Protein AF-0000000067928331 (afdb_homodimer)

pLDDT: mean 90.75, std 9.75, range [36.57, 98.84]

InterPro domains:
  IPR000847 LysR, HTH, N-terminal domain [PF00126] (3-62)
  IPR000847 LysR, HTH, N-terminal domain [PR00039] (18-29)
  IPR000847 LysR, HTH, N-terminal domain [PR00039] (29-39)
  IPR000847 LysR, HTH, N-terminal domain [PR00039] (39-50)
  IPR000847 LysR, HTH, N-terminal domain [PS50931] (1-58)
  IPR005119 LysR, substrate-binding [PF03466] (89-284)
  IPR036388 Winged helix-like DNA-binding domain superfamily [G3DSA:1.10.10.10] (1-87)
  IPR036390 Winged helix DNA-binding domain superfamily [SSF46785] (1-105)

Organism: Mesorhizobium plurifarium (NCBI:txid69974)

Radius of gyration: 26.46 Å; Cα contacts (8 Å, |Δi|>4): 1190; chains: 2; bounding box: 64×75×68 Å

Structure (mmCIF, N/CA/C/O backbone):
data_AF-0000000067928331-model_v1
#
loop_
_entity.id
_entity.type
_entity.pdbx_description
1 polymer 'LysR substrate-binding protein'
#
loop_
_atom_site.group_PDB
_atom_site.id
_atom_site.type_symbol
_atom_site.label_atom_id
_atom_site.label_alt_id
_atom_site.label_comp_id
_atom_site.label_asym_id
_atom_site.label_entity_id
_atom_site.label_seq_id
_atom_site.pdbx_PDB_ins_code
_atom_site.Cartn_x
_atom_site.Cartn_y
_atom_site.Cartn_z
_atom_site.occupancy
_atom_site.B_iso_or_equiv
_atom_site.auth_seq_id
_atom_site.auth_comp_id
_atom_site.auth_asym_id
_atom_site.auth_atom_id
_atom_site.pdbx_PDB_model_num
ATOM 1 N N . MET A 1 1 ? 5.214 -42.379 10.453 1 78.17 1 MET A N 1
ATOM 2 C CA . MET A 1 1 ? 5.092 -40.954 10.159 1 78.17 1 MET A CA 1
ATOM 3 C C . MET A 1 1 ? 3.816 -40.668 9.374 1 78.17 1 MET A C 1
ATOM 5 O O . MET A 1 1 ? 3.461 -41.418 8.463 1 78.17 1 MET A O 1
ATOM 9 N N . GLU A 1 2 ? 3.053 -39.757 9.83 1 84.52 2 GLU A N 1
ATOM 10 C CA . GLU A 1 2 ? 1.772 -39.393 9.23 1 84.52 2 GLU A CA 1
ATOM 11 C C . GLU A 1 2 ? 1.792 -37.955 8.718 1 84.52 2 GLU A C 1
ATOM 13 O O . GLU A 1 2 ? 2.608 -37.144 9.161 1 84.52 2 GLU A O 1
ATOM 18 N N . LEU A 1 3 ? 0.832 -37.749 7.815 1 84.23 3 LEU A N 1
ATOM 19 C CA . LEU A 1 3 ? 0.755 -36.418 7.221 1 84.23 3 LEU A CA 1
ATOM 20 C C . LEU A 1 3 ? 0.515 -35.358 8.29 1 84.23 3 LEU A C 1
ATOM 22 O O . LEU A 1 3 ? 1.026 -34.241 8.188 1 84.23 3 LEU A O 1
ATOM 26 N N . SER A 1 4 ? -0.189 -35.737 9.312 1 85.26 4 SER A N 1
ATOM 27 C CA . SER A 1 4 ? -0.49 -34.809 10.398 1 85.26 4 SER A CA 1
ATOM 28 C C . SER A 1 4 ? 0.776 -34.398 11.141 1 85.26 4 SER A C 1
ATOM 30 O O . SER A 1 4 ? 0.892 -33.26 11.599 1 85.26 4 SER A O 1
ATOM 32 N N . GLN A 1 5 ? 1.67 -35.289 11.234 1 86.92 5 GLN A N 1
ATOM 33 C CA . GLN A 1 5 ? 2.937 -34.991 11.893 1 86.92 5 GLN A CA 1
ATOM 34 C C . GLN A 1 5 ? 3.767 -34.009 11.071 1 86.92 5 GLN A C 1
ATOM 36 O O . GLN A 1 5 ? 4.43 -33.131 11.627 1 86.92 5 GLN A O 1
ATOM 41 N N . LEU A 1 6 ? 3.664 -34.234 9.783 1 86.21 6 LEU A N 1
ATOM 42 C CA . LEU A 1 6 ? 4.382 -33.332 8.889 1 86.21 6 LEU A CA 1
ATOM 43 C C . LEU A 1 6 ? 3.799 -31.925 8.953 1 86.21 6 LEU A C 1
ATOM 45 O O . LEU A 1 6 ? 4.541 -30.94 8.972 1 86.21 6 LEU A O 1
ATOM 49 N N . ARG A 1 7 ? 2.545 -31.881 9.088 1 87.64 7 ARG A N 1
ATOM 50 C CA . ARG A 1 7 ? 1.879 -30.591 9.233 1 87.64 7 ARG A CA 1
ATOM 51 C C . ARG A 1 7 ? 2.263 -29.921 10.548 1 87.64 7 ARG A C 1
ATOM 53 O O . ARG A 1 7 ? 2.505 -28.713 10.587 1 87.64 7 ARG A O 1
ATOM 60 N N . THR A 1 8 ? 2.283 -30.721 11.535 1 88.41 8 THR A N 1
ATOM 61 C CA . THR A 1 8 ? 2.685 -30.227 12.847 1 88.41 8 THR A CA 1
ATOM 62 C C . THR A 1 8 ? 4.095 -29.646 12.798 1 88.41 8 THR A C 1
ATOM 64 O O . THR A 1 8 ? 4.343 -28.559 13.323 1 88.41 8 THR A O 1
ATOM 67 N N . LEU A 1 9 ? 4.983 -30.339 12.175 1 89.71 9 LEU A N 1
ATOM 68 C CA . LEU A 1 9 ? 6.362 -29.889 12.017 1 89.71 9 LEU A CA 1
ATOM 69 C C . LEU A 1 9 ? 6.415 -28.526 11.336 1 89.71 9 LEU A C 1
ATOM 71 O O . LEU A 1 9 ? 7.111 -27.621 11.802 1 89.71 9 LEU A O 1
ATOM 75 N N . ILE A 1 10 ? 5.676 -28.388 10.321 1 87.39 10 ILE A N 1
ATOM 76 C CA . ILE A 1 10 ? 5.676 -27.169 9.519 1 87.39 10 ILE A CA 1
ATOM 77 C C . ILE A 1 10 ? 5.169 -25.999 10.359 1 87.39 10 ILE A C 1
ATOM 79 O O . ILE A 1 10 ? 5.783 -24.93 10.379 1 87.39 10 ILE A O 1
ATOM 83 N N . HIS A 1 11 ? 4.15 -26.126 11.171 1 86.99 11 HIS A N 1
ATOM 84 C CA . HIS A 1 11 ? 3.553 -25.054 11.961 1 86.99 11 HIS A CA 1
ATOM 85 C C . HIS A 1 11 ? 4.457 -24.658 13.124 1 86.99 11 HIS A C 1
ATOM 87 O O . HIS A 1 11 ? 4.591 -23.473 13.435 1 86.99 11 HIS A O 1
ATOM 93 N N . VAL A 1 12 ? 5.067 -25.64 13.719 1 89.06 12 VAL A N 1
ATOM 94 C CA . VAL A 1 12 ? 5.969 -25.345 14.827 1 89.06 12 VAL A CA 1
ATOM 95 C C . VAL A 1 12 ? 7.204 -24.613 14.308 1 89.06 12 VAL A C 1
ATOM 97 O O . VAL A 1 12 ? 7.694 -23.679 14.947 1 89.06 12 VAL A O 1
ATOM 100 N N . ALA A 1 13 ? 7.686 -25.061 13.196 1 87.47 13 ALA A N 1
ATOM 101 C CA . ALA A 1 13 ? 8.855 -24.425 12.592 1 87.47 13 ALA A CA 1
ATOM 102 C C . ALA A 1 13 ? 8.573 -22.963 12.259 1 87.47 13 ALA A C 1
ATOM 104 O O . ALA A 1 13 ? 9.436 -22.101 12.441 1 87.47 13 ALA A O 1
ATOM 105 N N . GLU A 1 14 ? 7.457 -22.754 11.838 1 82.71 14 GLU A N 1
ATOM 106 C CA . GLU A 1 14 ? 7.063 -21.415 11.412 1 82.71 14 GLU A CA 1
ATOM 107 C C . GLU A 1 14 ? 6.832 -20.5 12.612 1 82.71 14 GLU A C 1
ATOM 109 O O . GLU A 1 14 ? 7.296 -19.358 12.627 1 82.71 14 GLU A O 1
ATOM 114 N N . LEU A 1 15 ? 6.108 -20.971 13.616 1 83.57 15 LEU A N 1
ATOM 115 C CA . LEU A 1 15 ? 5.609 -20.125 14.695 1 83.57 15 LEU A CA 1
ATOM 116 C C . LEU A 1 15 ? 6.589 -20.097 15.863 1 83.57 15 LEU A C 1
ATOM 118 O O . LEU A 1 15 ? 6.491 -19.237 16.741 1 83.57 15 LEU A O 1
ATOM 122 N N . GLY A 1 16 ? 7.458 -21.022 15.8 1 87.17 16 GLY A N 1
ATOM 123 C CA . GLY A 1 16 ? 8.482 -21.097 16.83 1 87.17 16 GLY A CA 1
ATOM 124 C C . GLY A 1 16 ? 7.925 -21.425 18.202 1 87.17 16 GLY A C 1
ATOM 125 O O . GLY A 1 16 ? 8.535 -21.094 19.221 1 87.17 16 GLY A O 1
ATOM 126 N N . SER A 1 17 ? 6.718 -21.938 18.185 1 90.54 17 SER A N 1
ATOM 127 C CA . SER A 1 17 ? 6.038 -22.198 19.45 1 90.54 17 SER A CA 1
ATOM 128 C C . SER A 1 17 ? 5.054 -23.356 19.32 1 90.54 17 SER A C 1
ATOM 130 O O . SER A 1 17 ? 4.279 -23.415 18.363 1 90.54 17 SER A O 1
ATOM 132 N N . LEU A 1 18 ? 5.131 -24.244 20.371 1 90.46 18 LEU A N 1
ATOM 133 C CA . LEU A 1 18 ? 4.199 -25.366 20.401 1 90.46 18 LEU A CA 1
ATOM 134 C C . LEU A 1 18 ? 2.779 -24.886 20.681 1 90.46 18 LEU A C 1
ATOM 136 O O . LEU A 1 18 ? 1.826 -25.354 20.054 1 90.46 18 LEU A O 1
ATOM 140 N N . SER A 1 19 ? 2.711 -23.882 21.523 1 90.48 19 SER A N 1
ATOM 141 C CA . SER A 1 19 ? 1.388 -23.387 21.891 1 90.48 19 SER A CA 1
ATOM 142 C C . SER A 1 19 ? 0.738 -22.634 20.736 1 90.48 19 SER A C 1
ATOM 144 O O . SER A 1 19 ? -0.445 -22.827 20.449 1 90.48 19 SER A O 1
ATOM 146 N N . LYS A 1 20 ? 1.542 -21.874 20.062 1 88.82 20 LYS A N 1
ATOM 147 C CA . LYS A 1 20 ? 1.006 -21.132 18.925 1 88.82 20 LYS A CA 1
ATOM 148 C C . LYS A 1 20 ? 0.6 -22.074 17.795 1 88.82 20 LYS A C 1
ATOM 150 O O . LYS A 1 20 ? -0.433 -21.873 17.153 1 88.82 20 LYS A O 1
ATOM 155 N N . ALA A 1 21 ? 1.409 -23.049 17.614 1 88.55 21 ALA A N 1
ATOM 156 C CA . ALA A 1 21 ? 1.101 -24.036 16.582 1 88.55 21 ALA A CA 1
ATOM 157 C C . ALA A 1 21 ? -0.161 -24.819 16.932 1 88.55 21 ALA A C 1
ATOM 159 O O . ALA A 1 21 ? -0.982 -25.109 16.058 1 88.55 21 ALA A O 1
ATOM 160 N N . ALA A 1 22 ? -0.348 -25.148 18.172 1 90.91 22 ALA A N 1
ATOM 161 C CA . ALA A 1 22 ? -1.533 -25.871 18.626 1 90.91 22 ALA A CA 1
ATOM 162 C C . ALA A 1 22 ? -2.797 -25.048 18.4 1 90.91 22 ALA A C 1
ATOM 164 O O . ALA A 1 22 ? -3.808 -25.569 17.924 1 90.91 22 ALA A O 1
ATOM 165 N N . ASP A 1 23 ? -2.677 -23.809 18.665 1 86.89 23 ASP A N 1
ATOM 166 C CA . ASP A 1 23 ? -3.795 -22.895 18.447 1 86.89 23 ASP A CA 1
ATOM 167 C C . ASP A 1 23 ? -4.178 -22.839 16.97 1 86.89 23 ASP A C 1
ATOM 169 O O . ASP A 1 23 ? -5.359 -22.923 16.626 1 86.89 23 ASP A O 1
ATOM 173 N N . ARG A 1 24 ? -3.202 -22.844 16.231 1 81.14 24 ARG A N 1
ATOM 174 C CA . ARG A 1 24 ? -3.416 -22.746 14.79 1 81.14 24 ARG A CA 1
ATOM 175 C C . ARG A 1 24 ? -4.062 -24.015 14.245 1 81.14 24 ARG A C 1
ATOM 177 O O . ARG A 1 24 ? -4.91 -23.952 13.352 1 81.14 24 ARG A O 1
ATOM 184 N N . LEU A 1 25 ? -3.649 -25.108 14.764 1 82.95 25 LEU A N 1
ATOM 185 C CA . LEU A 1 25 ? -4.123 -26.403 14.287 1 82.95 25 LEU A CA 1
ATOM 186 C C . LEU A 1 25 ? -5.376 -26.835 15.042 1 82.95 25 LEU A C 1
ATOM 188 O O . LEU A 1 25 ? -5.932 -27.901 14.771 1 82.95 25 LEU A O 1
ATOM 192 N N . HIS A 1 26 ? -5.75 -26.02 15.972 1 83.33 26 HIS A N 1
ATOM 193 C CA . HIS A 1 26 ? -6.936 -26.287 16.778 1 83.33 26 HIS A CA 1
ATOM 194 C C . HIS A 1 26 ? -6.825 -27.629 17.495 1 83.33 26 HIS A C 1
ATOM 196 O O . HIS A 1 26 ? -7.749 -28.443 17.444 1 83.33 26 HIS A O 1
ATOM 202 N N . ILE A 1 27 ? -5.719 -27.825 18.081 1 86.24 27 ILE A N 1
ATOM 203 C CA . ILE A 1 27 ? -5.503 -29.005 18.91 1 86.24 27 ILE A CA 1
ATOM 204 C C . ILE A 1 27 ? -4.856 -28.597 20.232 1 86.24 27 ILE A C 1
ATOM 206 O O . ILE A 1 27 ? -4.355 -27.478 20.365 1 86.24 27 ILE A O 1
ATOM 210 N N . ALA A 1 28 ? -4.994 -29.426 21.179 1 90.49 28 ALA A N 1
ATOM 211 C CA . ALA A 1 28 ? -4.388 -29.152 22.479 1 90.49 28 ALA A CA 1
ATOM 212 C C . ALA A 1 28 ? -2.866 -29.224 22.401 1 90.49 28 ALA A C 1
ATOM 214 O O . ALA A 1 28 ? -2.314 -30.086 21.712 1 90.49 28 ALA A O 1
ATOM 215 N N . GLN A 1 29 ? -2.272 -28.32 23.107 1 91.19 29 GLN A N 1
ATOM 216 C CA . GLN A 1 29 ? -0.819 -28.198 23.071 1 91.19 29 GLN A CA 1
ATOM 217 C C . GLN A 1 29 ? -0.146 -29.503 23.486 1 91.19 29 GLN A C 1
ATOM 219 O O . GLN A 1 29 ? 0.82 -29.937 22.856 1 91.19 29 GLN A O 1
ATOM 224 N N . PRO A 1 30 ? -0.626 -30.281 24.506 1 92.07 30 PRO A N 1
ATOM 225 C CA . PRO A 1 30 ? 0.034 -31.541 24.855 1 92.07 30 PRO A CA 1
ATOM 226 C C . PRO A 1 30 ? -0.015 -32.565 23.723 1 92.07 30 PRO A C 1
ATOM 228 O O . PRO A 1 30 ? 0.939 -33.324 23.531 1 92.07 30 PRO A O 1
ATOM 231 N N . ALA A 1 31 ? -1.099 -32.565 23.003 1 90.76 31 ALA A N 1
ATOM 232 C CA . ALA A 1 31 ? -1.236 -33.476 21.87 1 90.76 31 ALA A CA 1
ATOM 233 C C . ALA A 1 31 ? -0.222 -33.149 20.777 1 90.76 31 ALA A C 1
ATOM 235 O O . ALA A 1 31 ? 0.402 -34.049 20.21 1 90.76 31 ALA A O 1
ATOM 236 N N . LEU A 1 32 ? -0.098 -31.85 20.525 1 93.07 32 LEU A N 1
ATOM 237 C CA . LEU A 1 32 ? 0.863 -31.425 19.513 1 93.07 32 LEU A CA 1
ATOM 238 C C . LEU A 1 32 ? 2.289 -31.742 19.951 1 93.07 32 LEU A C 1
ATOM 240 O O . LEU A 1 32 ? 3.11 -32.176 19.14 1 93.07 32 LEU A O 1
ATOM 244 N N . SER A 1 33 ? 2.566 -31.512 21.241 1 92.75 33 SER A N 1
ATOM 245 C CA . SER A 1 33 ? 3.88 -31.824 21.794 1 92.75 33 SER A CA 1
ATOM 246 C C . SER A 1 33 ? 4.198 -33.31 21.658 1 92.75 33 SER A C 1
ATOM 248 O O . SER A 1 33 ? 5.322 -33.679 21.31 1 92.75 33 SER A O 1
ATOM 250 N N . ARG A 1 34 ? 3.231 -34.085 21.883 1 91.67 34 ARG A N 1
ATOM 251 C CA . ARG A 1 34 ? 3.395 -35.529 21.748 1 91.67 34 ARG A CA 1
ATOM 252 C C . ARG A 1 34 ? 3.692 -35.913 20.302 1 91.67 34 ARG A C 1
ATOM 254 O O . ARG A 1 34 ? 4.519 -36.79 20.044 1 91.67 34 ARG A O 1
ATOM 261 N N . GLN A 1 35 ? 3.004 -35.326 19.403 1 91.18 35 GLN A N 1
ATOM 262 C CA . GLN A 1 35 ? 3.225 -35.599 17.987 1 91.18 35 GLN A CA 1
ATOM 263 C C . GLN A 1 35 ? 4.667 -35.302 17.588 1 91.18 35 GLN A C 1
ATOM 265 O O . GLN A 1 35 ? 5.289 -36.082 16.863 1 91.18 35 GLN A O 1
ATOM 270 N N . VAL A 1 36 ? 5.154 -34.194 18.083 1 93 36 VAL A N 1
ATOM 271 C CA . VAL A 1 36 ? 6.525 -33.8 17.774 1 93 36 VAL A CA 1
ATOM 272 C C . VAL A 1 36 ? 7.501 -34.807 18.377 1 93 36 VAL A C 1
ATOM 274 O O . VAL A 1 36 ? 8.454 -35.229 17.717 1 93 36 VAL A O 1
ATOM 277 N N . ARG A 1 37 ? 7.239 -35.159 19.612 1 91.85 37 ARG A N 1
ATOM 278 C CA . ARG A 1 37 ? 8.096 -36.122 20.296 1 91.85 37 ARG A CA 1
ATOM 279 C C . ARG A 1 37 ? 8.095 -37.465 19.574 1 91.85 37 ARG A C 1
ATOM 281 O O . ARG A 1 37 ? 9.144 -38.094 19.42 1 91.85 37 ARG A O 1
ATOM 288 N N . MET A 1 38 ? 6.93 -37.87 19.177 1 90.99 38 MET A N 1
ATOM 289 C CA . MET A 1 38 ? 6.806 -39.143 18.473 1 90.99 38 MET A CA 1
ATOM 290 C C . MET A 1 38 ? 7.585 -39.118 17.162 1 90.99 38 MET A C 1
ATOM 292 O O . MET A 1 38 ? 8.243 -40.098 16.808 1 90.99 38 MET A O 1
ATOM 296 N N . LEU A 1 39 ? 7.463 -38.024 16.463 1 92.16 39 LEU A N 1
ATOM 297 C CA . LEU A 1 39 ? 8.197 -37.875 15.211 1 92.16 39 LEU A CA 1
ATOM 298 C C . LEU A 1 39 ? 9.702 -37.877 15.46 1 92.16 39 LEU A C 1
ATOM 300 O O . LEU A 1 39 ? 10.458 -38.504 14.715 1 92.16 39 LEU A O 1
ATOM 304 N N . GLU A 1 40 ? 10.142 -37.208 16.488 1 94.06 40 GLU A N 1
ATOM 305 C CA . GLU A 1 40 ? 11.557 -37.173 16.845 1 94.06 40 GLU A CA 1
ATOM 306 C C . GLU A 1 40 ? 12.057 -38.556 17.252 1 94.06 40 GLU A C 1
ATOM 308 O O . GLU A 1 40 ? 13.166 -38.952 16.888 1 94.06 40 GLU A O 1
ATOM 313 N N . GLU A 1 41 ? 11.233 -39.233 18.016 1 92.43 41 GLU A N 1
ATOM 314 C CA . GLU A 1 41 ? 11.58 -40.59 18.427 1 92.43 41 GLU A CA 1
ATOM 315 C C . GLU A 1 41 ? 11.732 -41.511 17.22 1 92.43 41 GLU A C 1
ATOM 317 O O . GLU A 1 41 ? 12.662 -42.318 17.161 1 92.43 41 GLU A O 1
ATOM 322 N N . GLU A 1 42 ? 10.852 -41.368 16.329 1 91.58 42 GLU A N 1
ATOM 323 C CA . GLU A 1 42 ? 10.899 -42.181 15.117 1 91.58 42 GLU A CA 1
ATOM 324 C C . GLU A 1 42 ? 12.15 -41.879 14.298 1 91.58 42 GLU A C 1
ATOM 326 O O . GLU A 1 42 ? 12.758 -42.786 13.726 1 91.58 42 GLU A O 1
ATOM 331 N N . LEU A 1 43 ? 12.518 -40.62 14.233 1 92.07 43 LEU A N 1
ATOM 332 C CA . LEU A 1 43 ? 13.636 -40.184 13.404 1 92.07 43 LEU A CA 1
ATOM 333 C C . LEU A 1 43 ? 14.96 -40.361 14.14 1 92.07 43 LEU A C 1
ATOM 335 O O . LEU A 1 43 ? 16.024 -40.376 13.517 1 92.07 43 LEU A O 1
ATOM 339 N N . GLY A 1 44 ? 14.903 -40.407 15.453 1 93.27 44 GLY A N 1
ATOM 340 C CA . GLY A 1 44 ? 16.081 -40.677 16.261 1 93.27 44 GLY A CA 1
ATOM 341 C C . GLY A 1 44 ? 16.881 -39.429 16.585 1 93.27 44 GLY A C 1
ATOM 342 O O . GLY A 1 44 ? 18.03 -39.519 17.022 1 93.27 44 GLY A O 1
ATOM 343 N N . PHE A 1 45 ? 16.333 -38.318 16.21 1 93.35 45 PHE A N 1
ATOM 344 C CA . PHE A 1 45 ? 16.984 -37.056 16.54 1 93.35 45 PHE A CA 1
ATOM 345 C C . PHE A 1 45 ? 15.952 -35.966 16.803 1 93.35 45 PHE A C 1
ATOM 347 O O . PHE A 1 45 ? 14.786 -36.104 16.426 1 93.35 45 PHE A O 1
ATOM 354 N N . ALA A 1 46 ? 16.416 -34.972 17.49 1 93.95 46 ALA A N 1
ATOM 355 C CA . A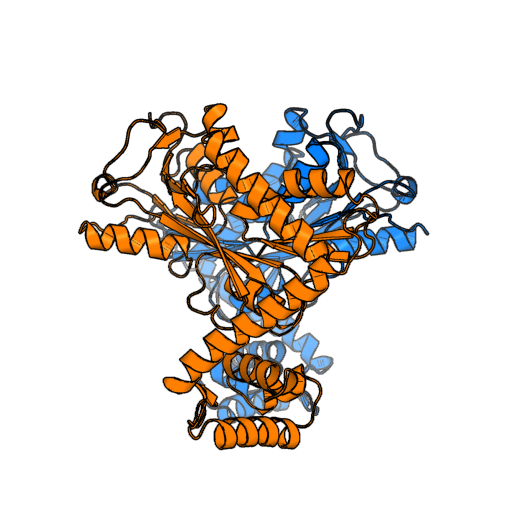LA A 1 46 ? 15.546 -33.842 17.81 1 93.95 46 ALA A CA 1
ATOM 356 C C . ALA A 1 46 ? 15.332 -32.952 16.589 1 93.95 46 ALA A C 1
ATOM 358 O O . ALA A 1 46 ? 16.284 -32.621 15.879 1 93.95 46 ALA A O 1
ATOM 359 N N . LEU A 1 47 ? 14.085 -32.645 16.375 1 94.36 47 LEU A N 1
ATOM 360 C CA . LEU A 1 47 ? 13.742 -31.745 15.28 1 94.36 47 LEU A CA 1
ATOM 361 C C . LEU A 1 47 ? 13.874 -30.288 15.711 1 94.36 47 LEU A C 1
ATOM 363 O O . LEU A 1 47 ? 14.192 -29.421 14.894 1 94.36 47 LEU A O 1
ATOM 367 N N . PHE A 1 48 ? 13.605 -30.075 17.035 1 94.78 48 PHE A N 1
ATOM 368 C CA . PHE A 1 48 ? 13.6 -28.714 17.558 1 94.78 48 PHE A CA 1
ATOM 369 C C . PHE A 1 48 ? 14.518 -28.596 18.769 1 94.78 48 PHE A C 1
ATOM 371 O O . PHE A 1 48 ? 14.659 -29.547 19.542 1 94.78 48 PHE A O 1
ATOM 378 N N . LEU A 1 49 ? 15.135 -27.425 18.853 1 92.25 49 LEU A N 1
ATOM 379 C CA . LEU A 1 49 ? 15.857 -27.004 20.048 1 92.25 49 LEU A CA 1
ATOM 380 C C . LEU A 1 49 ? 15.045 -25.988 20.845 1 92.25 49 LEU A C 1
ATOM 382 O O . LEU A 1 49 ? 14.419 -25.097 20.267 1 92.25 49 LEU A O 1
ATOM 386 N N . ARG A 1 50 ? 14.938 -26.332 22.151 1 83.95 50 ARG A N 1
ATOM 387 C CA . ARG A 1 50 ? 14.183 -25.435 23.021 1 83.95 50 ARG A CA 1
ATOM 388 C C . ARG A 1 50 ? 15.095 -24.387 23.65 1 83.95 50 ARG A C 1
ATOM 390 O O . ARG A 1 50 ? 16.193 -24.707 24.111 1 83.95 50 ARG A O 1
ATOM 397 N N . HIS A 1 51 ? 14.815 -23.09 23.378 1 77.81 51 HIS A N 1
ATOM 398 C CA . HIS A 1 51 ? 15.538 -22.01 24.041 1 77.81 51 HIS A CA 1
ATOM 399 C C . HIS A 1 51 ? 14.577 -20.971 24.609 1 77.81 51 HIS A C 1
ATOM 401 O O . HIS A 1 51 ? 13.358 -21.113 24.486 1 77.81 51 HIS A O 1
ATOM 407 N N . GLY A 1 52 ? 15.031 -20.044 25.511 1 69.4 52 GLY A N 1
ATOM 408 C CA . GLY A 1 52 ? 14.256 -18.983 26.135 1 69.4 52 GLY A CA 1
ATOM 409 C C . GLY A 1 52 ? 13.347 -18.257 25.161 1 69.4 52 GLY A C 1
ATOM 410 O O . GLY A 1 52 ? 12.308 -17.722 25.554 1 69.4 52 GLY A O 1
ATOM 411 N N . ARG A 1 53 ? 13.623 -18.391 23.913 1 67.18 53 ARG A N 1
ATOM 412 C CA . ARG A 1 53 ? 12.9 -17.607 22.917 1 67.18 53 ARG A CA 1
ATOM 413 C C . ARG A 1 53 ? 11.852 -18.457 22.206 1 67.18 53 ARG A C 1
ATOM 415 O O . ARG A 1 53 ? 11.136 -17.965 21.331 1 67.18 53 ARG A O 1
ATOM 422 N N . GLY A 1 54 ? 11.909 -19.809 22.59 1 84.3 54 GLY A N 1
ATOM 423 C CA . GLY A 1 54 ? 10.924 -20.671 21.957 1 84.3 54 GLY A CA 1
ATOM 424 C C . GLY A 1 54 ? 11.536 -21.897 21.305 1 84.3 54 GLY A C 1
ATOM 425 O O . GLY A 1 54 ? 12.489 -22.476 21.83 1 84.3 54 GLY A O 1
ATOM 426 N N . MET A 1 55 ? 10.867 -22.486 20.225 1 88.78 55 MET A N 1
ATOM 427 C CA . MET A 1 55 ? 11.262 -23.679 19.482 1 88.78 55 MET A CA 1
ATOM 428 C C . MET A 1 55 ? 11.988 -23.303 18.194 1 88.78 55 MET A C 1
ATOM 430 O O . MET A 1 55 ? 11.447 -22.574 17.362 1 88.78 55 MET A O 1
ATOM 434 N N . VAL A 1 56 ? 13.262 -23.73 18.066 1 91.16 56 VAL A N 1
ATOM 435 C CA . VAL A 1 56 ? 14.009 -23.515 16.832 1 91.16 56 VAL A CA 1
ATOM 436 C C . VAL A 1 56 ? 14.396 -24.859 16.22 1 91.16 56 VAL A C 1
ATOM 438 O O . VAL A 1 56 ? 14.76 -25.793 16.938 1 91.16 56 VAL A O 1
ATOM 441 N N . LEU A 1 57 ? 14.375 -24.886 14.89 1 90.74 57 LEU A N 1
ATOM 442 C CA . LEU A 1 57 ? 14.719 -26.123 14.198 1 90.74 57 LEU A CA 1
ATOM 443 C C . LEU A 1 57 ? 16.18 -26.49 14.434 1 90.74 57 LEU A C 1
ATOM 445 O O . LEU A 1 57 ? 17.054 -25.621 14.415 1 90.74 57 LEU A O 1
ATOM 449 N N . SER A 1 58 ? 16.434 -27.741 14.714 1 91.92 58 SER A N 1
ATOM 450 C CA . SER A 1 58 ? 17.793 -28.265 14.617 1 91.92 58 SER A CA 1
ATOM 451 C C . SER A 1 58 ? 18.258 -28.332 13.166 1 91.92 58 SER A C 1
ATOM 453 O O . SER A 1 58 ? 17.467 -28.12 12.245 1 91.92 58 SER A O 1
ATOM 455 N N . GLU A 1 59 ? 19.539 -28.576 12.97 1 90.56 59 GLU A N 1
ATOM 456 C CA . GLU A 1 59 ? 20.054 -28.733 11.614 1 90.56 59 GLU A CA 1
ATOM 457 C C . GLU A 1 59 ? 19.36 -29.882 10.889 1 90.56 59 GLU A C 1
ATOM 459 O O . GLU A 1 59 ? 18.991 -29.753 9.72 1 90.56 59 GLU A O 1
ATOM 464 N N . GLN A 1 60 ? 19.185 -30.908 11.598 1 91.65 60 GLN A N 1
ATOM 465 C CA . GLN A 1 60 ? 18.467 -32.044 11.03 1 91.65 60 GLN A CA 1
ATOM 466 C C . GLN A 1 60 ? 16.99 -31.718 10.832 1 91.65 60 GLN A C 1
ATOM 468 O O . GLN A 1 60 ? 16.371 -32.177 9.869 1 91.65 60 GLN A O 1
ATOM 473 N N . GLY A 1 61 ? 16.515 -30.945 11.72 1 92.3 61 GLY A N 1
ATOM 474 C CA . GLY A 1 61 ? 15.134 -30.507 11.593 1 92.3 61 GLY A CA 1
ATOM 475 C C . GLY A 1 61 ? 14.874 -29.711 10.328 1 92.3 61 GLY A C 1
ATOM 476 O O . GLY A 1 61 ? 13.827 -29.864 9.695 1 92.3 61 GLY A O 1
ATOM 477 N N . LYS A 1 62 ? 15.824 -28.953 9.922 1 90.33 62 LYS A N 1
ATOM 478 C CA . LYS A 1 62 ? 15.721 -28.17 8.694 1 90.33 62 LYS A CA 1
ATOM 479 C C . LYS A 1 62 ? 15.604 -29.077 7.472 1 90.33 62 LYS A C 1
ATOM 481 O O . LYS A 1 62 ? 14.812 -28.808 6.567 1 90.33 62 LYS A O 1
ATOM 486 N N . GLU A 1 63 ? 16.341 -30.111 7.49 1 89.15 63 GLU A N 1
ATOM 487 C CA . GLU A 1 63 ? 16.311 -31.068 6.388 1 89.15 63 GLU A CA 1
ATOM 488 C C . GLU A 1 63 ? 14.971 -31.795 6.326 1 89.15 63 GLU A C 1
ATOM 490 O O . GLU A 1 63 ? 14.404 -31.972 5.246 1 89.15 63 GLU A O 1
ATOM 495 N N . VAL A 1 64 ? 14.538 -32.154 7.475 1 90.29 64 VAL A N 1
ATOM 496 C CA . VAL A 1 64 ? 13.27 -32.875 7.53 1 90.29 64 VAL A CA 1
ATOM 497 C C . VAL A 1 64 ? 12.134 -31.957 7.085 1 90.29 64 VAL A C 1
ATOM 499 O O . VAL A 1 64 ? 11.218 -32.388 6.38 1 90.29 64 VAL A O 1
ATOM 502 N N . LEU A 1 65 ? 12.244 -30.721 7.514 1 90.03 65 LEU A N 1
ATOM 503 C CA . LEU A 1 65 ? 11.231 -29.755 7.106 1 90.03 65 LEU A CA 1
ATOM 504 C C . LEU A 1 65 ? 11.177 -29.633 5.587 1 90.03 65 LEU A C 1
ATOM 506 O O . LEU A 1 65 ? 10.093 -29.621 4.998 1 90.03 65 LEU A O 1
ATOM 510 N N . ALA A 1 66 ? 12.286 -29.611 4.956 1 85.54 66 ALA A N 1
ATOM 511 C CA . ALA A 1 66 ? 12.35 -29.513 3.5 1 85.54 66 ALA A CA 1
ATOM 512 C C . ALA A 1 66 ? 11.666 -30.706 2.84 1 85.54 66 ALA A C 1
ATOM 514 O O . ALA A 1 66 ? 10.924 -30.544 1.868 1 85.54 66 ALA A O 1
ATOM 515 N N . HIS A 1 67 ? 11.912 -31.822 3.4 1 86.69 67 HIS A N 1
ATOM 516 C CA . HIS A 1 67 ? 11.289 -33.034 2.879 1 86.69 67 HIS A CA 1
ATOM 517 C C . HIS A 1 67 ? 9.786 -33.033 3.135 1 86.69 67 HIS A C 1
ATOM 519 O O . HIS A 1 67 ? 9.005 -33.444 2.273 1 86.69 67 HIS A O 1
ATOM 525 N N . ALA A 1 68 ? 9.43 -32.632 4.298 1 87.27 68 ALA A N 1
ATOM 526 C CA . ALA A 1 68 ? 8.011 -32.592 4.642 1 87.27 68 ALA A CA 1
ATOM 527 C C . ALA A 1 68 ? 7.234 -31.717 3.662 1 87.27 68 ALA A C 1
ATOM 529 O O . ALA A 1 68 ? 6.165 -32.106 3.186 1 87.27 68 ALA A O 1
ATOM 530 N N . VAL A 1 69 ? 7.81 -30.651 3.367 1 85.22 69 VAL A N 1
ATOM 531 C CA . VAL A 1 69 ? 7.184 -29.721 2.433 1 85.22 69 VAL A CA 1
ATOM 532 C C . VAL A 1 69 ? 7.041 -30.382 1.063 1 85.22 69 VAL A C 1
ATOM 534 O O . VAL A 1 69 ? 5.987 -30.29 0.43 1 85.22 69 VAL A O 1
ATOM 537 N N . ARG A 1 70 ? 8.027 -31.075 0.632 1 82.14 70 ARG A N 1
ATOM 538 C CA . ARG A 1 70 ? 7.99 -31.749 -0.661 1 82.14 70 ARG A CA 1
ATOM 539 C C . ARG A 1 70 ? 6.938 -32.852 -0.674 1 82.14 70 ARG A C 1
ATOM 541 O O . ARG A 1 70 ? 6.231 -33.031 -1.668 1 82.14 70 ARG A O 1
ATOM 548 N N . VAL A 1 71 ? 6.897 -33.518 0.332 1 82.7 71 VAL A N 1
ATOM 549 C CA . VAL A 1 71 ? 5.937 -34.612 0.437 1 82.7 71 VAL A CA 1
ATOM 550 C C . VAL A 1 71 ? 4.516 -34.064 0.327 1 82.7 71 VAL A C 1
ATOM 552 O O . VAL A 1 71 ? 3.699 -34.588 -0.435 1 82.7 71 VAL A O 1
ATOM 555 N N . LEU A 1 72 ? 4.262 -33.103 1.054 1 82.69 72 LEU A N 1
ATOM 556 C CA . LEU A 1 72 ? 2.915 -32.545 1.018 1 82.69 72 LEU A CA 1
ATOM 557 C C . LEU A 1 72 ? 2.602 -31.969 -0.359 1 82.69 72 LEU A C 1
ATOM 559 O O . LEU A 1 72 ? 1.463 -32.049 -0.825 1 82.69 72 LEU A O 1
ATOM 563 N N . ALA A 1 73 ? 3.59 -31.444 -0.993 1 79.66 73 ALA A N 1
ATOM 564 C CA . ALA A 1 73 ? 3.419 -30.962 -2.361 1 79.66 73 ALA A CA 1
ATOM 565 C C . ALA A 1 73 ? 3.044 -32.104 -3.302 1 79.66 73 ALA A C 1
ATOM 567 O O . ALA A 1 73 ? 2.18 -31.946 -4.167 1 79.66 73 ALA A O 1
ATOM 568 N N . GLU A 1 74 ? 3.702 -33.176 -3.105 1 78.88 74 GLU A N 1
ATOM 569 C CA . GLU A 1 74 ? 3.422 -34.343 -3.937 1 78.88 74 GLU A CA 1
ATOM 570 C C . GLU A 1 74 ? 2.015 -34.876 -3.686 1 78.88 74 GLU A C 1
ATOM 572 O O . GLU A 1 74 ? 1.339 -35.321 -4.615 1 78.88 74 GLU A O 1
ATOM 577 N N . ILE A 1 75 ? 1.632 -34.832 -2.553 1 76.17 75 ILE A N 1
ATOM 578 C CA . ILE A 1 75 ? 0.276 -35.252 -2.215 1 76.17 75 ILE A CA 1
ATOM 579 C C . ILE A 1 75 ? -0.734 -34.362 -2.935 1 76.17 75 ILE A C 1
ATOM 581 O O . ILE A 1 75 ? -1.731 -34.852 -3.471 1 76.17 75 ILE A O 1
ATOM 585 N N . ASP A 1 76 ? -0.448 -33.184 -2.939 1 73.98 76 ASP A N 1
ATOM 586 C CA . ASP A 1 76 ? -1.308 -32.241 -3.647 1 73.98 76 ASP A CA 1
ATOM 587 C C . ASP A 1 76 ? -1.37 -32.567 -5.138 1 73.98 76 ASP A C 1
ATOM 589 O O . ASP A 1 76 ? -2.436 -32.488 -5.752 1 73.98 76 ASP A O 1
ATOM 593 N N . GLU A 1 77 ? -0.247 -32.908 -5.658 1 71.66 77 GLU A N 1
ATOM 594 C CA . GLU A 1 77 ? -0.194 -33.249 -7.076 1 71.66 77 GLU A CA 1
ATOM 595 C C . GLU A 1 77 ? -1.013 -34.502 -7.374 1 71.66 77 GLU A C 1
ATOM 597 O O . GLU A 1 77 ? -1.675 -34.585 -8.411 1 71.66 77 GLU A O 1
ATOM 602 N N . ILE A 1 78 ? -0.952 -35.385 -6.54 1 70.67 78 ILE A N 1
ATOM 603 C CA . ILE A 1 78 ? -1.742 -36.603 -6.681 1 70.67 78 ILE A CA 1
ATOM 604 C C . ILE A 1 78 ? -3.228 -36.254 -6.705 1 70.67 78 ILE A C 1
ATOM 606 O O . ILE A 1 78 ? -3.975 -36.75 -7.552 1 70.67 78 ILE A O 1
ATOM 610 N N . ARG A 1 79 ? -3.601 -35.425 -5.855 1 68.83 79 ARG A N 1
ATOM 611 C CA . ARG A 1 79 ? -4.996 -35.001 -5.781 1 68.83 79 ARG A CA 1
ATOM 612 C C . ARG A 1 79 ? -5.412 -34.262 -7.048 1 68.83 79 ARG A C 1
ATOM 614 O O . ARG A 1 79 ? -6.535 -34.428 -7.529 1 68.83 79 ARG A O 1
ATOM 621 N N . ALA A 1 80 ? -4.512 -33.527 -7.569 1 65.94 80 ALA A N 1
ATOM 622 C CA . ALA A 1 80 ? -4.777 -32.744 -8.773 1 65.94 80 ALA A CA 1
ATOM 623 C C . ALA A 1 80 ? -4.973 -33.652 -9.984 1 65.94 80 ALA A C 1
ATOM 625 O O . ALA A 1 80 ? -5.721 -33.315 -10.905 1 65.94 80 ALA A O 1
ATOM 626 N N . THR A 1 81 ? -4.273 -34.703 -10.042 1 63.15 81 THR A N 1
ATOM 627 C CA . THR A 1 81 ? -4.395 -35.641 -11.153 1 63.15 81 THR A CA 1
ATOM 628 C C . THR A 1 81 ? -5.756 -36.331 -11.132 1 63.15 81 THR A C 1
ATOM 630 O O . THR A 1 81 ? -6.234 -36.803 -12.165 1 63.15 81 THR A O 1
ATOM 633 N N . ALA A 1 82 ? -6.332 -36.46 -10.022 1 61.46 82 ALA A N 1
ATOM 634 C CA . ALA A 1 82 ? -7.593 -37.183 -9.878 1 61.46 82 ALA A CA 1
ATOM 635 C C . ALA A 1 82 ? -8.782 -36.28 -10.192 1 61.46 82 ALA A C 1
ATOM 637 O O . ALA A 1 82 ? -9.909 -36.758 -10.344 1 61.46 82 ALA A O 1
ATOM 638 N N . THR A 1 83 ? -8.64 -35.027 -10.254 1 59.25 83 THR A N 1
ATOM 639 C CA . THR A 1 83 ? -9.782 -34.126 -10.377 1 59.25 83 THR A CA 1
ATOM 640 C C . THR A 1 83 ? -10.045 -33.784 -11.841 1 59.25 83 THR A C 1
ATOM 642 O O . THR A 1 83 ? -9.118 -33.456 -12.584 1 59.25 83 THR A O 1
ATOM 645 N N . PRO A 1 84 ? -11.166 -34.108 -12.371 1 57.38 84 PRO A N 1
ATOM 646 C CA . PRO A 1 84 ? -11.496 -33.75 -13.752 1 57.38 84 PRO A CA 1
ATOM 647 C C . PRO A 1 84 ? -11.243 -32.275 -14.056 1 57.38 84 PRO A C 1
ATOM 649 O O . PRO A 1 84 ? -11.601 -31.406 -13.256 1 57.38 84 PRO A O 1
ATOM 652 N N . ALA A 1 85 ? -10.21 -31.918 -14.865 1 56.67 85 ALA A N 1
ATOM 653 C CA . ALA A 1 85 ? -9.589 -30.641 -15.207 1 56.67 85 ALA A CA 1
ATOM 654 C C . ALA A 1 85 ? -10.633 -29.63 -15.671 1 56.67 85 ALA A C 1
ATOM 656 O O . ALA A 1 85 ? -10.503 -28.431 -15.412 1 56.67 85 ALA A O 1
ATOM 657 N N . ASP A 1 86 ? -11.726 -30.032 -16.397 1 62.22 86 ASP A N 1
ATOM 658 C CA . ASP A 1 86 ? -12.311 -29.073 -17.329 1 62.22 86 ASP A CA 1
ATOM 659 C C . ASP A 1 86 ? -13.539 -28.397 -16.724 1 62.22 86 ASP A C 1
ATOM 661 O O . ASP A 1 86 ? -14.142 -27.521 -17.347 1 62.22 86 ASP A O 1
ATOM 665 N N . ALA A 1 87 ? -13.984 -28.781 -15.553 1 71.01 87 ALA A N 1
ATOM 666 C CA . ALA A 1 87 ? -15.239 -28.132 -15.181 1 71.01 87 ALA A CA 1
ATOM 667 C C . ALA A 1 87 ? -14.984 -26.77 -14.542 1 71.01 87 ALA A C 1
ATOM 669 O O . ALA A 1 87 ? -14.019 -26.599 -13.793 1 71.01 87 ALA A O 1
ATOM 670 N N . PRO A 1 88 ? -15.854 -25.839 -14.968 1 76.93 88 PRO A N 1
ATOM 671 C CA . PRO A 1 88 ? -15.731 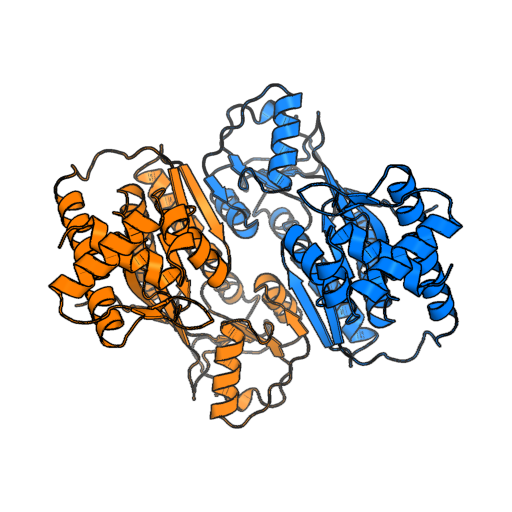-24.52 -14.343 1 76.93 88 PRO A CA 1
ATOM 672 C C . PRO A 1 88 ? -15.76 -24.585 -12.817 1 76.93 88 PRO A C 1
ATOM 674 O O . PRO A 1 88 ? -16.555 -25.332 -12.243 1 76.93 88 PRO A O 1
ATOM 677 N N . LEU A 1 89 ? -14.832 -23.903 -12.313 1 84.77 89 LEU A N 1
ATOM 678 C CA . LEU A 1 89 ? -14.695 -23.886 -10.86 1 84.77 89 LEU A CA 1
ATOM 679 C C . LEU A 1 89 ? -15.491 -22.736 -10.253 1 84.77 89 LEU A C 1
ATOM 681 O O . LEU A 1 89 ? -15.694 -21.706 -10.9 1 84.77 89 LEU A O 1
ATOM 685 N N . THR A 1 90 ? -16.031 -23.026 -9.153 1 84.02 90 THR A N 1
ATOM 686 C CA . THR A 1 90 ? -16.721 -22.006 -8.37 1 84.02 90 THR A CA 1
ATOM 687 C C . THR A 1 90 ? -16.035 -21.803 -7.022 1 84.02 90 THR A C 1
ATOM 689 O O . THR A 1 90 ? -15.151 -22.576 -6.647 1 84.02 90 THR A O 1
ATOM 692 N N . GLY A 1 91 ? -16.356 -20.673 -6.389 1 90.51 91 GLY A N 1
ATOM 693 C CA . GLY A 1 91 ? -15.777 -20.386 -5.086 1 90.51 91 GLY A CA 1
ATOM 694 C C . GLY A 1 91 ? -14.95 -19.114 -5.068 1 90.51 91 GLY A C 1
ATOM 695 O O . GLY A 1 91 ? -15.047 -18.291 -5.981 1 90.51 91 GLY A O 1
ATOM 696 N N . GLU A 1 92 ? -14.202 -19.024 -3.939 1 93.41 92 GLU A N 1
ATOM 697 C CA . GLU A 1 92 ? -13.402 -17.819 -3.739 1 93.41 92 GLU A CA 1
ATOM 698 C C . GLU A 1 92 ? -11.913 -18.151 -3.671 1 93.41 92 GLU A C 1
ATOM 700 O O . GLU A 1 92 ? -11.528 -19.193 -3.137 1 93.41 92 GLU A O 1
ATOM 705 N N . ILE A 1 93 ? -11.151 -17.332 -4.291 1 95.61 93 ILE A N 1
ATOM 706 C CA . ILE A 1 93 ? -9.702 -17.474 -4.214 1 95.61 93 ILE A CA 1
ATOM 707 C C . ILE A 1 93 ? -9.072 -16.138 -3.826 1 95.61 93 ILE A C 1
ATOM 709 O O . ILE A 1 93 ? -9.452 -15.09 -4.352 1 95.61 93 ILE A O 1
ATOM 713 N N . ALA A 1 94 ? -8.175 -16.173 -2.874 1 97.1 94 ALA A N 1
ATOM 714 C CA . ALA A 1 94 ? -7.427 -15 -2.427 1 97.1 94 ALA A CA 1
ATOM 715 C C . ALA A 1 94 ? -5.969 -15.077 -2.871 1 97.1 94 ALA A C 1
ATOM 717 O O . ALA A 1 94 ? -5.263 -16.033 -2.54 1 97.1 94 ALA A O 1
ATOM 718 N N . ILE A 1 95 ? -5.536 -14.08 -3.615 1 97.77 95 ILE A N 1
ATOM 719 C CA . ILE A 1 95 ? -4.19 -14.06 -4.179 1 97.77 95 ILE A CA 1
ATOM 720 C C . ILE A 1 95 ? -3.417 -12.865 -3.628 1 97.77 95 ILE A C 1
ATOM 722 O O . ILE A 1 95 ? -3.865 -11.721 -3.741 1 97.77 95 ILE A O 1
ATOM 726 N N . GLY A 1 96 ? -2.245 -13.164 -3.021 1 97.15 96 GLY A N 1
ATOM 727 C CA . GLY A 1 96 ? -1.385 -12.129 -2.47 1 97.15 96 GLY A CA 1
ATOM 728 C C . GLY A 1 96 ? -0.268 -11.717 -3.41 1 97.15 96 GLY A C 1
ATOM 729 O O . GLY A 1 96 ? 0.463 -12.567 -3.923 1 97.15 96 GLY A O 1
ATOM 730 N N . LEU A 1 97 ? -0.134 -10.399 -3.589 1 97.12 97 LEU A N 1
ATOM 731 C CA . LEU A 1 97 ? 0.861 -9.854 -4.506 1 97.12 97 LEU A CA 1
ATOM 732 C C . LEU A 1 97 ? 1.549 -8.636 -3.9 1 97.12 97 LEU A C 1
ATOM 734 O O . LEU A 1 97 ? 0.897 -7.794 -3.279 1 97.12 97 LEU A O 1
ATOM 738 N N . PRO A 1 98 ? 2.891 -8.546 -4.066 1 95.1 98 PRO A N 1
ATOM 739 C CA . PRO A 1 98 ? 3.474 -7.23 -3.793 1 95.1 98 PRO A CA 1
ATOM 740 C C . PRO A 1 98 ? 2.921 -6.139 -4.706 1 95.1 98 PRO A C 1
ATOM 742 O O . PRO A 1 98 ? 2.415 -6.434 -5.792 1 95.1 98 PRO A O 1
ATOM 745 N N . PRO A 1 99 ? 3.091 -4.883 -4.359 1 93.51 99 PRO A N 1
ATOM 746 C CA . PRO A 1 99 ? 2.425 -3.8 -5.087 1 93.51 99 PRO A CA 1
ATOM 747 C C . PRO A 1 99 ? 2.827 -3.744 -6.559 1 93.51 99 PRO A C 1
ATOM 749 O O . PRO A 1 99 ? 1.963 -3.659 -7.435 1 93.51 99 PRO A O 1
ATOM 752 N N . THR A 1 100 ? 4.101 -3.832 -6.893 1 95.68 100 THR A N 1
ATOM 753 C CA . THR A 1 100 ? 4.523 -3.74 -8.286 1 95.68 100 THR A CA 1
ATOM 754 C C . THR A 1 100 ? 4.014 -4.937 -9.085 1 95.68 100 THR A C 1
ATOM 756 O O . THR A 1 100 ? 3.611 -4.791 -10.241 1 95.68 100 THR A O 1
ATOM 759 N N . VAL A 1 101 ? 3.976 -6.114 -8.444 1 96.89 101 VAL A N 1
ATOM 760 C CA . VAL A 1 101 ? 3.508 -7.318 -9.122 1 96.89 101 VAL A CA 1
ATOM 761 C C . VAL A 1 101 ? 2 -7.23 -9.348 1 96.89 101 VAL A C 1
ATOM 763 O O . VAL A 1 101 ? 1.499 -7.636 -10.399 1 96.89 101 VAL A O 1
ATOM 766 N N . ALA A 1 102 ? 1.31 -6.748 -8.38 1 96.79 102 ALA A N 1
ATOM 767 C CA . ALA A 1 102 ? -0.132 -6.569 -8.527 1 96.79 102 ALA A CA 1
ATOM 768 C C . ALA A 1 102 ? -0.458 -5.734 -9.763 1 96.79 102 ALA A C 1
ATOM 770 O O . ALA A 1 102 ? -1.362 -6.075 -10.529 1 96.79 102 ALA A O 1
ATOM 771 N N . ASP A 1 103 ? 0.29 -4.686 -10.008 1 95.67 103 ASP A N 1
ATOM 772 C CA . ASP A 1 103 ? 0.038 -3.791 -11.134 1 95.67 103 ASP A CA 1
ATOM 773 C C . ASP A 1 103 ? 0.359 -4.474 -12.461 1 95.67 103 ASP A C 1
ATOM 775 O O . ASP A 1 103 ? -0.107 -4.041 -13.517 1 95.67 103 ASP A O 1
ATOM 779 N N . ILE A 1 104 ? 1.135 -5.526 -12.371 1 96.56 104 ILE A N 1
ATOM 780 C CA . ILE A 1 104 ? 1.551 -6.227 -13.581 1 96.56 104 ILE A CA 1
ATOM 781 C C . ILE A 1 104 ? 0.563 -7.349 -13.892 1 96.56 104 ILE A C 1
ATOM 783 O O . ILE A 1 104 ? 0.145 -7.516 -15.041 1 96.56 104 ILE A O 1
ATOM 787 N N . ILE A 1 105 ? 0.122 -8.047 -12.866 1 96.92 105 ILE A N 1
ATOM 788 C CA . ILE A 1 105 ? -0.456 -9.355 -13.151 1 96.92 105 ILE A CA 1
ATOM 789 C C . ILE A 1 105 ? -1.966 -9.313 -12.923 1 96.92 105 ILE A C 1
ATOM 791 O O . ILE A 1 105 ? -2.689 -10.218 -13.344 1 96.92 105 ILE A O 1
ATOM 795 N N . SER A 1 106 ? -2.522 -8.341 -12.233 1 97.44 106 SER A N 1
ATOM 796 C CA . SER A 1 106 ? -3.922 -8.376 -11.822 1 97.44 106 SER A CA 1
ATOM 797 C C . SER A 1 106 ? -4.852 -8.41 -13.03 1 97.44 106 SER A C 1
ATOM 799 O O . SER A 1 106 ? -5.827 -9.163 -13.048 1 97.44 106 SER A O 1
ATOM 801 N N . LEU A 1 107 ? -4.555 -7.604 -14.076 1 96.96 107 LEU A N 1
ATOM 802 C CA . LEU A 1 107 ? -5.412 -7.555 -15.256 1 96.96 107 LEU A CA 1
ATOM 803 C C . LEU A 1 107 ? -5.387 -8.885 -16.002 1 96.96 107 LEU A C 1
ATOM 805 O O . LEU A 1 107 ? -6.439 -9.468 -16.275 1 96.96 107 LEU A O 1
ATOM 809 N N . PRO A 1 108 ? -4.189 -9.419 -16.275 1 97.4 108 PRO A N 1
ATOM 810 C CA . PRO A 1 108 ? -4.189 -10.719 -16.949 1 97.4 108 PRO A CA 1
ATOM 811 C C . PRO A 1 108 ? -4.83 -11.82 -16.107 1 97.4 108 PRO A C 1
ATOM 813 O O . PRO A 1 108 ? -5.445 -12.741 -16.652 1 97.4 108 PRO A O 1
ATOM 816 N N . LEU A 1 109 ? -4.645 -11.757 -14.834 1 97.02 109 LEU A N 1
ATOM 817 C CA . LEU A 1 109 ? -5.252 -12.746 -13.95 1 97.02 109 LEU A CA 1
ATOM 818 C C . LEU A 1 109 ? -6.774 -12.662 -14.004 1 97.02 109 LEU A C 1
ATOM 820 O O . LEU A 1 109 ? -7.453 -13.685 -14.113 1 97.02 109 LEU A O 1
ATOM 824 N N . ALA A 1 110 ? -7.301 -11.458 -13.888 1 97.01 110 ALA A N 1
ATOM 825 C CA . ALA A 1 110 ? -8.745 -11.256 -13.97 1 97.01 110 ALA A CA 1
ATOM 826 C C . ALA A 1 110 ? -9.293 -11.752 -15.305 1 97.01 110 ALA A C 1
ATOM 828 O O . ALA A 1 110 ? -10.35 -12.387 -15.351 1 97.01 110 ALA A O 1
ATOM 829 N N . ALA A 1 111 ? -8.597 -11.487 -16.376 1 96.82 111 ALA A N 1
ATOM 830 C CA . ALA A 1 111 ? -9.013 -11.931 -17.704 1 96.82 111 ALA A CA 1
ATOM 831 C C . ALA A 1 111 ? -9.033 -13.455 -17.791 1 96.82 111 ALA A C 1
ATOM 833 O O . ALA A 1 111 ? -9.974 -14.04 -18.332 1 96.82 111 ALA A O 1
ATOM 834 N N . ALA A 1 112 ? -8.001 -14.074 -17.257 1 96.54 112 ALA A N 1
ATOM 835 C CA . ALA A 1 112 ? -7.909 -15.532 -17.283 1 96.54 112 ALA A CA 1
ATOM 836 C C . ALA A 1 112 ? -9.069 -16.168 -16.522 1 96.54 112 ALA A C 1
ATOM 838 O O . ALA A 1 112 ? -9.694 -17.113 -17.008 1 96.54 112 ALA A O 1
ATOM 839 N N . PHE A 1 113 ? -9.371 -15.684 -15.345 1 95.46 113 PHE A N 1
ATOM 840 C CA . PHE A 1 113 ? -10.467 -16.217 -14.544 1 95.46 113 PHE A CA 1
ATOM 841 C C . PHE A 1 113 ? -11.809 -15.938 -15.208 1 95.46 113 PHE A C 1
ATOM 843 O O . PHE A 1 113 ? -12.696 -16.794 -15.211 1 95.46 113 PHE A O 1
ATOM 850 N N . GLY A 1 114 ? -11.953 -14.698 -15.698 1 93.65 114 GLY A N 1
ATOM 851 C CA . GLY A 1 114 ? -13.183 -14.357 -16.394 1 93.65 114 GLY A CA 1
ATOM 852 C C . GLY A 1 114 ? -13.503 -15.302 -17.537 1 93.65 114 GLY A C 1
ATOM 853 O O . GLY A 1 114 ? -14.669 -15.631 -17.769 1 93.65 114 GLY A O 1
ATOM 854 N N . LYS A 1 115 ? -12.515 -15.763 -18.239 1 93.89 115 LYS A N 1
ATOM 855 C CA . LYS A 1 115 ? -12.677 -16.647 -19.39 1 93.89 115 LYS A CA 1
ATOM 856 C C . LYS A 1 115 ? -12.875 -18.094 -18.947 1 93.89 115 LYS A C 1
ATOM 858 O O . LYS A 1 115 ? -13.807 -18.764 -19.397 1 93.89 115 LYS A O 1
ATOM 863 N N . ALA A 1 116 ? -12.095 -18.549 -18.024 1 93.72 116 ALA A N 1
ATOM 864 C CA . ALA A 1 116 ? -12.054 -19.972 -17.699 1 93.72 116 ALA A CA 1
ATOM 865 C C . ALA A 1 116 ? -13.028 -20.305 -16.572 1 93.72 116 ALA A C 1
ATOM 867 O O . ALA A 1 116 ? -13.606 -21.394 -16.544 1 93.72 116 ALA A O 1
ATOM 868 N N . HIS A 1 117 ? -13.181 -19.387 -15.638 1 93.71 117 HIS A N 1
ATOM 869 C CA . HIS A 1 117 ? -13.99 -19.643 -14.452 1 93.71 117 HIS A CA 1
ATOM 870 C C . HIS A 1 117 ? -14.794 -18.409 -14.055 1 93.71 117 HIS A C 1
ATOM 872 O O . HIS A 1 117 ? -14.598 -17.859 -12.969 1 93.71 117 HIS A O 1
ATOM 878 N N . PRO A 1 118 ? -15.751 -18.07 -14.806 1 90.88 118 PRO A N 1
ATOM 879 C CA . PRO A 1 118 ? -16.479 -16.814 -14.614 1 90.88 118 PRO A CA 1
ATOM 880 C C . PRO A 1 118 ? -17.245 -16.772 -13.294 1 90.88 118 PRO A C 1
ATOM 882 O O . PRO A 1 118 ? -17.628 -15.694 -12.831 1 90.88 118 PRO A O 1
ATOM 885 N N . LYS A 1 119 ? -17.44 -17.851 -12.685 1 90.26 119 LYS A N 1
ATOM 886 C CA . LYS A 1 119 ? -18.215 -17.885 -11.449 1 90.26 119 LYS A CA 1
ATOM 887 C C . LYS A 1 119 ? -17.304 -17.819 -10.226 1 90.26 119 LYS A C 1
ATOM 889 O O . LYS A 1 119 ? -17.783 -17.741 -9.093 1 90.26 119 LYS A O 1
ATOM 894 N N . ALA A 1 120 ? -16.035 -17.847 -10.427 1 93.06 120 ALA A N 1
ATOM 895 C CA . ALA A 1 120 ? -15.087 -17.719 -9.324 1 93.06 120 ALA A CA 1
ATOM 896 C C . ALA A 1 120 ? -14.997 -16.274 -8.842 1 93.06 120 ALA A C 1
ATOM 898 O O . ALA A 1 120 ? -15.049 -15.34 -9.647 1 93.06 120 ALA A O 1
ATOM 899 N N . LYS A 1 121 ? -14.893 -16.083 -7.571 1 93.2 121 LYS A N 1
ATOM 900 C CA . LYS A 1 121 ? -14.673 -14.769 -6.974 1 93.2 121 LYS A CA 1
ATOM 901 C C . LYS A 1 121 ? -13.199 -14.554 -6.645 1 93.2 121 LYS A C 1
ATOM 903 O O . LYS A 1 121 ? -12.607 -15.327 -5.89 1 93.2 121 LYS A O 1
ATOM 908 N N . LEU A 1 122 ? -12.693 -13.55 -7.204 1 96.2 122 LEU A N 1
ATOM 909 C CA . LEU A 1 122 ? -11.27 -13.264 -7.06 1 96.2 122 LEU A CA 1
ATOM 910 C C . LEU A 1 122 ? -11.038 -12.168 -6.026 1 96.2 122 LEU A C 1
ATOM 912 O O . LEU A 1 122 ? -11.655 -11.102 -6.094 1 96.2 122 LEU A O 1
ATOM 916 N N . ARG A 1 123 ? -10.239 -12.465 -5.096 1 96.93 123 ARG A N 1
ATOM 917 C CA . ARG A 1 123 ? -9.749 -11.475 -4.142 1 96.93 123 ARG A CA 1
ATOM 918 C C . ARG A 1 123 ? -8.251 -11.246 -4.312 1 96.93 123 ARG A C 1
ATOM 920 O O . ARG A 1 123 ? -7.451 -12.16 -4.103 1 96.93 123 ARG A O 1
ATOM 927 N N . LEU A 1 124 ? -7.884 -10.048 -4.688 1 97.19 124 LEU A N 1
ATOM 928 C CA . LEU A 1 124 ? -6.493 -9.65 -4.874 1 97.19 124 LEU A CA 1
ATOM 929 C C . LEU A 1 124 ? -6.021 -8.769 -3.723 1 97.19 124 LEU A C 1
ATOM 931 O O . LEU A 1 124 ? -6.577 -7.694 -3.49 1 97.19 124 LEU A O 1
ATOM 935 N N . VAL A 1 125 ? -4.992 -9.23 -3.099 1 94.2 125 VAL A N 1
ATOM 936 C CA . VAL A 1 125 ? -4.472 -8.515 -1.938 1 94.2 125 VAL A CA 1
ATOM 937 C C . VAL A 1 125 ? -3.034 -8.075 -2.204 1 94.2 125 VAL A C 1
ATOM 939 O O . VAL A 1 125 ? -2.204 -8.874 -2.644 1 94.2 125 VAL A O 1
ATOM 942 N N . SER A 1 126 ? -2.807 -6.815 -1.963 1 93.05 126 SER A N 1
ATOM 943 C CA . SER A 1 126 ? -1.461 -6.286 -2.163 1 93.05 126 SER A CA 1
ATOM 944 C C . SER A 1 126 ? -0.82 -5.891 -0.837 1 93.05 126 SER A C 1
ATOM 946 O O . SER A 1 126 ? -1.409 -5.141 -0.056 1 93.05 126 SER A O 1
ATOM 948 N N . ALA A 1 127 ? 0.308 -6.405 -0.571 1 89.98 127 ALA A N 1
ATOM 949 C CA . ALA A 1 127 ? 1.062 -6.1 0.641 1 89.98 127 ALA A CA 1
ATOM 950 C C . ALA A 1 127 ? 2.533 -6.474 0.481 1 89.98 127 ALA A C 1
ATOM 952 O O . ALA A 1 127 ? 2.941 -6.976 -0.569 1 89.98 127 ALA A O 1
ATOM 953 N N . TYR A 1 128 ? 3.25 -6.125 1.494 1 87.62 128 TYR A N 1
ATOM 954 C CA . TYR A 1 128 ? 4.663 -6.488 1.48 1 87.62 128 TYR A CA 1
ATOM 955 C C . TYR A 1 128 ? 4.86 -7.929 1.936 1 87.62 128 TYR A C 1
ATOM 957 O O . TYR A 1 128 ? 3.969 -8.519 2.552 1 87.62 128 TYR A O 1
ATOM 965 N N . THR A 1 129 ? 5.966 -8.402 1.679 1 87.83 129 THR A N 1
ATOM 966 C CA . THR A 1 129 ? 6.26 -9.823 1.824 1 87.83 129 THR A CA 1
ATOM 967 C C . THR A 1 129 ? 5.953 -10.298 3.241 1 87.83 129 THR A C 1
ATOM 969 O O . THR A 1 129 ? 5.378 -11.372 3.43 1 87.83 129 THR A O 1
ATOM 972 N N . GLY A 1 130 ? 6.364 -9.574 4.263 1 84.67 130 GLY A N 1
ATOM 973 C CA . GLY A 1 130 ? 6.11 -9.985 5.634 1 84.67 130 GLY A CA 1
ATOM 974 C C . GLY A 1 130 ? 4.639 -10.217 5.925 1 84.67 130 GLY A C 1
ATOM 975 O O . GLY A 1 130 ? 4.278 -11.186 6.596 1 84.67 130 GLY A O 1
ATOM 976 N N . TYR A 1 131 ? 3.829 -9.418 5.436 1 85.01 131 TYR A N 1
ATOM 977 C CA . TYR A 1 131 ? 2.389 -9.543 5.637 1 85.01 131 TYR A CA 1
ATOM 978 C C . TYR A 1 131 ? 1.825 -10.708 4.832 1 85.01 131 TYR A C 1
ATOM 980 O O . TYR A 1 131 ? 1.016 -11.488 5.341 1 85.01 131 TYR A O 1
ATOM 988 N N . LEU A 1 132 ? 2.267 -10.796 3.654 1 91.58 132 LEU A N 1
ATOM 989 C CA . LEU A 1 132 ? 1.783 -11.858 2.78 1 91.58 132 LEU A CA 1
ATOM 990 C C . LEU A 1 132 ? 2.127 -13.23 3.35 1 91.58 132 LEU A C 1
ATOM 992 O O . LEU A 1 132 ? 1.318 -14.158 3.279 1 91.58 132 LEU A O 1
ATOM 996 N N . LEU A 1 133 ? 3.314 -13.321 3.915 1 88.56 133 LEU A N 1
ATOM 997 C CA . LEU A 1 133 ? 3.725 -14.567 4.554 1 88.56 133 LEU A CA 1
ATOM 998 C C . LEU A 1 133 ? 2.791 -14.92 5.708 1 88.56 133 LEU A C 1
ATOM 1000 O O . LEU A 1 133 ? 2.334 -16.06 5.815 1 88.56 133 LEU A O 1
ATOM 1004 N N . ASP A 1 134 ? 2.552 -13.964 6.5 1 85.13 134 ASP A N 1
ATOM 1005 C CA . ASP A 1 134 ? 1.668 -14.163 7.645 1 85.13 134 ASP A CA 1
ATOM 1006 C C . ASP A 1 134 ? 0.273 -14.588 7.193 1 85.13 134 ASP A C 1
ATOM 1008 O O . ASP A 1 134 ? -0.31 -15.518 7.753 1 85.13 134 ASP A O 1
ATOM 1012 N N . TRP A 1 135 ? -0.242 -13.988 6.167 1 89.96 135 TRP A N 1
ATOM 1013 C CA . TRP A 1 135 ? -1.591 -14.264 5.683 1 89.96 135 TRP A CA 1
ATOM 1014 C C . TRP A 1 135 ? -1.663 -15.639 5.028 1 89.96 135 TRP A C 1
ATOM 1016 O O . TRP A 1 135 ? -2.689 -16.319 5.109 1 89.96 135 TRP A O 1
ATOM 1026 N N . LEU A 1 136 ? -0.596 -16.023 4.372 1 90.42 136 LEU A N 1
ATOM 1027 C CA . LEU A 1 136 ? -0.521 -17.364 3.803 1 90.42 136 LEU A CA 1
ATOM 1028 C C . LEU A 1 136 ? -0.597 -18.424 4.897 1 90.42 136 LEU A C 1
ATOM 1030 O O . LEU A 1 136 ? -1.334 -19.404 4.769 1 90.42 136 LEU A O 1
ATOM 1034 N N . HIS A 1 137 ? 0.06 -18.157 5.942 1 82.97 137 HIS A N 1
ATOM 1035 C CA . HIS A 1 137 ? 0.107 -19.111 7.044 1 82.97 137 HIS A CA 1
ATOM 1036 C C . HIS A 1 137 ? -1.242 -19.209 7.747 1 82.97 137 HIS A C 1
ATOM 1038 O O . HIS A 1 137 ? -1.637 -20.288 8.195 1 82.97 137 HIS A O 1
ATOM 1044 N N . ARG A 1 138 ? -1.909 -18.116 7.814 1 82.56 138 ARG A N 1
ATOM 1045 C CA . ARG A 1 138 ? -3.183 -18.074 8.523 1 82.56 138 ARG A CA 1
ATOM 1046 C C . ARG A 1 138 ? -4.328 -18.519 7.62 1 82.56 138 ARG A C 1
ATOM 1048 O O . ARG A 1 138 ? -5.477 -18.602 8.059 1 82.56 138 ARG A O 1
ATOM 1055 N N . GLY A 1 139 ? -4.002 -18.737 6.409 1 87.27 139 GLY A N 1
ATOM 1056 C CA . GLY A 1 139 ? -5.02 -19.194 5.477 1 87.27 139 GLY A CA 1
ATOM 1057 C C . GLY A 1 139 ? -5.897 -18.073 4.954 1 87.27 139 GLY A C 1
ATOM 1058 O O . GLY A 1 139 ? -6.997 -18.32 4.454 1 87.27 139 GLY A O 1
ATOM 1059 N N . GLU A 1 140 ? -5.4 -16.9 5.094 1 91.12 140 GLU A N 1
ATOM 1060 C CA . GLU A 1 140 ? -6.152 -15.737 4.634 1 91.12 140 GLU A CA 1
ATOM 1061 C C . GLU A 1 140 ? -5.955 -15.509 3.138 1 91.12 140 GLU A C 1
ATOM 1063 O O . GLU A 1 140 ? -6.747 -14.811 2.502 1 91.12 140 GLU A O 1
ATOM 1068 N N . ILE A 1 141 ? -4.859 -16.032 2.614 1 95.01 141 ILE A N 1
ATOM 1069 C CA . ILE A 1 141 ? -4.654 -16.082 1.17 1 95.01 141 ILE A CA 1
ATOM 1070 C C . ILE A 1 141 ? -4.234 -17.491 0.757 1 95.01 141 ILE A C 1
ATOM 1072 O O . ILE A 1 141 ? -3.699 -18.249 1.569 1 95.01 141 ILE A O 1
ATOM 1076 N N . ASP A 1 142 ? -4.506 -17.796 -0.512 1 95.97 142 ASP A N 1
ATOM 1077 C CA . ASP A 1 142 ? -4.367 -19.165 -1 1 95.97 142 ASP A CA 1
ATOM 1078 C C . ASP A 1 142 ? -3.06 -19.344 -1.769 1 95.97 142 ASP A C 1
ATOM 1080 O O . ASP A 1 142 ? -2.551 -20.46 -1.888 1 95.97 142 ASP A O 1
ATOM 1084 N N . VAL A 1 143 ? -2.584 -18.313 -2.344 1 96.36 143 VAL A N 1
ATOM 1085 C CA . VAL A 1 143 ? -1.36 -18.28 -3.138 1 96.36 143 VAL A CA 1
ATOM 1086 C C . VAL A 1 143 ? -0.788 -16.864 -3.147 1 96.36 143 VAL A C 1
ATOM 1088 O O . VAL A 1 143 ? -1.528 -15.888 -3.002 1 96.36 143 VAL A O 1
ATOM 1091 N N . ALA A 1 144 ? 0.545 -16.801 -3.256 1 96.74 144 ALA A N 1
ATOM 1092 C CA . ALA A 1 144 ? 1.153 -15.473 -3.25 1 96.74 144 ALA A CA 1
ATOM 1093 C C . ALA A 1 144 ? 2.402 -15.438 -4.127 1 96.74 144 ALA A C 1
ATOM 1095 O O . ALA A 1 144 ? 3.057 -16.464 -4.327 1 96.74 144 ALA A O 1
ATOM 1096 N N . VAL A 1 145 ? 2.629 -14.329 -4.693 1 96.8 145 VAL A N 1
ATOM 1097 C CA . VAL A 1 145 ? 3.961 -14.015 -5.201 1 96.8 145 VAL A CA 1
ATOM 1098 C C . VAL A 1 145 ? 4.747 -13.241 -4.145 1 96.8 145 VAL A C 1
ATOM 1100 O O . VAL A 1 145 ? 4.235 -12.287 -3.555 1 96.8 145 VAL A O 1
ATOM 1103 N N . LEU A 1 146 ? 5.973 -13.675 -3.865 1 95.16 146 LEU A N 1
ATOM 1104 C CA . LEU A 1 146 ? 6.813 -13.053 -2.847 1 95.16 146 LEU A CA 1
ATOM 1105 C C . LEU A 1 146 ? 8.173 -12.672 -3.422 1 95.16 146 LEU A C 1
ATOM 1107 O O . LEU A 1 146 ? 8.623 -13.263 -4.406 1 95.16 146 LEU A O 1
ATOM 1111 N N . TYR A 1 147 ? 8.672 -11.576 -2.766 1 92.73 147 TYR A N 1
ATOM 1112 C CA . TYR A 1 147 ? 10.081 -11.29 -3.015 1 92.73 147 TYR A CA 1
ATOM 1113 C C . TYR A 1 147 ? 10.975 -12.117 -2.1 1 92.73 147 TYR A C 1
ATOM 1115 O O . TYR A 1 147 ? 10.913 -11.985 -0.876 1 92.73 147 TYR A O 1
ATOM 1123 N N . ASP A 1 148 ? 11.88 -13.02 -2.563 1 73.55 148 ASP A N 1
ATOM 1124 C CA . ASP A 1 148 ? 12.894 -13.919 -2.021 1 73.55 148 ASP A CA 1
ATOM 1125 C C . ASP A 1 148 ? 12.686 -14.142 -0.525 1 73.55 148 ASP A C 1
ATOM 1127 O O . ASP A 1 148 ? 13.368 -13.53 0.3 1 73.55 148 ASP A O 1
ATOM 1131 N N . PRO A 1 149 ? 11.599 -14.775 -0.085 1 63.63 149 PRO A N 1
ATOM 1132 C CA . PRO A 1 149 ? 11.541 -14.839 1.377 1 63.63 149 PRO A CA 1
ATOM 1133 C C . PRO A 1 149 ? 12.505 -15.869 1.962 1 63.63 149 PRO A C 1
ATOM 1135 O O . PRO A 1 149 ? 12.392 -17.062 1.669 1 63.63 149 PRO A O 1
ATOM 1138 N N . ARG A 1 150 ? 13.748 -15.402 2.37 1 61.78 150 ARG A N 1
ATOM 1139 C CA . ARG A 1 150 ? 14.592 -16.304 3.147 1 61.78 150 ARG A CA 1
ATOM 1140 C C . ARG A 1 150 ? 13.768 -17.087 4.163 1 61.78 150 ARG A C 1
ATOM 1142 O O . ARG A 1 150 ? 14.142 -18.195 4.553 1 61.78 150 ARG A O 1
ATOM 1149 N N . MET A 1 151 ? 12.713 -16.547 4.463 1 59.2 151 MET A N 1
ATOM 1150 C CA . MET A 1 151 ? 11.98 -17.107 5.595 1 59.2 151 MET A CA 1
ATOM 1151 C C . MET A 1 151 ? 10.847 -18.009 5.118 1 59.2 151 MET A C 1
ATOM 1153 O O . MET A 1 151 ? 10.049 -18.491 5.924 1 59.2 151 MET A O 1
ATOM 1157 N N . ALA A 1 152 ? 10.841 -18.352 3.874 1 65.2 152 ALA A N 1
ATOM 1158 C CA . ALA A 1 152 ? 9.696 -19.107 3.37 1 65.2 152 ALA A CA 1
ATOM 1159 C C . ALA A 1 152 ? 9.955 -20.609 3.442 1 65.2 152 ALA A C 1
ATOM 1161 O O . ALA A 1 152 ? 9.517 -21.363 2.57 1 65.2 152 ALA A O 1
ATOM 1162 N N . ARG A 1 153 ? 10.609 -20.965 4.446 1 69.42 153 ARG A N 1
ATOM 1163 C CA . ARG A 1 153 ? 11.001 -22.371 4.472 1 69.42 153 ARG A CA 1
ATOM 1164 C C . ARG A 1 153 ? 9.802 -23.269 4.755 1 69.42 153 ARG A C 1
ATOM 1166 O O . ARG A 1 153 ? 9.806 -24.449 4.399 1 69.42 153 ARG A O 1
ATOM 1173 N N . SER A 1 154 ? 8.843 -22.704 5.278 1 78.19 154 SER A N 1
ATOM 1174 C CA . SER A 1 154 ? 7.681 -23.512 5.632 1 78.19 154 SER A CA 1
ATOM 1175 C C . SER A 1 154 ? 6.595 -23.418 4.566 1 78.19 154 SER A C 1
ATOM 1177 O O . SER A 1 154 ? 5.457 -23.835 4.792 1 78.19 154 SER A O 1
ATOM 1179 N N . LEU A 1 155 ? 7.023 -22.893 3.427 1 85.54 155 LEU A N 1
ATOM 1180 C CA . LEU A 1 155 ? 6.079 -22.777 2.32 1 85.54 155 LEU A CA 1
ATOM 1181 C C . LEU A 1 155 ? 6.508 -23.652 1.147 1 85.54 155 LEU A C 1
ATOM 1183 O O . LEU A 1 155 ? 7.688 -23.987 1.015 1 85.54 155 LEU A O 1
ATOM 1187 N N . ARG A 1 156 ? 5.554 -24.103 0.398 1 87.31 156 ARG A N 1
ATOM 1188 C CA . ARG A 1 156 ? 5.861 -24.645 -0.922 1 87.31 156 ARG A CA 1
ATOM 1189 C C . ARG A 1 156 ? 6.096 -23.527 -1.932 1 87.31 156 ARG A C 1
ATOM 1191 O O . ARG A 1 156 ? 5.213 -22.699 -2.166 1 87.31 156 ARG A O 1
ATOM 1198 N N . THR A 1 157 ? 7.25 -23.515 -2.418 1 89.09 157 THR A N 1
ATOM 1199 C CA . THR A 1 157 ? 7.594 -22.394 -3.286 1 89.09 157 THR A CA 1
ATOM 1200 C C . THR A 1 157 ? 8.065 -22.891 -4.65 1 89.09 157 THR A C 1
ATOM 1202 O O . THR A 1 157 ? 8.57 -24.01 -4.768 1 89.09 157 THR A O 1
ATOM 1205 N N . ARG A 1 158 ? 7.827 -22.104 -5.673 1 89.22 158 ARG A N 1
ATOM 1206 C CA . ARG A 1 158 ? 8.361 -22.271 -7.021 1 89.22 158 ARG A CA 1
ATOM 1207 C C . ARG A 1 158 ? 9.016 -20.985 -7.514 1 89.22 158 ARG A C 1
ATOM 1209 O O . ARG A 1 158 ? 8.417 -19.91 -7.441 1 89.22 158 ARG A O 1
ATOM 1216 N N . PRO A 1 159 ? 10.253 -21.172 -7.952 1 92.71 159 PRO A N 1
ATOM 1217 C CA . PRO A 1 159 ? 10.863 -19.972 -8.531 1 92.71 159 PRO A CA 1
ATOM 1218 C C . PRO A 1 159 ? 10.078 -19.428 -9.722 1 92.71 159 PRO A C 1
ATOM 1220 O O . PRO A 1 159 ? 9.551 -20.203 -10.525 1 92.71 159 PRO A O 1
ATOM 1223 N N . LEU A 1 160 ? 10.022 -18.196 -9.891 1 95.81 160 LEU A N 1
ATOM 1224 C CA . LEU A 1 160 ? 9.24 -17.576 -10.955 1 95.81 160 LEU A CA 1
ATOM 1225 C C . LEU A 1 160 ? 10.131 -16.737 -11.866 1 95.81 160 LEU A C 1
ATOM 1227 O O . LEU A 1 160 ? 10.229 -17.007 -13.065 1 95.81 160 LEU A O 1
ATOM 1231 N N . LEU A 1 161 ? 10.846 -15.762 -11.26 1 96.6 161 LEU A N 1
ATOM 1232 C CA . LEU A 1 161 ? 11.529 -14.772 -12.086 1 96.6 161 LEU A CA 1
ATOM 1233 C C . LEU A 1 161 ? 12.665 -14.109 -11.314 1 96.6 161 LEU A C 1
ATOM 1235 O O . LEU A 1 161 ? 12.512 -13.785 -10.134 1 96.6 161 LEU A O 1
ATOM 1239 N N . LEU A 1 162 ? 13.812 -14.026 -11.875 1 96.85 162 LEU A N 1
ATOM 1240 C CA . LEU A 1 162 ? 14.834 -13.076 -11.451 1 96.85 162 LEU A CA 1
ATOM 1241 C C . LEU A 1 162 ? 14.683 -11.749 -12.186 1 96.85 162 LEU A C 1
ATOM 1243 O O . LEU A 1 162 ? 15.039 -11.642 -13.362 1 96.85 162 LEU A O 1
ATOM 1247 N N . GLU A 1 163 ? 14.2 -10.754 -11.493 1 97.52 163 GLU A N 1
ATOM 1248 C CA . GLU A 1 163 ? 13.761 -9.502 -12.102 1 97.52 163 GLU A CA 1
ATOM 1249 C C . GLU A 1 163 ? 14.866 -8.451 -12.061 1 97.52 163 GLU A C 1
ATOM 1251 O O . GLU A 1 163 ? 15.484 -8.234 -11.017 1 97.52 163 GLU A O 1
ATOM 1256 N N . ASN A 1 164 ? 15.102 -7.771 -13.17 1 97.55 164 ASN A N 1
ATOM 1257 C CA . ASN A 1 164 ? 16.075 -6.686 -13.244 1 97.55 164 ASN A CA 1
ATOM 1258 C C . ASN A 1 164 ? 15.477 -5.364 -12.769 1 97.55 164 ASN A C 1
ATOM 1260 O O . ASN A 1 164 ? 14.308 -5.076 -13.033 1 97.55 164 ASN A O 1
ATOM 1264 N N . LEU A 1 165 ? 16.307 -4.631 -12.105 1 98.15 165 LEU A N 1
ATOM 1265 C CA . LEU A 1 165 ? 15.927 -3.273 -11.729 1 98.15 165 LEU A CA 1
ATOM 1266 C C . LEU A 1 165 ? 16.613 -2.248 -12.625 1 98.15 165 LEU A C 1
ATOM 1268 O O . LEU A 1 165 ? 17.748 -2.458 -13.059 1 98.15 165 LEU A O 1
ATOM 1272 N N . PHE A 1 166 ? 15.999 -1.126 -12.866 1 98.73 166 PHE A N 1
ATOM 1273 C CA . PHE A 1 166 ? 16.422 -0.102 -13.813 1 98.73 166 PHE A CA 1
ATOM 1274 C C . PHE A 1 166 ? 16.59 1.243 -13.116 1 98.73 166 PHE A C 1
ATOM 1276 O O . PHE A 1 166 ? 15.921 1.52 -12.118 1 98.73 166 PHE A O 1
ATOM 1283 N N . LEU A 1 167 ? 17.496 2.016 -13.615 1 98.84 167 LEU A N 1
ATOM 1284 C CA . LEU A 1 167 ? 17.536 3.439 -13.294 1 98.84 167 LEU A CA 1
ATOM 1285 C C . LEU A 1 167 ? 16.436 4.193 -14.033 1 98.84 167 LEU A C 1
ATOM 1287 O O . LEU A 1 167 ? 16.34 4.115 -15.26 1 98.84 167 LEU A O 1
ATOM 1291 N N . ILE A 1 168 ? 15.611 4.875 -13.339 1 98.82 168 ILE A N 1
ATOM 1292 C CA . ILE A 1 168 ? 14.482 5.585 -13.929 1 98.82 168 ILE A CA 1
ATOM 1293 C C . ILE A 1 168 ? 14.697 7.091 -13.805 1 98.82 168 ILE A C 1
ATOM 1295 O O . ILE A 1 168 ? 15.059 7.587 -12.736 1 98.82 168 ILE A O 1
ATOM 1299 N N . GLY A 1 169 ? 14.554 7.811 -14.872 1 98.55 169 GLY A N 1
ATOM 1300 C CA . GLY A 1 169 ? 14.701 9.257 -14.896 1 98.55 169 GLY A CA 1
ATOM 1301 C C . GLY A 1 169 ? 13.548 9.963 -15.584 1 98.55 169 GLY A C 1
ATOM 1302 O O . GLY A 1 169 ? 12.668 9.315 -16.155 1 98.55 169 GLY A O 1
ATOM 1303 N N . PRO A 1 170 ? 13.51 11.268 -15.433 1 98.18 170 PRO A N 1
ATOM 1304 C CA . PRO A 1 170 ? 12.499 12.06 -16.135 1 98.18 170 PRO A CA 1
ATOM 1305 C C . PRO A 1 170 ? 12.638 11.982 -17.654 1 98.18 170 PRO A C 1
ATOM 1307 O O . PRO A 1 170 ? 13.608 11.413 -18.16 1 98.18 170 PRO A O 1
ATOM 1310 N N . PRO A 1 171 ? 11.656 12.504 -18.361 1 96.96 171 PRO A N 1
ATOM 1311 C CA . PRO A 1 171 ? 11.649 12.373 -19.82 1 96.96 171 PRO A CA 1
ATOM 1312 C C . PRO A 1 171 ? 12.915 12.928 -20.468 1 96.96 171 PRO A C 1
ATOM 1314 O O . PRO A 1 171 ? 13.351 12.426 -21.507 1 96.96 171 PRO A O 1
ATOM 1317 N N . ASP A 1 172 ? 13.595 13.837 -19.827 1 96.66 172 ASP A N 1
ATOM 1318 C CA . ASP A 1 172 ? 14.718 14.518 -20.466 1 96.66 172 ASP A CA 1
ATOM 1319 C C . ASP A 1 172 ? 16.051 13.964 -19.969 1 96.66 172 ASP A C 1
ATOM 1321 O O . ASP A 1 172 ? 17.114 14.472 -20.331 1 96.66 172 ASP A O 1
ATOM 1325 N N . ALA A 1 173 ? 16.027 12.913 -19.196 1 96.26 173 ALA A N 1
ATOM 1326 C CA . ALA A 1 173 ? 17.264 12.35 -18.661 1 96.26 173 ALA A CA 1
ATOM 1327 C C . ALA A 1 173 ? 18.053 11.626 -19.748 1 96.26 173 ALA A C 1
ATOM 1329 O O . ALA A 1 173 ? 19.245 11.355 -19.583 1 96.26 173 ALA A O 1
ATOM 1330 N N . GLY A 1 174 ? 17.407 11.217 -20.812 1 94.77 174 GLY A N 1
ATOM 1331 C CA . GLY A 1 174 ? 18.082 10.609 -21.947 1 94.77 174 GLY A CA 1
ATOM 1332 C C . GLY A 1 174 ? 18.413 9.145 -21.73 1 94.77 174 GLY A C 1
ATOM 1333 O O . GLY A 1 174 ? 19.267 8.586 -22.422 1 94.77 174 GLY A O 1
ATOM 1334 N N . PHE A 1 175 ? 17.788 8.47 -20.794 1 97.6 175 PHE A N 1
ATOM 1335 C CA . PHE A 1 175 ? 18.009 7.046 -20.571 1 97.6 175 PHE A CA 1
ATOM 1336 C C . PHE A 1 175 ? 17.324 6.217 -21.651 1 97.6 175 PHE A C 1
ATOM 1338 O O . PHE A 1 175 ? 16.369 6.675 -22.281 1 97.6 175 PHE A O 1
ATOM 1345 N N . SER A 1 176 ? 17.914 5.054 -21.859 1 96.76 176 SER A N 1
ATOM 1346 C CA . SER A 1 176 ? 17.379 4.078 -22.803 1 96.76 176 SER A CA 1
ATOM 1347 C C . SER A 1 176 ? 17.443 2.665 -22.233 1 96.76 176 SER A C 1
ATOM 1349 O O . SER A 1 176 ? 18.423 2.297 -21.582 1 96.76 176 SER A O 1
ATOM 1351 N N . THR A 1 177 ? 16.453 1.885 -22.571 1 95.47 177 THR A N 1
ATOM 1352 C CA . THR A 1 177 ? 16.376 0.533 -22.029 1 95.47 177 THR A CA 1
ATOM 1353 C C . THR A 1 177 ? 17.436 -0.364 -22.662 1 95.47 177 THR A C 1
ATOM 1355 O O . THR A 1 177 ? 17.697 -1.465 -22.173 1 95.47 177 THR A O 1
ATOM 1358 N N . VAL A 1 178 ? 18.167 0.146 -23.734 1 93.92 178 VAL A N 1
ATOM 1359 C CA . VAL A 1 178 ? 19.143 -0.701 -24.411 1 93.92 178 VAL A CA 1
ATOM 1360 C C . VAL A 1 178 ? 20.552 -0.171 -24.158 1 93.92 178 VAL A C 1
ATOM 1362 O O . VAL A 1 178 ? 21.53 -0.721 -24.669 1 93.92 178 VAL A O 1
ATOM 1365 N N . ARG A 1 179 ? 20.703 0.91 -23.461 1 97.07 179 ARG A N 1
ATOM 1366 C CA . ARG A 1 179 ? 22.004 1.446 -23.075 1 97.07 179 ARG A CA 1
ATOM 1367 C C . ARG A 1 179 ? 22.201 1.373 -21.565 1 97.07 179 ARG A C 1
ATOM 1369 O O . ARG A 1 179 ? 21.643 2.182 -20.82 1 97.07 179 ARG A O 1
ATOM 1376 N N . ALA A 1 180 ? 23.046 0.602 -21.157 1 98.1 180 ALA A N 1
ATOM 1377 C CA . ALA A 1 180 ? 23.271 0.352 -19.736 1 98.1 180 ALA A CA 1
ATOM 1378 C C . ALA A 1 180 ? 24.083 1.478 -19.103 1 98.1 180 ALA A C 1
ATOM 1380 O O . ALA A 1 180 ? 24.831 2.176 -19.792 1 98.1 180 ALA A O 1
ATOM 1381 N N . VAL A 1 181 ? 23.872 1.682 -17.855 1 98.01 181 VAL A N 1
ATOM 1382 C CA . VAL A 1 181 ? 24.619 2.635 -17.041 1 98.01 181 VAL A CA 1
ATOM 1383 C C . VAL A 1 181 ? 25.28 1.909 -15.871 1 98.01 181 VAL A C 1
ATOM 1385 O O . VAL A 1 181 ? 24.663 1.051 -15.236 1 98.01 181 VAL A O 1
ATOM 1388 N N . PRO A 1 182 ? 26.589 2.193 -15.653 1 98.47 182 PRO A N 1
ATOM 1389 C CA . PRO A 1 182 ? 27.219 1.591 -14.475 1 98.47 182 PRO A CA 1
ATOM 1390 C C . PRO A 1 182 ? 26.592 2.063 -13.165 1 98.47 182 PRO A C 1
ATOM 1392 O O . PRO A 1 182 ? 26.241 3.238 -13.032 1 98.47 182 PRO A O 1
ATOM 1395 N N . PHE A 1 183 ? 26.478 1.159 -12.253 1 98.71 183 PHE A N 1
ATOM 1396 C CA . PHE A 1 183 ? 25.886 1.493 -10.963 1 98.71 183 PHE A CA 1
ATOM 1397 C C . PHE A 1 183 ? 26.668 2.61 -10.282 1 98.71 183 PHE A C 1
ATOM 1399 O O . PHE A 1 183 ? 26.079 3.495 -9.657 1 98.71 183 PHE A O 1
ATOM 1406 N N . ALA A 1 184 ? 27.953 2.639 -10.411 1 98.2 184 ALA A N 1
ATOM 1407 C CA . ALA A 1 184 ? 28.841 3.606 -9.77 1 98.2 184 ALA A CA 1
ATOM 1408 C C . ALA A 1 184 ? 28.523 5.028 -10.225 1 98.2 184 ALA A C 1
ATOM 1410 O O . ALA A 1 184 ? 28.849 5.995 -9.532 1 98.2 184 ALA A O 1
ATOM 1411 N N . SER A 1 185 ? 27.894 5.13 -11.39 1 97.23 185 SER A N 1
ATOM 1412 C CA . SER A 1 185 ? 27.57 6.441 -11.943 1 97.23 185 SER A CA 1
ATOM 1413 C C . SER A 1 185 ? 26.507 7.146 -11.107 1 97.23 185 SER A C 1
ATOM 1415 O O . SER A 1 185 ? 26.265 8.342 -11.283 1 97.23 185 SER A O 1
ATOM 1417 N N . LEU A 1 186 ? 25.908 6.459 -10.141 1 98 186 LEU A N 1
ATOM 1418 C CA . LEU A 1 186 ? 24.876 7.034 -9.285 1 98 186 LEU A CA 1
ATOM 1419 C C . LEU A 1 186 ? 25.494 7.923 -8.211 1 98 186 LEU A C 1
ATOM 1421 O O . LEU A 1 186 ? 24.789 8.693 -7.555 1 98 186 LEU A O 1
ATOM 1425 N N . ALA A 1 187 ? 26.793 7.835 -8.047 1 96.9 187 ALA A N 1
ATOM 1426 C CA . ALA A 1 187 ? 27.47 8.66 -7.05 1 96.9 187 ALA A CA 1
ATOM 1427 C C . ALA A 1 187 ? 27.194 10.143 -7.285 1 96.9 187 ALA A C 1
ATOM 1429 O O . ALA A 1 187 ? 27.353 10.64 -8.403 1 96.9 187 ALA A O 1
ATOM 1430 N N . GLY A 1 188 ? 26.712 10.782 -6.262 1 93.46 188 GLY A N 1
ATOM 1431 C CA . GLY A 1 188 ? 26.501 12.219 -6.34 1 93.46 188 GLY A CA 1
ATOM 1432 C C . GLY A 1 188 ? 25.171 12.594 -6.966 1 93.46 188 GLY A C 1
ATOM 1433 O O . GLY A 1 188 ? 24.828 13.775 -7.048 1 93.46 188 GLY A O 1
ATOM 1434 N N . LYS A 1 189 ? 24.434 11.587 -7.39 1 95.2 189 LYS A N 1
ATOM 1435 C CA . LYS A 1 189 ? 23.123 11.859 -7.971 1 95.2 189 LYS A CA 1
ATOM 1436 C C . LYS A 1 189 ? 22.034 11.844 -6.902 1 95.2 189 LYS A C 1
ATOM 1438 O O . LYS A 1 189 ? 22.063 11.015 -5.99 1 95.2 189 LYS A O 1
ATOM 1443 N N . ARG A 1 190 ? 21.144 12.814 -7.02 1 94.5 190 ARG A N 1
ATOM 1444 C CA . ARG A 1 190 ? 20.01 12.845 -6.102 1 94.5 190 ARG A CA 1
ATOM 1445 C C . ARG A 1 190 ? 19.016 11.733 -6.421 1 94.5 190 ARG A C 1
ATOM 1447 O O . ARG A 1 190 ? 18.442 11.7 -7.512 1 94.5 190 ARG A O 1
ATOM 1454 N N . LEU A 1 191 ? 18.776 10.891 -5.441 1 97.9 191 LEU A N 1
ATOM 1455 C CA . LEU A 1 191 ? 17.92 9.729 -5.657 1 97.9 191 LEU A CA 1
ATOM 1456 C C . LEU A 1 191 ? 16.664 9.812 -4.795 1 97.9 191 LEU A C 1
ATOM 1458 O O . LEU A 1 191 ? 16.67 10.454 -3.742 1 97.9 191 LEU A O 1
ATOM 1462 N N . LEU A 1 192 ? 15.643 9.27 -5.308 1 98.26 192 LEU A N 1
ATOM 1463 C CA . LEU A 1 192 ? 14.399 8.958 -4.612 1 98.26 192 LEU A CA 1
ATOM 1464 C C . LEU A 1 192 ? 14.261 7.456 -4.393 1 98.26 192 LEU A C 1
ATOM 1466 O O . LEU A 1 192 ? 14.136 6.693 -5.353 1 98.26 192 LEU A O 1
ATOM 1470 N N . LEU A 1 193 ? 14.295 7.015 -3.132 1 98.38 193 LEU A N 1
ATOM 1471 C CA . LEU A 1 193 ? 14.345 5.582 -2.861 1 98.38 193 LEU A CA 1
ATOM 1472 C C . LEU A 1 193 ? 13.396 5.21 -1.727 1 98.38 193 LEU A C 1
ATOM 1474 O O . LEU A 1 193 ? 12.972 6.076 -0.957 1 98.38 193 LEU A O 1
ATOM 1478 N N . PRO A 1 194 ? 13.04 3.925 -1.664 1 96.64 194 PRO A N 1
ATOM 1479 C CA . PRO A 1 194 ? 12.283 3.481 -0.492 1 96.64 194 PRO A CA 1
ATOM 1480 C C . PRO A 1 194 ? 13.087 3.581 0.802 1 96.64 194 PRO A C 1
ATOM 1482 O O . PRO A 1 194 ? 14.294 3.83 0.766 1 96.64 194 PRO A O 1
ATOM 1485 N N . SER A 1 195 ? 12.383 3.338 1.892 1 92.87 195 SER A N 1
ATOM 1486 C CA . SER A 1 195 ? 13.017 3.393 3.205 1 92.87 195 SER A CA 1
ATOM 1487 C C . SER A 1 195 ? 14.035 2.27 3.375 1 92.87 195 SER A C 1
ATOM 1489 O O . SER A 1 195 ? 14.058 1.322 2.588 1 92.87 195 SER A O 1
ATOM 1491 N N . VAL A 1 196 ? 14.818 2.268 4.385 1 90.69 196 VAL A N 1
ATOM 1492 C CA . VAL A 1 196 ? 16.011 1.443 4.543 1 90.69 196 VAL A CA 1
ATOM 1493 C C . VAL A 1 196 ? 15.606 -0.009 4.789 1 90.69 196 VAL A C 1
ATOM 1495 O O . VAL A 1 196 ? 16.368 -0.931 4.489 1 90.69 196 VAL A O 1
ATOM 1498 N N . LYS A 1 197 ? 14.444 -0.229 5.294 1 85.91 197 LYS A N 1
ATOM 1499 C CA . LYS A 1 197 ? 14.041 -1.6 5.593 1 85.91 197 LYS A CA 1
ATOM 1500 C C . LYS A 1 197 ? 13.32 -2.232 4.406 1 85.91 197 LYS A C 1
ATOM 1502 O O . LYS A 1 197 ? 13.044 -3.434 4.409 1 85.91 197 LYS A O 1
ATOM 1507 N N . HIS A 1 198 ? 13.039 -1.483 3.466 1 91.08 198 HIS A N 1
ATOM 1508 C CA . HIS A 1 198 ? 12.37 -1.964 2.262 1 91.08 198 HIS A CA 1
ATOM 1509 C C . HIS A 1 198 ? 13.272 -2.901 1.467 1 91.08 198 HIS A C 1
ATOM 1511 O O . HIS A 1 198 ? 14.468 -2.64 1.317 1 91.08 198 HIS A O 1
ATOM 1517 N N . GLY A 1 199 ? 12.736 -3.948 0.973 1 92.12 199 GLY A N 1
ATOM 1518 C CA . GLY A 1 199 ? 13.494 -4.956 0.25 1 92.12 199 GLY A CA 1
ATOM 1519 C C . GLY A 1 199 ? 14.265 -4.392 -0.928 1 92.12 199 GLY A C 1
ATOM 1520 O O . GLY A 1 199 ? 15.42 -4.758 -1.154 1 92.12 199 GLY A O 1
ATOM 1521 N N . LEU A 1 200 ? 13.659 -3.53 -1.632 1 95.22 200 LEU A N 1
ATOM 1522 C CA . LEU A 1 200 ? 14.322 -2.935 -2.787 1 95.22 200 LEU A CA 1
ATOM 1523 C C . LEU A 1 200 ? 15.483 -2.049 -2.35 1 95.22 200 LEU A C 1
ATOM 1525 O O . LEU A 1 200 ? 16.531 -2.026 -3 1 95.22 200 LEU A O 1
ATOM 1529 N N . ARG A 1 201 ? 15.325 -1.328 -1.244 1 96.6 201 ARG A N 1
ATOM 1530 C CA . ARG A 1 201 ? 16.386 -0.482 -0.709 1 96.6 201 ARG A CA 1
ATOM 1531 C C . ARG A 1 201 ? 17.602 -1.313 -0.312 1 96.6 201 ARG A C 1
ATOM 1533 O O . ARG A 1 201 ? 18.741 -0.913 -0.559 1 96.6 201 ARG A O 1
ATOM 1540 N N . ILE A 1 202 ? 17.364 -2.442 0.265 1 95.27 202 ILE A N 1
ATOM 1541 C CA . ILE A 1 202 ? 18.429 -3.343 0.692 1 95.27 202 ILE A CA 1
ATOM 1542 C C . ILE A 1 202 ? 19.266 -3.762 -0.515 1 95.27 202 ILE A C 1
ATOM 1544 O O . ILE A 1 202 ? 20.497 -3.781 -0.448 1 95.27 202 ILE A O 1
ATOM 1548 N N . ILE A 1 203 ? 18.638 -4.057 -1.556 1 97.13 203 ILE A N 1
ATOM 1549 C CA . ILE A 1 203 ? 19.322 -4.455 -2.782 1 97.13 203 ILE A CA 1
ATOM 1550 C C . ILE A 1 203 ? 20.182 -3.3 -3.291 1 97.13 203 ILE A C 1
ATOM 1552 O O . ILE A 1 203 ? 21.348 -3.494 -3.642 1 97.13 203 ILE A O 1
ATOM 1556 N N . VAL A 1 204 ? 19.631 -2.107 -3.325 1 98.26 204 VAL A N 1
ATOM 1557 C CA . VAL A 1 204 ? 20.321 -0.926 -3.835 1 98.26 204 VAL A CA 1
ATOM 1558 C C . VAL A 1 204 ? 21.523 -0.607 -2.949 1 98.26 204 VAL A C 1
ATOM 1560 O O . VAL A 1 204 ? 22.605 -0.292 -3.45 1 98.26 204 VAL A O 1
ATOM 1563 N N . GLU A 1 205 ? 21.34 -0.741 -1.648 1 98.06 205 GLU A N 1
ATOM 1564 C CA . GLU A 1 205 ? 22.428 -0.483 -0.71 1 98.06 205 GLU A CA 1
ATOM 1565 C C . GLU A 1 205 ? 23.56 -1.491 -0.887 1 98.06 205 GLU A C 1
ATOM 1567 O O . GLU A 1 205 ? 24.736 -1.137 -0.777 1 98.06 205 GLU A O 1
ATOM 1572 N N . ARG A 1 206 ? 23.213 -2.716 -1.081 1 97.7 206 ARG A N 1
ATOM 1573 C CA . ARG A 1 206 ? 24.221 -3.746 -1.308 1 97.7 206 ARG A CA 1
ATOM 1574 C C . ARG A 1 206 ? 25.055 -3.432 -2.545 1 97.7 206 ARG A C 1
ATOM 1576 O O . ARG A 1 206 ? 26.281 -3.562 -2.523 1 97.7 206 ARG A O 1
ATOM 1583 N N . CYS A 1 207 ? 24.383 -2.997 -3.6 1 98.5 207 CYS A N 1
ATOM 1584 C CA . CYS A 1 207 ? 25.087 -2.628 -4.822 1 98.5 207 CYS A CA 1
ATOM 1585 C C . CYS A 1 207 ? 25.986 -1.42 -4.591 1 98.5 207 CYS A C 1
ATOM 1587 O O . CYS A 1 207 ? 27.103 -1.364 -5.108 1 98.5 207 CYS A O 1
ATOM 1589 N N . ALA A 1 208 ? 25.519 -0.457 -3.858 1 98.46 208 ALA A N 1
ATOM 1590 C CA . ALA A 1 208 ? 26.315 0.723 -3.53 1 98.46 208 ALA A CA 1
ATOM 1591 C C . ALA A 1 208 ? 27.57 0.34 -2.752 1 98.46 208 ALA A C 1
ATOM 1593 O O . ALA A 1 208 ? 28.663 0.831 -3.042 1 98.46 208 ALA A O 1
ATOM 1594 N N . ALA A 1 209 ? 27.374 -0.536 -1.807 1 98.06 209 ALA A N 1
ATOM 1595 C CA . ALA A 1 209 ? 28.501 -1.015 -1.011 1 98.06 209 ALA A CA 1
ATOM 1596 C C . ALA A 1 209 ? 29.528 -1.727 -1.887 1 98.06 209 ALA A C 1
ATOM 1598 O O . ALA A 1 209 ? 30.734 -1.519 -1.735 1 98.06 209 ALA A O 1
ATOM 1599 N N . GLU A 1 210 ? 29.052 -2.519 -2.742 1 97.87 210 GLU A N 1
ATOM 1600 C CA . GLU A 1 210 ? 29.918 -3.279 -3.639 1 97.87 210 GLU A CA 1
ATOM 1601 C C . GLU A 1 210 ? 30.732 -2.353 -4.537 1 97.87 210 GLU A C 1
ATOM 1603 O O . GLU A 1 210 ? 31.854 -2.684 -4.925 1 97.87 210 GLU A O 1
ATOM 1608 N N . THR A 1 211 ? 30.209 -1.198 -4.893 1 97.9 211 THR A N 1
ATOM 1609 C CA . THR A 1 211 ? 30.865 -0.281 -5.817 1 97.9 211 THR A CA 1
ATOM 1610 C C . THR A 1 211 ? 31.592 0.825 -5.058 1 97.9 211 THR A C 1
ATOM 1612 O O . THR A 1 211 ? 32.256 1.669 -5.663 1 97.9 211 THR A O 1
ATOM 1615 N N . GLY A 1 212 ? 31.418 0.91 -3.77 1 97.53 212 GLY A N 1
ATOM 1616 C CA . GLY A 1 212 ? 32.123 1.867 -2.932 1 97.53 212 GLY A CA 1
ATOM 1617 C C . GLY A 1 212 ? 31.555 3.271 -3.021 1 97.53 212 GLY A C 1
ATOM 1618 O O . GLY A 1 212 ? 32.29 4.253 -2.894 1 97.53 212 GLY A O 1
ATOM 1619 N N . ILE A 1 213 ? 30.267 3.399 -3.327 1 97.73 213 ILE A N 1
ATOM 1620 C CA . ILE A 1 213 ? 29.696 4.739 -3.401 1 97.73 213 ILE A CA 1
ATOM 1621 C C . ILE A 1 213 ? 28.715 4.946 -2.25 1 97.73 213 ILE A C 1
ATOM 1623 O O . ILE A 1 213 ? 28.218 3.979 -1.667 1 97.73 213 ILE A O 1
ATOM 1627 N N . THR A 1 214 ? 28.468 6.236 -1.925 1 96.84 214 THR A N 1
ATOM 1628 C CA . THR A 1 214 ? 27.419 6.635 -0.992 1 96.84 214 THR A CA 1
ATOM 1629 C C . THR A 1 214 ? 26.235 7.243 -1.738 1 96.84 214 THR A C 1
ATOM 1631 O O . THR A 1 214 ? 26.411 8.124 -2.582 1 96.84 214 THR A O 1
ATOM 1634 N N . LEU A 1 215 ? 25.1 6.77 -1.434 1 97.15 215 LEU A N 1
ATOM 1635 C CA . LEU A 1 215 ? 23.893 7.245 -2.102 1 97.15 215 LEU A CA 1
ATOM 1636 C C . LEU A 1 215 ? 23.414 8.557 -1.49 1 97.15 215 LEU A C 1
ATOM 1638 O O . LEU A 1 215 ? 23.447 8.726 -0.269 1 97.15 215 LEU A O 1
ATOM 1642 N N . ASP A 1 216 ? 23.067 9.439 -2.275 1 95.55 216 ASP A N 1
ATOM 1643 C CA . ASP A 1 216 ? 22.414 10.676 -1.857 1 95.55 216 ASP A CA 1
ATOM 1644 C C . ASP A 1 216 ? 20.898 10.578 -2.016 1 95.55 216 ASP A C 1
ATOM 1646 O O . ASP A 1 216 ? 20.366 10.809 -3.104 1 95.55 216 ASP A O 1
ATOM 1650 N N . VAL A 1 217 ? 20.217 10.364 -0.931 1 95.64 217 VAL A N 1
ATOM 1651 C CA . VAL A 1 217 ? 18.773 10.156 -0.974 1 95.64 217 VAL A CA 1
ATOM 1652 C C . VAL A 1 217 ? 18.055 11.396 -0.447 1 95.64 217 VAL A C 1
ATOM 1654 O O . VAL A 1 217 ? 18.083 11.673 0.755 1 95.64 217 VAL A O 1
ATOM 1657 N N . GLY A 1 218 ? 17.395 12.082 -1.279 1 92.59 218 GLY A N 1
ATOM 1658 C CA . GLY A 1 218 ? 16.717 13.312 -0.903 1 92.59 218 GLY A CA 1
ATOM 1659 C C . GLY A 1 218 ? 15.314 13.082 -0.372 1 92.59 218 GLY A C 1
ATOM 1660 O O . GLY A 1 218 ? 14.836 13.834 0.479 1 92.59 218 GLY A O 1
ATOM 1661 N N . ILE A 1 219 ? 14.661 12.107 -0.939 1 96.44 219 ILE A N 1
ATOM 1662 C CA . ILE A 1 219 ? 13.306 11.752 -0.529 1 96.44 219 ILE A CA 1
ATOM 1663 C C . ILE A 1 219 ? 13.181 10.234 -0.419 1 96.44 219 ILE A C 1
ATOM 1665 O O . ILE A 1 219 ? 13.642 9.502 -1.298 1 96.44 219 ILE A O 1
ATOM 1669 N N . GLU A 1 220 ? 12.64 9.794 0.661 1 97.52 220 GLU A N 1
ATOM 1670 C CA . GLU A 1 220 ? 12.27 8.393 0.833 1 97.52 220 GLU A CA 1
ATOM 1671 C C . GLU A 1 220 ? 10.764 8.197 0.683 1 97.52 220 GLU A C 1
ATOM 1673 O O . GLU A 1 220 ? 9.975 8.929 1.284 1 97.52 220 GLU A O 1
ATOM 1678 N N . ALA A 1 221 ? 10.384 7.275 -0.184 1 96.87 221 ALA A N 1
ATOM 1679 C CA . ALA A 1 221 ? 8.984 6.892 -0.356 1 96.87 221 ALA A CA 1
ATOM 1680 C C . ALA A 1 221 ? 8.851 5.392 -0.598 1 96.87 221 ALA A C 1
ATOM 1682 O O . ALA A 1 221 ? 9.56 4.826 -1.433 1 96.87 221 ALA A O 1
ATOM 1683 N N . ASP A 1 222 ? 7.872 4.728 0.03 1 91.9 222 ASP A N 1
ATOM 1684 C CA . ASP A 1 222 ? 7.764 3.275 -0.051 1 91.9 222 ASP A CA 1
ATOM 1685 C C . ASP A 1 222 ? 6.787 2.858 -1.148 1 91.9 222 ASP A C 1
ATOM 1687 O O . ASP A 1 222 ? 6.67 1.672 -1.465 1 91.9 222 ASP A O 1
ATOM 1691 N N . THR A 1 223 ? 6.111 3.804 -1.743 1 92.29 223 THR A N 1
ATOM 1692 C CA . THR A 1 223 ? 5.178 3.511 -2.825 1 92.29 223 THR A CA 1
ATOM 1693 C C . THR A 1 223 ? 5.785 3.876 -4.177 1 92.29 223 THR A C 1
ATOM 1695 O O . THR A 1 223 ? 6.27 4.994 -4.364 1 92.29 223 THR A O 1
ATOM 1698 N N . TYR A 1 224 ? 5.739 2.944 -5.073 1 93.89 224 TYR A N 1
ATOM 1699 C CA . TYR A 1 224 ? 6.432 3.213 -6.327 1 93.89 224 TYR A CA 1
ATOM 1700 C C . TYR A 1 224 ? 5.687 4.258 -7.149 1 93.89 224 TYR A C 1
ATOM 1702 O O . TYR A 1 224 ? 6.285 4.949 -7.977 1 93.89 224 TYR A O 1
ATOM 1710 N N . SER A 1 225 ? 4.322 4.332 -6.947 1 94.28 225 SER A N 1
ATOM 1711 C CA . SER A 1 225 ? 3.584 5.36 -7.673 1 94.28 225 SER A CA 1
ATOM 1712 C C . SER A 1 225 ? 4.065 6.757 -7.294 1 94.28 225 SER A C 1
ATOM 1714 O O . SER A 1 225 ? 4.174 7.636 -8.151 1 94.28 225 SER A O 1
ATOM 1716 N N . VAL A 1 226 ? 4.365 6.956 -6.015 1 96.18 226 VAL A N 1
ATOM 1717 C CA . VAL A 1 226 ? 4.881 8.237 -5.541 1 96.18 226 VAL A CA 1
ATOM 1718 C C . VAL A 1 226 ? 6.27 8.483 -6.126 1 96.18 226 VAL A C 1
ATOM 1720 O O . VAL A 1 226 ? 6.556 9.573 -6.627 1 96.18 226 VAL A O 1
ATOM 1723 N N . LEU A 1 227 ? 7.089 7.509 -6.104 1 97.85 227 LEU A N 1
ATOM 1724 C CA . LEU A 1 227 ? 8.429 7.635 -6.666 1 97.85 227 LEU A CA 1
ATOM 1725 C C . LEU A 1 227 ? 8.366 7.996 -8.146 1 97.85 227 LEU A C 1
ATOM 1727 O O . LEU A 1 227 ? 9.073 8.899 -8.6 1 97.85 227 LEU A O 1
ATOM 1731 N N . LYS A 1 228 ? 7.512 7.283 -8.813 1 96.84 228 LYS A N 1
ATOM 1732 C CA . LYS A 1 228 ? 7.348 7.515 -10.245 1 96.84 228 LYS A CA 1
ATOM 1733 C C . LYS A 1 228 ? 6.933 8.956 -10.524 1 96.84 228 LYS A C 1
ATOM 1735 O O . LYS A 1 228 ? 7.489 9.607 -11.412 1 96.84 228 LYS A O 1
ATOM 1740 N N . ASP A 1 229 ? 6.025 9.445 -9.827 1 96.2 229 ASP A N 1
ATOM 1741 C CA . ASP A 1 229 ? 5.501 10.792 -10.036 1 96.2 229 ASP A CA 1
ATOM 1742 C C . ASP A 1 229 ? 6.562 11.847 -9.731 1 96.2 229 ASP A C 1
ATOM 1744 O O . ASP A 1 229 ? 6.685 12.838 -10.454 1 96.2 229 ASP A O 1
ATOM 1748 N N . LEU A 1 230 ? 7.255 11.663 -8.654 1 97.65 230 LEU A N 1
ATOM 1749 C CA . LEU A 1 230 ? 8.309 12.601 -8.285 1 97.65 230 LEU A CA 1
ATOM 1750 C C . LEU A 1 230 ? 9.405 12.631 -9.346 1 97.65 230 LEU A C 1
ATOM 1752 O O . LEU A 1 230 ? 9.9 13.703 -9.703 1 97.65 230 LEU A O 1
ATOM 1756 N N . VAL A 1 231 ? 9.751 11.457 -9.875 1 98.26 231 VAL A N 1
ATOM 1757 C CA . VAL A 1 231 ? 10.764 11.373 -10.922 1 98.26 231 VAL A CA 1
ATOM 1758 C C . VAL A 1 231 ? 10.275 12.098 -12.173 1 98.26 231 VAL A C 1
ATOM 1760 O O . VAL A 1 231 ? 11.005 12.902 -12.758 1 98.26 231 VAL A O 1
ATOM 1763 N N . ARG A 1 232 ? 9.072 11.808 -12.544 1 97.31 232 ARG A N 1
ATOM 1764 C CA . ARG A 1 232 ? 8.479 12.402 -13.737 1 97.31 232 ARG A CA 1
ATOM 1765 C C . ARG A 1 232 ? 8.53 13.925 -13.674 1 97.31 232 ARG A C 1
ATOM 1767 O O . ARG A 1 232 ? 8.642 14.592 -14.705 1 97.31 232 ARG A O 1
ATOM 1774 N N . ASN A 1 233 ? 8.536 14.442 -12.495 1 96.11 233 ASN A N 1
ATOM 1775 C CA . ASN A 1 233 ? 8.466 15.888 -12.315 1 96.11 233 ASN A CA 1
ATOM 1776 C C . ASN A 1 233 ? 9.817 16.468 -11.908 1 96.11 233 ASN A C 1
ATOM 1778 O O . ASN A 1 233 ? 9.885 17.567 -11.354 1 96.11 233 ASN A O 1
ATOM 1782 N N . GLY A 1 234 ? 10.819 15.737 -12.033 1 95.22 234 GLY A N 1
ATOM 1783 C CA . GLY A 1 234 ? 12.173 16.268 -12.008 1 95.22 234 GLY A CA 1
ATOM 1784 C C . GLY A 1 234 ? 12.744 16.378 -10.608 1 95.22 234 GLY A C 1
ATOM 1785 O O . GLY A 1 234 ? 13.662 17.165 -10.366 1 95.22 234 GLY A O 1
ATOM 1786 N N . HIS A 1 235 ? 12.259 15.582 -9.656 1 96.03 235 HIS A N 1
ATOM 1787 C CA . HIS A 1 235 ? 12.746 15.7 -8.286 1 96.03 235 HIS A CA 1
ATOM 1788 C C . HIS A 1 235 ? 13.948 14.792 -8.049 1 96.03 235 HIS A C 1
ATOM 1790 O O . HIS A 1 235 ? 14.567 14.84 -6.983 1 96.03 235 HIS A O 1
ATOM 1796 N N . GLY A 1 236 ? 14.329 13.992 -8.973 1 96.45 236 GLY A N 1
ATOM 1797 C CA . GLY A 1 236 ? 15.437 13.055 -8.876 1 96.45 236 GLY A CA 1
ATOM 1798 C C . GLY A 1 236 ? 15.248 11.818 -9.734 1 96.45 236 GLY A C 1
ATOM 1799 O O . GLY A 1 236 ? 14.395 11.797 -10.624 1 96.45 236 GLY A O 1
ATOM 1800 N N . TRP A 1 237 ? 16.121 10.87 -9.502 1 98.33 237 TRP A N 1
ATOM 1801 C CA . TRP A 1 237 ? 16.055 9.571 -10.163 1 98.33 237 TRP A CA 1
ATOM 1802 C C . TRP A 1 237 ? 15.74 8.466 -9.161 1 98.33 237 TRP A C 1
ATOM 1804 O O . TRP A 1 237 ? 15.881 8.658 -7.951 1 98.33 237 TRP A O 1
ATOM 1814 N N . THR A 1 238 ? 15.229 7.386 -9.656 1 98.71 238 THR A N 1
ATOM 1815 C CA . THR A 1 238 ? 14.928 6.268 -8.768 1 98.71 238 THR A CA 1
ATOM 1816 C C . THR A 1 238 ? 15.291 4.941 -9.428 1 98.71 238 THR A C 1
ATOM 1818 O O . THR A 1 238 ? 15.813 4.919 -10.545 1 98.71 238 THR A O 1
ATOM 1821 N N . ILE A 1 239 ? 15.221 3.83 -8.676 1 98.71 239 ILE A N 1
ATOM 1822 C CA . ILE A 1 239 ? 15.465 2.468 -9.14 1 98.71 239 ILE A CA 1
ATOM 1823 C C . ILE A 1 239 ? 14.206 1.625 -8.951 1 98.71 239 ILE A C 1
ATOM 1825 O O . ILE A 1 239 ? 13.692 1.508 -7.836 1 98.71 239 ILE A O 1
ATOM 1829 N N . LEU A 1 240 ? 13.64 1.062 -10.045 1 98.24 240 LEU A N 1
ATOM 1830 C CA . LEU A 1 240 ? 12.399 0.295 -10.048 1 98.24 240 LEU A CA 1
ATOM 1831 C C . LEU A 1 240 ? 12.446 -0.81 -11.098 1 98.24 240 LEU A C 1
ATOM 1833 O O . LEU A 1 240 ? 13.264 -0.763 -12.019 1 98.24 240 LEU A O 1
ATOM 1837 N N . PRO A 1 241 ? 11.559 -1.822 -10.889 1 97.96 241 PRO A N 1
ATOM 1838 C CA . PRO A 1 241 ? 11.362 -2.715 -12.034 1 97.96 241 PRO A CA 1
ATOM 1839 C C . PRO A 1 241 ? 10.702 -2.017 -13.22 1 97.96 241 PRO A C 1
ATOM 1841 O O . PRO A 1 241 ? 9.97 -1.041 -13.038 1 97.96 241 PRO A O 1
ATOM 1844 N N . LEU A 1 242 ? 10.923 -2.518 -14.378 1 97.92 242 LEU A N 1
ATOM 1845 C CA . LEU A 1 242 ? 10.444 -1.876 -15.598 1 97.92 242 LEU A CA 1
ATOM 1846 C C . LEU A 1 242 ? 8.954 -2.133 -15.797 1 97.92 242 LEU A C 1
ATOM 1848 O O . LEU A 1 242 ? 8.208 -1.227 -16.176 1 97.92 242 LEU A O 1
ATOM 1852 N N . ALA A 1 243 ? 8.502 -3.265 -15.483 1 97.73 243 ALA A N 1
ATOM 1853 C CA . ALA A 1 243 ? 7.204 -3.76 -15.934 1 97.73 243 ALA A CA 1
ATOM 1854 C C . ALA A 1 243 ? 6.074 -2.852 -15.455 1 97.73 243 ALA A C 1
ATOM 1856 O O . ALA A 1 243 ? 5.212 -2.455 -16.242 1 97.73 243 ALA A O 1
ATOM 1857 N N . PRO A 1 244 ? 6.041 -2.46 -14.177 1 96.24 244 PRO A N 1
ATOM 1858 C CA . PRO A 1 244 ? 4.901 -1.654 -13.733 1 96.24 244 PRO A CA 1
ATOM 1859 C C . PRO A 1 244 ? 4.912 -0.244 -14.319 1 96.24 244 PRO A C 1
ATOM 1861 O O . PRO A 1 244 ? 3.906 0.466 -14.246 1 96.24 244 PRO A O 1
ATOM 1864 N N . ILE A 1 245 ? 6.018 0.181 -14.894 1 96.49 245 ILE A N 1
ATOM 1865 C CA . ILE A 1 245 ? 6.085 1.532 -15.442 1 96.49 245 ILE A CA 1
ATOM 1866 C C . ILE A 1 245 ? 6.332 1.467 -16.947 1 96.49 245 ILE A C 1
ATOM 1868 O O . ILE A 1 245 ? 6.678 2.473 -17.57 1 96.49 245 ILE A O 1
ATOM 1872 N N . HIS A 1 246 ? 6.245 0.331 -17.531 1 96.9 246 HIS A N 1
ATOM 1873 C CA . HIS A 1 246 ? 6.542 0.108 -18.942 1 96.9 246 HIS A CA 1
ATOM 1874 C C . HIS A 1 246 ? 5.735 1.05 -19.83 1 96.9 246 HIS A C 1
ATOM 1876 O O . HIS A 1 246 ? 6.27 1.619 -20.784 1 96.9 246 HIS A O 1
ATOM 1882 N N . ALA A 1 247 ? 4.48 1.23 -19.543 1 93.81 247 ALA A N 1
ATOM 1883 C CA . ALA A 1 247 ? 3.614 2.094 -20.342 1 93.81 247 ALA A CA 1
ATOM 1884 C C . ALA A 1 247 ? 4.085 3.545 -20.286 1 93.81 247 ALA A C 1
ATOM 1886 O O . ALA A 1 247 ? 4.007 4.268 -21.282 1 93.81 247 ALA A O 1
ATOM 1887 N N . ASP A 1 248 ? 4.531 3.982 -19.115 1 96.14 248 ASP A N 1
ATOM 1888 C CA . ASP A 1 248 ? 5.037 5.342 -18.959 1 96.14 248 ASP A CA 1
ATOM 1889 C C . ASP A 1 248 ? 6.312 5.55 -19.774 1 96.14 248 ASP A C 1
ATOM 1891 O O . ASP A 1 248 ? 6.509 6.613 -20.367 1 96.14 248 ASP A O 1
ATOM 1895 N N . VAL A 1 249 ? 7.13 4.547 -19.791 1 97.59 249 VAL A N 1
ATOM 1896 C CA . VAL A 1 249 ? 8.371 4.617 -20.557 1 97.59 249 VAL A CA 1
ATOM 1897 C C . VAL A 1 249 ? 8.057 4.622 -22.051 1 97.59 249 VAL A C 1
ATOM 1899 O O . VAL A 1 249 ? 8.608 5.428 -22.805 1 97.59 249 VAL A O 1
ATOM 1902 N N . ALA A 1 250 ? 7.16 3.821 -22.467 1 96.27 250 ALA A N 1
ATOM 1903 C CA . ALA A 1 250 ? 6.762 3.741 -23.87 1 96.27 250 ALA A CA 1
ATOM 1904 C C . ALA A 1 250 ? 6.132 5.051 -24.336 1 96.27 250 ALA A C 1
ATOM 1906 O O . ALA A 1 250 ? 6.295 5.448 -25.492 1 96.27 250 ALA A O 1
ATOM 1907 N N . ALA A 1 251 ? 5.473 5.728 -23.437 1 94.94 251 ALA A N 1
ATOM 1908 C CA . ALA A 1 251 ? 4.778 6.97 -23.761 1 94.94 251 ALA A CA 1
ATOM 1909 C C . ALA A 1 251 ? 5.714 8.17 -23.643 1 94.94 251 ALA A C 1
ATOM 1911 O O . ALA A 1 251 ? 5.308 9.308 -23.889 1 94.94 251 ALA A O 1
ATOM 1912 N N . GLY A 1 252 ? 6.925 7.95 -23.202 1 96.25 252 GLY A N 1
ATOM 1913 C CA . GLY A 1 252 ? 7.909 9.016 -23.098 1 96.25 252 GLY A CA 1
ATOM 1914 C C . GLY A 1 252 ? 7.735 9.869 -21.856 1 96.25 252 GLY A C 1
ATOM 1915 O O . GLY A 1 252 ? 8.3 10.961 -21.763 1 96.25 252 GLY A O 1
ATOM 1916 N N . LEU A 1 253 ? 6.986 9.37 -20.901 1 96.45 253 LEU A N 1
ATOM 1917 C CA . LEU A 1 253 ? 6.747 10.111 -19.667 1 96.45 253 LEU A CA 1
ATOM 1918 C C . LEU A 1 253 ? 7.871 9.873 -18.664 1 96.45 253 LEU A C 1
ATOM 1920 O O . LEU A 1 253 ? 8.049 10.655 -17.728 1 96.45 253 LEU A O 1
ATOM 1924 N N . LEU A 1 254 ? 8.562 8.753 -18.82 1 98.23 254 LEU A N 1
ATOM 1925 C CA . LEU A 1 254 ? 9.752 8.358 -18.074 1 98.23 254 LEU A CA 1
ATOM 1926 C C . LEU A 1 254 ? 10.802 7.76 -19.003 1 98.23 254 LEU A C 1
ATOM 1928 O O . LEU A 1 254 ? 10.482 7.329 -20.113 1 98.23 254 LEU A O 1
ATOM 1932 N N . THR A 1 255 ? 12.002 7.787 -18.596 1 98.62 255 THR A N 1
ATOM 1933 C CA . THR A 1 255 ? 13.065 7.051 -19.27 1 98.62 255 THR A CA 1
ATOM 1934 C C . THR A 1 255 ? 13.711 6.044 -18.323 1 98.62 255 THR A C 1
ATOM 1936 O O . THR A 1 255 ? 13.636 6.195 -17.102 1 98.62 255 THR A O 1
ATOM 1939 N N . ALA A 1 256 ? 14.243 4.979 -18.851 1 98.67 256 ALA A N 1
ATOM 1940 C CA . ALA A 1 256 ? 14.808 3.899 -18.047 1 98.67 256 ALA A CA 1
ATOM 1941 C C . ALA A 1 256 ? 16.099 3.371 -18.666 1 98.67 256 ALA A C 1
ATOM 1943 O O . ALA A 1 256 ? 16.215 3.28 -19.891 1 98.67 256 ALA A O 1
ATOM 1944 N N . ALA A 1 257 ? 17.058 3.006 -17.834 1 98.75 257 ALA A N 1
ATOM 1945 C CA . ALA A 1 257 ? 18.305 2.383 -18.27 1 98.75 257 ALA A CA 1
ATOM 1946 C C . ALA A 1 257 ? 18.649 1.178 -17.401 1 98.75 257 ALA A C 1
ATOM 1948 O O . ALA A 1 257 ? 18.503 1.225 -16.177 1 98.75 257 ALA A O 1
ATOM 1949 N N . PRO A 1 258 ? 19.091 0.083 -18.001 1 98.4 258 PRO A N 1
ATOM 1950 C CA . PRO A 1 258 ? 19.611 -1.009 -17.175 1 98.4 258 PRO A CA 1
ATOM 1951 C C . PRO A 1 258 ? 20.824 -0.595 -16.345 1 98.4 258 PRO A C 1
ATOM 1953 O O . PRO A 1 258 ? 21.669 0.169 -16.818 1 98.4 258 PRO A O 1
ATOM 1956 N N . LEU A 1 259 ? 20.838 -1.021 -15.153 1 98.59 259 LEU A N 1
ATOM 1957 C CA . LEU A 1 259 ? 22.017 -0.861 -14.309 1 98.59 259 LEU A CA 1
ATOM 1958 C C . LEU A 1 259 ? 22.926 -2.082 -14.407 1 98.59 259 LEU A C 1
ATOM 1960 O O . LEU A 1 259 ? 22.446 -3.218 -14.431 1 98.59 259 LEU A O 1
ATOM 1964 N N . ILE A 1 260 ? 24.275 -1.773 -14.423 1 98.06 260 ILE A N 1
ATOM 1965 C CA . ILE A 1 260 ? 25.235 -2.867 -14.521 1 98.06 260 ILE A CA 1
ATOM 1966 C C . ILE A 1 260 ? 26.407 -2.611 -13.577 1 98.06 260 ILE A C 1
ATOM 1968 O O . ILE A 1 260 ? 26.583 -1.494 -13.084 1 98.06 260 ILE A O 1
ATOM 1972 N N . ASP A 1 261 ? 27.14 -3.607 -13.236 1 97.33 261 ASP A N 1
ATOM 1973 C CA . ASP A 1 261 ? 28.392 -3.575 -12.487 1 97.33 261 ASP A CA 1
ATOM 1974 C C . ASP A 1 261 ? 28.208 -2.878 -11.14 1 97.33 261 ASP A C 1
ATOM 1976 O O . ASP A 1 261 ? 28.932 -1.933 -10.82 1 97.33 261 ASP A O 1
ATOM 1980 N N . PRO A 1 262 ? 27.251 -3.522 -10.435 1 98 262 PRO A N 1
ATOM 1981 C CA . PRO A 1 262 ? 26.525 -4.781 -10.614 1 98 262 PRO A CA 1
ATOM 1982 C C . PRO A 1 262 ? 25.103 -4.575 -11.131 1 98 262 PRO A C 1
ATOM 1984 O O . PRO A 1 262 ? 24.62 -3.441 -11.185 1 98 262 PRO A O 1
ATOM 1987 N N . VAL A 1 263 ? 24.52 -5.656 -11.545 1 97.76 263 VAL A N 1
ATOM 1988 C CA . VAL A 1 263 ? 23.111 -5.659 -11.924 1 97.76 263 VAL A CA 1
ATOM 1989 C C . VAL A 1 263 ? 22.245 -5.899 -10.689 1 97.76 263 VAL A C 1
ATOM 1991 O O . VAL A 1 263 ? 22.29 -6.976 -10.091 1 97.76 263 VAL A O 1
ATOM 1994 N N . PRO A 1 264 ? 21.491 -4.893 -10.274 1 98.09 264 PRO A N 1
ATOM 1995 C CA . PRO A 1 264 ? 20.551 -5.188 -9.19 1 98.09 264 PRO A CA 1
ATOM 1996 C C . PRO A 1 264 ? 19.382 -6.06 -9.644 1 98.09 264 PRO A C 1
ATOM 1998 O O . PRO A 1 264 ? 18.737 -5.759 -10.651 1 98.09 264 PRO A O 1
ATOM 2001 N N . VAL A 1 265 ? 19.14 -7.098 -8.846 1 96.73 265 VAL A N 1
ATOM 2002 C CA . VAL A 1 265 ? 18.079 -8.037 -9.196 1 96.73 265 VAL A CA 1
ATOM 2003 C C . VAL A 1 265 ? 17.28 -8.403 -7.947 1 96.73 265 VAL A C 1
ATOM 2005 O O . VAL A 1 265 ? 17.779 -8.28 -6.825 1 96.73 265 VAL A O 1
ATOM 2008 N N . ARG A 1 266 ? 16.081 -8.781 -8.157 1 95.34 266 ARG A N 1
ATOM 2009 C CA . ARG A 1 266 ? 15.293 -9.368 -7.078 1 95.34 266 ARG A CA 1
ATOM 2010 C C . ARG A 1 266 ? 14.57 -10.625 -7.548 1 95.34 266 ARG A C 1
ATOM 2012 O O . ARG A 1 266 ? 14.18 -10.724 -8.714 1 95.34 266 ARG A O 1
ATOM 2019 N N . ARG A 1 267 ? 14.451 -11.543 -6.689 1 94.78 267 ARG A N 1
ATOM 2020 C CA . ARG A 1 267 ? 13.886 -12.854 -6.992 1 94.78 267 ARG A CA 1
ATOM 2021 C C . ARG A 1 267 ? 12.412 -12.916 -6.606 1 94.78 267 ARG A C 1
ATOM 2023 O O . ARG A 1 267 ? 12.037 -12.525 -5.499 1 94.78 267 ARG A O 1
ATOM 2030 N N . LEU A 1 268 ? 11.634 -13.405 -7.527 1 95.96 268 LEU A N 1
ATOM 2031 C CA . LEU A 1 268 ? 10.219 -13.664 -7.286 1 95.96 268 LEU A CA 1
ATOM 2032 C C . LEU A 1 268 ? 9.949 -15.162 -7.196 1 95.96 268 LEU A C 1
ATOM 2034 O O . LEU A 1 268 ? 10.486 -15.942 -7.985 1 95.96 268 LEU A O 1
ATOM 2038 N N . ILE A 1 269 ? 9.098 -15.454 -6.264 1 94.92 269 ILE A N 1
ATOM 2039 C CA . ILE A 1 269 ? 8.695 -16.849 -6.121 1 94.92 269 ILE A CA 1
ATOM 2040 C C . ILE A 1 269 ? 7.176 -16.938 -6 1 94.92 269 ILE A C 1
ATOM 2042 O O . ILE A 1 269 ? 6.53 -16.003 -5.521 1 94.92 269 ILE A O 1
ATOM 2046 N N . LEU A 1 270 ? 6.679 -17.986 -6.498 1 95.12 270 LEU A N 1
ATOM 2047 C CA . LEU A 1 270 ? 5.296 -18.381 -6.25 1 95.12 270 LEU A CA 1
ATOM 2048 C C . LEU A 1 270 ? 5.198 -19.264 -5.011 1 95.12 270 LEU A C 1
ATOM 2050 O O . LEU A 1 270 ? 5.946 -20.234 -4.874 1 95.12 270 LEU A O 1
ATOM 2054 N N . ALA A 1 271 ? 4.304 -18.909 -4.085 1 94.14 271 ALA A N 1
ATOM 2055 C CA . ALA A 1 271 ? 4.274 -19.594 -2.795 1 94.14 271 ALA A CA 1
ATOM 2056 C C . ALA A 1 271 ? 2.868 -20.091 -2.47 1 94.14 271 ALA A C 1
ATOM 2058 O O . ALA A 1 271 ? 1.883 -19.397 -2.73 1 94.14 271 ALA A O 1
ATOM 2059 N N . TYR A 1 272 ? 2.809 -21.28 -1.909 1 92.16 272 TYR A N 1
ATOM 2060 C CA . TYR A 1 272 ? 1.608 -21.927 -1.392 1 92.16 272 TYR A CA 1
ATOM 2061 C C . TYR A 1 272 ? 1.805 -22.37 0.053 1 92.16 272 TYR A C 1
ATOM 2063 O O . TYR A 1 272 ? 2.934 -22.609 0.487 1 92.16 272 TYR A O 1
ATOM 2071 N N . PRO A 1 273 ? 0.67 -22.489 0.73 1 87.06 273 PRO A N 1
ATOM 2072 C CA . PRO A 1 273 ? 0.826 -23.155 2.025 1 87.06 273 PRO A CA 1
ATOM 2073 C C . PRO A 1 273 ? 1.374 -24.575 1.897 1 87.06 273 PRO A C 1
ATOM 2075 O O . PRO A 1 273 ? 1.029 -25.29 0.953 1 87.06 273 PRO A O 1
ATOM 2078 N N . ALA A 1 274 ? 2.164 -24.953 2.875 1 81.81 274 ALA A N 1
ATOM 2079 C CA . ALA A 1 274 ? 2.784 -26.274 2.82 1 81.81 274 ALA A CA 1
ATOM 2080 C C . ALA A 1 274 ? 1.944 -27.305 3.568 1 81.81 274 ALA A C 1
ATOM 2082 O O . ALA A 1 274 ? 2.092 -28.51 3.352 1 81.81 274 ALA A O 1
ATOM 2083 N N . ASP A 1 275 ? 1.119 -26.829 4.395 1 77.96 275 ASP A N 1
ATOM 2084 C CA . ASP A 1 275 ? 0.444 -27.733 5.322 1 77.96 275 ASP A CA 1
ATOM 2085 C C . ASP A 1 275 ? -0.894 -28.201 4.756 1 77.96 275 ASP A C 1
ATOM 2087 O O . ASP A 1 275 ? -1.614 -28.966 5.402 1 77.96 275 ASP A O 1
ATOM 2091 N N . ARG A 1 276 ? -1.264 -27.723 3.582 1 79.83 276 ARG A N 1
ATOM 2092 C CA . ARG A 1 276 ? -2.522 -28.124 2.96 1 79.83 276 ARG A CA 1
ATOM 2093 C C . ARG A 1 276 ? -2.414 -28.099 1.439 1 79.83 276 ARG A C 1
ATOM 2095 O O . ARG A 1 276 ? -1.588 -27.373 0.882 1 79.83 276 ARG A O 1
ATOM 2102 N N . PRO A 1 277 ? -3.248 -28.897 0.871 1 78.64 277 PRO A N 1
ATOM 2103 C CA . PRO A 1 277 ? -3.233 -28.892 -0.593 1 78.64 277 PRO A CA 1
ATOM 2104 C C . PRO A 1 277 ? -3.766 -27.589 -1.185 1 78.64 277 PRO A C 1
ATOM 2106 O O . PRO A 1 277 ? -4.696 -26.992 -0.635 1 78.64 277 PRO A O 1
ATOM 2109 N N . ALA A 1 278 ? -3.165 -27.255 -2.278 1 85.95 278 ALA A N 1
ATOM 2110 C CA . ALA A 1 278 ? -3.701 -26.116 -3.019 1 85.95 278 ALA A CA 1
ATOM 2111 C C . ALA A 1 278 ? -5.033 -26.466 -3.676 1 85.95 278 ALA A C 1
ATOM 2113 O O . ALA A 1 278 ? -5.168 -27.526 -4.292 1 85.95 278 ALA A O 1
ATOM 2114 N N . SER A 1 279 ? -5.998 -25.642 -3.499 1 87.25 279 SER A N 1
ATOM 2115 C CA . SER A 1 279 ? -7.266 -25.837 -4.195 1 87.25 279 SER A CA 1
ATOM 2116 C C . SER A 1 279 ? -7.082 -25.772 -5.708 1 87.25 279 SER A C 1
ATOM 2118 O O . SER A 1 279 ? -6.045 -25.314 -6.193 1 87.25 279 SER A O 1
ATOM 2120 N N . ARG A 1 280 ? -8.034 -26.196 -6.448 1 88.91 280 ARG A N 1
ATOM 2121 C CA . ARG A 1 280 ? -7.988 -26.12 -7.904 1 88.91 280 ARG A CA 1
ATOM 2122 C C . ARG A 1 280 ? -7.905 -24.672 -8.374 1 88.91 280 ARG A C 1
ATOM 2124 O O . ARG A 1 280 ? -7.189 -24.364 -9.33 1 88.91 280 ARG A O 1
ATOM 2131 N N . LEU A 1 281 ? -8.615 -23.8 -7.692 1 93.35 281 LEU A N 1
ATOM 2132 C CA . LEU A 1 281 ? -8.567 -22.382 -8.031 1 93.35 281 LEU A CA 1
ATOM 2133 C C . LEU A 1 281 ? -7.177 -21.808 -7.776 1 93.35 281 LEU A C 1
ATOM 2135 O O . LEU A 1 281 ? -6.681 -20.999 -8.563 1 93.35 281 LEU A O 1
ATOM 2139 N N . ALA A 1 282 ? -6.568 -22.254 -6.714 1 94.46 282 ALA A N 1
ATOM 2140 C CA . ALA A 1 282 ? -5.223 -21.785 -6.392 1 94.46 282 ALA A CA 1
ATOM 2141 C C . ALA A 1 282 ? -4.213 -22.262 -7.432 1 94.46 282 ALA A C 1
ATOM 2143 O O . ALA A 1 282 ? -3.328 -21.505 -7.84 1 94.46 282 ALA A O 1
ATOM 2144 N N . ARG A 1 283 ? -4.353 -23.448 -7.841 1 92.43 283 ARG A N 1
ATOM 2145 C CA . ARG A 1 283 ? -3.466 -23.991 -8.865 1 92.43 283 ARG A CA 1
ATOM 2146 C C . ARG A 1 283 ? -3.65 -23.262 -10.191 1 92.43 283 ARG A C 1
ATOM 2148 O O . ARG A 1 283 ? -2.673 -22.961 -10.881 1 92.43 283 ARG A O 1
ATOM 2155 N N . PHE A 1 284 ? -4.867 -23.039 -10.517 1 94.43 284 PHE A N 1
ATOM 2156 C CA . PHE A 1 284 ? -5.142 -22.285 -11.734 1 94.43 284 PHE A CA 1
ATOM 2157 C C . PHE A 1 284 ? -4.52 -20.896 -11.664 1 94.43 284 PHE A C 1
ATOM 2159 O O . PHE A 1 284 ? -3.92 -20.429 -12.634 1 94.43 284 PHE A O 1
ATOM 2166 N N . ALA A 1 285 ? -4.67 -20.23 -10.507 1 97.03 285 ALA A N 1
ATOM 2167 C CA . ALA A 1 285 ? -4.083 -18.906 -10.315 1 97.03 285 ALA A CA 1
ATOM 2168 C C . ALA A 1 285 ? -2.569 -18.944 -10.498 1 97.03 285 ALA A C 1
ATOM 2170 O O . ALA A 1 285 ? -1.998 -18.088 -11.177 1 97.03 285 ALA A O 1
ATOM 2171 N N . GLY A 1 286 ? -1.957 -19.945 -9.847 1 96.54 286 GLY A N 1
ATOM 2172 C CA . GLY A 1 286 ? -0.518 -20.093 -9.999 1 96.54 286 GLY A CA 1
ATOM 2173 C C . GLY A 1 286 ? -0.085 -20.265 -11.443 1 96.54 286 GLY A C 1
ATOM 2174 O O . GLY A 1 286 ? 0.885 -19.643 -11.883 1 96.54 286 GLY A O 1
ATOM 2175 N N . GLN A 1 287 ? -0.784 -21.09 -12.159 1 95.16 287 GLN A N 1
ATOM 2176 C CA . GLN A 1 287 ? -0.471 -21.322 -13.565 1 95.16 287 GLN A CA 1
ATOM 2177 C C . GLN A 1 287 ? -0.655 -20.05 -14.387 1 95.16 287 GLN A C 1
ATOM 2179 O O . GLN A 1 287 ? 0.168 -19.739 -15.252 1 95.16 287 GLN A O 1
ATOM 2184 N N . ALA A 1 288 ? -1.709 -19.351 -14.119 1 97.19 288 ALA A N 1
ATOM 2185 C CA . ALA A 1 288 ? -1.974 -18.105 -14.832 1 97.19 288 ALA A CA 1
ATOM 2186 C C . ALA A 1 288 ? -0.874 -17.079 -14.573 1 97.19 288 ALA A C 1
ATOM 2188 O O . ALA A 1 288 ? -0.48 -16.34 -15.479 1 97.19 288 ALA A O 1
ATOM 2189 N N . ILE A 1 289 ? -0.403 -17.005 -13.376 1 98.18 289 ILE A N 1
ATOM 2190 C CA . ILE A 1 289 ? 0.674 -16.092 -13.008 1 98.18 289 ILE A CA 1
ATOM 2191 C C . ILE A 1 289 ? 1.95 -16.471 -13.756 1 98.18 289 ILE A C 1
ATOM 2193 O O . ILE A 1 289 ? 2.623 -15.608 -14.324 1 98.18 289 ILE A O 1
ATOM 2197 N N . GLU A 1 290 ? 2.247 -17.713 -13.771 1 97.48 290 GLU A N 1
ATOM 2198 C CA . GLU A 1 290 ? 3.433 -18.196 -14.47 1 97.48 290 GLU A CA 1
ATOM 2199 C C . GLU A 1 290 ? 3.349 -17.908 -15.966 1 97.48 290 GLU A C 1
ATOM 2201 O O . GLU A 1 290 ? 4.326 -17.47 -16.575 1 97.48 290 GLU A O 1
ATOM 2206 N N . ASP A 1 291 ? 2.202 -18.195 -16.552 1 97.32 291 ASP A N 1
ATOM 2207 C CA . ASP A 1 291 ? 1.995 -17.937 -17.973 1 97.32 291 ASP A CA 1
ATOM 2208 C C . ASP A 1 291 ? 2.144 -16.45 -18.289 1 97.32 291 ASP A C 1
ATOM 2210 O O . ASP A 1 291 ? 2.72 -16.083 -19.316 1 97.32 291 ASP A O 1
ATOM 2214 N N . THR A 1 292 ? 1.633 -15.642 -17.412 1 97.76 292 THR A N 1
ATOM 2215 C CA . THR A 1 292 ? 1.73 -14.198 -17.597 1 97.76 292 THR A CA 1
ATOM 2216 C C . THR A 1 292 ? 3.184 -13.741 -17.533 1 97.76 292 THR A C 1
ATOM 2218 O O . THR A 1 292 ? 3.626 -12.939 -18.358 1 97.76 292 THR A O 1
ATOM 2221 N N . ALA A 1 293 ? 3.893 -14.235 -16.53 1 97.91 293 ALA A N 1
ATOM 2222 C CA . ALA A 1 293 ? 5.307 -13.889 -16.412 1 97.91 293 ALA A CA 1
ATOM 2223 C C . ALA A 1 293 ? 6.075 -14.285 -17.67 1 97.91 293 ALA A C 1
ATOM 2225 O O . ALA A 1 293 ? 6.87 -13.499 -18.192 1 97.91 293 ALA A O 1
ATOM 2226 N N . ARG A 1 294 ? 5.827 -15.471 -18.155 1 97.73 294 ARG A N 1
ATOM 2227 C CA . ARG A 1 294 ? 6.493 -15.95 -19.361 1 97.73 294 ARG A CA 1
ATOM 2228 C C . ARG A 1 294 ? 6.192 -15.044 -20.55 1 97.73 294 ARG A C 1
ATOM 2230 O O . ARG A 1 294 ? 7.101 -14.656 -21.288 1 97.73 294 ARG A O 1
ATOM 2237 N N . ASP A 1 295 ? 4.98 -14.735 -20.736 1 97.86 295 ASP A N 1
ATOM 2238 C CA . ASP A 1 295 ? 4.551 -13.895 -21.85 1 97.86 295 ASP A CA 1
ATOM 2239 C C . ASP A 1 295 ? 5.211 -12.52 -21.786 1 97.86 295 ASP A C 1
ATOM 2241 O O . ASP A 1 295 ? 5.721 -12.023 -22.793 1 97.86 295 ASP A O 1
ATOM 2245 N N . LEU A 1 296 ? 5.213 -11.937 -20.616 1 97.67 296 LEU A N 1
ATOM 2246 C CA . LEU A 1 296 ? 5.715 -10.575 -20.468 1 97.67 296 LEU A CA 1
ATOM 2247 C C . LEU A 1 296 ? 7.233 -10.537 -20.604 1 97.67 296 LEU A C 1
ATOM 2249 O O . LEU A 1 296 ? 7.791 -9.56 -21.108 1 97.67 296 LEU A O 1
ATOM 2253 N N . VAL A 1 297 ? 7.884 -11.579 -20.126 1 97.71 297 VAL A N 1
ATOM 2254 C CA . VAL A 1 297 ? 9.329 -11.664 -20.313 1 97.71 297 VAL A CA 1
ATOM 2255 C C . VAL A 1 297 ? 9.65 -11.795 -21.801 1 97.71 297 VAL A C 1
ATOM 2257 O O . VAL A 1 297 ? 10.558 -11.131 -22.306 1 97.71 297 VAL A O 1
ATOM 2260 N N . GLU A 1 298 ? 8.931 -12.627 -22.507 1 97.22 298 GLU A N 1
ATOM 2261 C CA . GLU A 1 298 ? 9.131 -12.828 -23.939 1 97.22 298 GLU A CA 1
ATOM 2262 C C . GLU A 1 298 ? 8.928 -11.528 -24.712 1 97.22 298 GLU A C 1
ATOM 2264 O O . GLU A 1 298 ? 9.607 -11.28 -25.711 1 97.22 298 GLU A O 1
ATOM 2269 N N . ARG A 1 299 ? 8.087 -10.674 -24.214 1 96.65 299 ARG A N 1
ATOM 2270 C CA . ARG A 1 299 ? 7.778 -9.409 -24.874 1 96.65 299 ARG A CA 1
ATOM 2271 C C . ARG A 1 299 ? 8.7 -8.297 -24.384 1 96.65 299 ARG A C 1
ATOM 2273 O O . ARG A 1 299 ? 8.553 -7.14 -24.784 1 96.65 299 ARG A O 1
ATOM 2280 N N . ALA A 1 300 ? 9.589 -8.586 -23.474 1 95.11 300 ALA A N 1
ATOM 2281 C CA . ALA A 1 300 ? 10.578 -7.662 -22.926 1 95.11 300 ALA A CA 1
ATOM 2282 C C . ALA A 1 300 ? 9.904 -6.546 -22.132 1 95.11 300 ALA A C 1
ATOM 2284 O O . ALA A 1 300 ? 10.401 -5.418 -22.09 1 95.11 300 ALA A O 1
ATOM 2285 N N . VAL A 1 301 ? 8.752 -6.861 -21.633 1 96.52 301 VAL A N 1
ATOM 2286 C CA . VAL A 1 301 ? 8.04 -5.928 -20.766 1 96.52 301 VAL A CA 1
ATOM 2287 C C . VAL A 1 301 ? 8.482 -6.126 -19.318 1 96.52 301 VAL A C 1
ATOM 2289 O O . VAL A 1 301 ? 8.794 -5.159 -18.619 1 96.52 301 VAL A O 1
ATOM 2292 N N . TRP A 1 302 ? 8.433 -7.395 -18.893 1 97.39 302 TRP A N 1
ATOM 2293 C CA . TRP A 1 302 ? 8.958 -7.801 -17.593 1 97.39 302 TRP A CA 1
ATOM 2294 C C . TRP A 1 302 ? 10.371 -8.359 -17.727 1 97.39 302 TRP A C 1
ATOM 2296 O O . TRP A 1 302 ? 10.555 -9.563 -17.919 1 97.39 302 TRP A O 1
ATOM 2306 N N . VAL A 1 303 ? 11.38 -7.512 -17.546 1 97.35 303 VAL A N 1
ATOM 2307 C CA . VAL A 1 303 ? 12.755 -7.853 -17.895 1 97.35 303 VAL A CA 1
ATOM 2308 C C . VAL A 1 303 ? 13.392 -8.657 -16.763 1 97.35 303 VAL A C 1
ATOM 2310 O O . VAL A 1 303 ? 13.429 -8.204 -15.617 1 97.35 303 VAL A O 1
ATOM 2313 N N . GLY A 1 304 ? 13.827 -9.715 -17.072 1 96.18 304 GLY A N 1
ATOM 2314 C CA . GLY A 1 304 ? 14.431 -10.649 -16.136 1 96.18 304 GLY A CA 1
ATOM 2315 C C . GLY A 1 304 ? 14.6 -12.044 -16.709 1 96.18 304 GLY A C 1
ATOM 2316 O O . GLY A 1 304 ? 14.518 -12.235 -17.924 1 96.18 304 GLY A O 1
ATOM 2317 N N . GLN A 1 305 ? 14.994 -12.973 -15.889 1 96.13 305 GLN A N 1
ATOM 2318 C CA . GLN A 1 305 ? 15.186 -14.374 -16.247 1 96.13 305 GLN A CA 1
ATOM 2319 C C . GLN A 1 305 ? 14.127 -15.259 -15.596 1 96.13 305 GLN A C 1
ATOM 2321 O O . GLN A 1 305 ? 13.978 -15.26 -14.373 1 96.13 305 GLN A O 1
ATOM 2326 N N . LEU A 1 306 ? 13.4 -15.994 -16.386 1 96.06 306 LEU A N 1
ATOM 2327 C CA . LEU A 1 306 ? 12.461 -16.961 -15.827 1 96.06 306 LEU A CA 1
ATOM 2328 C C . LEU A 1 306 ? 13.2 -18.066 -15.079 1 96.06 306 LEU A C 1
ATOM 2330 O O . LEU A 1 306 ? 14.232 -18.553 -15.545 1 96.06 306 LEU A O 1
ATOM 2334 N N . LEU A 1 307 ? 12.837 -18.493 -13.895 1 90.84 307 LEU A N 1
ATOM 2335 C CA . LEU A 1 307 ? 13.529 -19.478 -13.071 1 90.84 307 LEU A CA 1
ATOM 2336 C C . LEU A 1 307 ? 12.824 -20.829 -13.132 1 90.84 307 LEU A C 1
ATOM 2338 O O . LEU A 1 307 ? 13.431 -21.865 -12.851 1 90.84 307 LEU A O 1
ATOM 2342 N N . GLY A 1 308 ? 11.63 -21.124 -13.338 1 73.26 308 GLY A N 1
ATOM 2343 C CA . GLY A 1 308 ? 10.929 -22.398 -13.32 1 73.26 308 GLY A CA 1
ATOM 2344 C C . GLY A 1 308 ? 10.827 -23.042 -14.689 1 73.26 308 GLY A C 1
ATOM 2345 O O . GLY A 1 308 ? 10.302 -24.15 -14.822 1 73.26 308 GLY A O 1
ATOM 2346 N N . SER A 1 309 ? 11.024 -22.497 -15.85 1 52.71 309 SER A N 1
ATOM 2347 C CA . SER A 1 309 ? 10.856 -23.218 -17.108 1 52.71 309 SER A CA 1
ATOM 2348 C C . SER A 1 309 ? 11.935 -24.28 -17.285 1 52.71 309 SER A C 1
ATOM 2350 O O . SER A 1 309 ? 13.118 -23.956 -17.412 1 52.71 309 SER A O 1
ATOM 2352 N N . ALA A 1 310 ? 11.89 -25.402 -16.586 1 43.53 310 ALA A N 1
ATOM 2353 C CA . ALA A 1 310 ? 12.707 -26.537 -17.007 1 43.53 310 ALA A CA 1
ATOM 2354 C C . ALA A 1 310 ? 12.717 -26.673 -18.527 1 43.53 310 ALA A C 1
ATOM 2356 O O . ALA A 1 310 ? 11.679 -26.527 -19.176 1 43.53 310 ALA A O 1
ATOM 2357 N N . PRO A 1 311 ? 13.92 -26.722 -19.051 1 36.57 311 PRO A N 1
ATOM 2358 C CA . PRO A 1 311 ? 13.907 -27.214 -20.431 1 36.57 311 PRO A CA 1
ATOM 2359 C C . PRO A 1 311 ? 13.033 -28.454 -20.607 1 36.57 311 PRO A C 1
ATOM 2361 O O . PRO A 1 311 ? 12.832 -29.212 -19.655 1 36.57 311 PRO A O 1
ATOM 2364 N N . MET B 1 1 ? -1.221 19.461 38.621 1 78.34 1 MET B N 1
ATOM 2365 C CA . MET B 1 1 ? -1.218 18.739 37.352 1 78.34 1 MET B CA 1
ATOM 2366 C C . MET B 1 1 ? -0.059 19.193 36.471 1 78.34 1 MET B C 1
ATOM 2368 O O . MET B 1 1 ? 0.226 20.388 36.381 1 78.34 1 MET B O 1
ATOM 2372 N N . GLU B 1 2 ? 0.704 18.283 36.016 1 84.42 2 GLU B N 1
ATOM 2373 C CA . GLU B 1 2 ? 1.882 18.551 35.197 1 84.42 2 GLU B CA 1
ATOM 2374 C C . GLU B 1 2 ? 1.723 17.971 33.795 1 84.42 2 GLU B C 1
ATOM 2376 O O . GLU B 1 2 ? 0.921 17.059 33.582 1 84.42 2 GLU B O 1
ATOM 2381 N N . LEU B 1 3 ? 2.545 18.544 32.923 1 84.1 3 LEU B N 1
ATOM 2382 C CA . LEU B 1 3 ? 2.479 18.103 31.534 1 84.1 3 LEU B CA 1
ATOM 2383 C C . LEU B 1 3 ? 2.788 16.614 31.421 1 84.1 3 LEU B C 1
ATOM 2385 O O . LEU B 1 3 ? 2.207 15.916 30.586 1 84.1 3 LEU B O 1
ATOM 2389 N N . SER B 1 4 ? 3.633 16.149 32.299 1 85.35 4 SER B N 1
ATOM 2390 C CA . SER B 1 4 ? 4.015 14.741 32.287 1 85.35 4 SER B CA 1
ATOM 2391 C C . SER B 1 4 ? 2.828 13.844 32.621 1 85.35 4 SER B C 1
ATOM 2393 O O . SER B 1 4 ? 2.709 12.738 32.088 1 85.35 4 SER B O 1
ATOM 2395 N N . GLN B 1 5 ? 1.995 14.321 33.45 1 86.97 5 GLN B N 1
ATOM 2396 C CA . GLN B 1 5 ? 0.803 13.561 33.813 1 86.97 5 GLN B CA 1
ATOM 2397 C C . GLN B 1 5 ? -0.169 13.47 32.64 1 86.97 5 GLN B C 1
ATOM 2399 O O . GLN B 1 5 ? -0.804 12.434 32.434 1 86.97 5 GLN B O 1
ATOM 2404 N N . LEU B 1 6 ? -0.215 14.574 31.947 1 86.36 6 LEU B N 1
ATOM 2405 C CA . LEU B 1 6 ? -1.081 14.596 30.773 1 86.36 6 LEU B CA 1
ATOM 2406 C C . LEU B 1 6 ? -0.565 13.643 29.7 1 86.36 6 LEU B C 1
ATOM 2408 O O . LEU B 1 6 ? -1.348 12.931 29.068 1 86.36 6 LEU B O 1
ATOM 2412 N N . ARG B 1 7 ? 0.692 13.593 29.61 1 87.68 7 ARG B N 1
ATOM 2413 C CA . ARG B 1 7 ? 1.305 12.662 28.668 1 87.68 7 ARG B CA 1
ATOM 2414 C C . ARG B 1 7 ? 1.05 11.217 29.082 1 87.68 7 ARG B C 1
ATOM 2416 O O . ARG B 1 7 ? 0.753 10.368 28.239 1 87.68 7 ARG B O 1
ATOM 2423 N N . THR B 1 8 ? 1.191 11.016 30.335 1 88.49 8 THR B N 1
ATOM 2424 C CA . THR B 1 8 ? 0.926 9.689 30.88 1 88.49 8 THR B CA 1
ATOM 2425 C C . THR B 1 8 ? -0.508 9.259 30.583 1 88.49 8 THR B C 1
ATOM 2427 O O . THR B 1 8 ? -0.746 8.13 30.15 1 88.49 8 THR B O 1
ATOM 2430 N N . LEU B 1 9 ? -1.43 10.134 30.801 1 89.8 9 LEU B N 1
ATOM 2431 C CA . LEU B 1 9 ? -2.839 9.873 30.525 1 89.8 9 LEU B CA 1
ATOM 2432 C C . LEU B 1 9 ? -3.042 9.464 29.07 1 89.8 9 LEU B C 1
ATOM 2434 O O . LEU B 1 9 ? -3.723 8.475 28.788 1 89.8 9 LEU B O 1
ATOM 2438 N N . ILE B 1 10 ? -2.445 10.168 28.202 1 87.49 10 ILE B N 1
ATOM 2439 C CA . ILE B 1 10 ? -2.605 9.949 26.769 1 87.49 10 ILE B CA 1
ATOM 2440 C C . ILE B 1 10 ? -2.058 8.574 26.392 1 87.49 10 ILE B C 1
ATOM 2442 O O . ILE B 1 10 ? -2.717 7.809 25.684 1 87.49 10 ILE B O 1
ATOM 2446 N N . HIS B 1 11 ? -0.935 8.119 26.899 1 87.05 11 HIS B N 1
ATOM 2447 C CA . HIS B 1 11 ? -0.301 6.852 26.554 1 87.05 11 HIS B CA 1
ATOM 2448 C C . HIS B 1 11 ? -1.076 5.672 27.131 1 87.05 11 HIS B C 1
ATOM 2450 O O . HIS B 1 11 ? -1.228 4.641 26.471 1 87.05 11 HIS B O 1
ATOM 2456 N N . VAL B 1 12 ? -1.561 5.851 28.33 1 89.17 12 VAL B N 1
ATOM 2457 C CA . VAL B 1 12 ? -2.337 4.779 28.946 1 89.17 12 VAL B CA 1
ATOM 2458 C C . VAL B 1 12 ? -3.661 4.607 28.205 1 89.17 12 VAL B C 1
ATOM 2460 O O . VAL B 1 12 ? -4.117 3.482 27.988 1 89.17 12 VAL B O 1
ATOM 2463 N N . ALA B 1 13 ? -4.254 5.709 27.874 1 87.56 13 ALA B N 1
ATOM 2464 C CA . ALA B 1 13 ? -5.517 5.669 27.14 1 87.56 13 ALA B CA 1
ATOM 2465 C C . ALA B 1 13 ? -5.351 4.957 25.801 1 87.56 13 ALA B C 1
ATOM 2467 O O . ALA B 1 13 ? -6.23 4.204 25.377 1 87.56 13 ALA B O 1
ATOM 2468 N N . GLU B 1 14 ? -4.305 5.199 25.242 1 82.98 14 GLU B N 1
ATOM 2469 C CA . GLU B 1 14 ? -4.03 4.643 23.921 1 82.98 14 GLU B CA 1
ATOM 2470 C C . GLU B 1 14 ? -3.704 3.155 24.005 1 82.98 14 GLU B C 1
ATOM 2472 O O . GLU B 1 14 ? -4.221 2.355 23.223 1 82.98 14 GLU B O 1
ATOM 2477 N N . LEU B 1 15 ? -2.837 2.759 24.923 1 83.32 15 LEU B N 1
ATOM 2478 C CA . LEU B 1 15 ? -2.255 1.421 24.949 1 83.32 15 LEU B CA 1
ATOM 2479 C C . LEU B 1 15 ? -3.09 0.482 25.813 1 83.32 15 LEU B C 1
ATOM 2481 O O . LEU B 1 15 ? -2.929 -0.739 25.745 1 83.32 15 LEU B O 1
ATOM 2485 N N . GLY B 1 16 ? -3.917 1.098 26.561 1 87.17 16 GLY B N 1
ATOM 2486 C CA . GLY B 1 16 ? -4.805 0.327 27.417 1 87.17 16 GLY B CA 1
ATOM 2487 C C . GLY B 1 16 ? -4.071 -0.436 28.503 1 87.17 16 GLY B C 1
ATOM 2488 O O . GLY B 1 16 ? -4.57 -1.446 29.004 1 87.17 16 GLY B O 1
ATOM 2489 N N . SER B 1 17 ? -2.854 -0.007 28.731 1 90.62 17 SER B N 1
ATOM 2490 C CA . SER B 1 17 ? -2.017 -0.731 29.683 1 90.62 17 SER B CA 1
ATOM 2491 C C . SER B 1 17 ? -0.997 0.195 30.338 1 90.62 17 SER B C 1
ATOM 2493 O O . SER B 1 17 ? -0.343 0.988 29.657 1 90.62 17 SER B O 1
ATOM 2495 N N . LEU B 1 18 ? -0.894 -0.005 31.701 1 90.53 18 LEU B N 1
ATOM 2496 C CA . LEU B 1 18 ? 0.09 0.775 32.443 1 90.53 18 LEU B CA 1
ATOM 2497 C C . LEU B 1 18 ? 1.508 0.325 32.105 1 90.53 18 LEU B C 1
ATOM 2499 O O . LEU B 1 18 ? 2.402 1.156 31.928 1 90.53 18 LEU B O 1
ATOM 2503 N N . SER B 1 19 ? 1.619 -0.968 31.905 1 90.44 19 SER B N 1
ATOM 2504 C CA . SER B 1 19 ? 2.949 -1.5 31.626 1 90.44 19 SER B CA 1
ATOM 2505 C C . SER B 1 19 ? 3.417 -1.111 30.228 1 90.44 19 SER B C 1
ATOM 2507 O O . SER B 1 19 ? 4.568 -0.707 30.043 1 90.44 19 SER B O 1
ATOM 2509 N N . LYS B 1 20 ? 2.509 -1.161 29.315 1 88.71 20 LYS B N 1
ATOM 2510 C CA . LYS B 1 20 ? 2.866 -0.784 27.95 1 88.71 20 LYS B CA 1
ATOM 2511 C C . LYS B 1 20 ? 3.181 0.706 27.856 1 88.71 20 LYS B C 1
ATOM 2513 O O . LYS B 1 20 ? 4.118 1.106 27.161 1 88.71 20 LYS B O 1
ATOM 2518 N N . ALA B 1 21 ? 2.406 1.447 28.558 1 88.69 21 ALA B N 1
ATOM 2519 C CA . ALA B 1 21 ? 2.637 2.89 28.574 1 88.69 21 ALA B CA 1
ATOM 2520 C C . ALA B 1 21 ? 3.97 3.224 29.237 1 88.69 21 ALA B C 1
ATOM 2522 O O . ALA B 1 21 ? 4.693 4.112 28.779 1 88.69 21 ALA B O 1
ATOM 2523 N N . ALA B 1 22 ? 4.315 2.523 30.271 1 90.92 22 ALA B N 1
ATOM 2524 C CA . ALA B 1 22 ? 5.58 2.736 30.968 1 90.92 22 ALA B CA 1
ATOM 2525 C C . ALA B 1 22 ? 6.766 2.424 30.06 1 90.92 22 ALA B C 1
ATOM 2527 O O . ALA B 1 22 ? 7.738 3.182 30.015 1 90.92 22 ALA B O 1
ATOM 2528 N N . ASP B 1 23 ? 6.62 1.395 29.33 1 86.74 23 ASP B N 1
ATOM 2529 C CA . ASP B 1 23 ? 7.656 1.008 28.376 1 86.74 23 ASP B CA 1
ATOM 2530 C C . ASP B 1 23 ? 7.856 2.088 27.315 1 86.74 23 ASP B C 1
ATOM 2532 O O . ASP B 1 23 ? 8.99 2.461 27.009 1 86.74 23 ASP B O 1
ATOM 2536 N N . ARG B 1 24 ? 6.809 2.584 26.948 1 81.3 24 ARG B N 1
ATOM 2537 C CA . ARG B 1 24 ? 6.842 3.597 25.898 1 81.3 24 ARG B CA 1
ATOM 2538 C C . ARG B 1 24 ? 7.478 4.888 26.403 1 81.3 24 ARG B C 1
ATOM 2540 O O . ARG B 1 24 ? 8.209 5.555 25.668 1 81.3 24 ARG B O 1
ATOM 2547 N N . LEU B 1 25 ? 7.182 5.212 27.602 1 83 25 LEU B N 1
ATOM 2548 C CA . LEU B 1 25 ? 7.657 6.459 28.189 1 83 25 LEU B CA 1
ATOM 2549 C C . LEU B 1 25 ? 9.011 6.262 28.863 1 83 25 LEU B C 1
ATOM 2551 O O . LEU B 1 25 ? 9.584 7.211 29.404 1 83 25 LEU B O 1
ATOM 2555 N N . HIS B 1 26 ? 9.456 5.053 28.818 1 83.24 26 HIS B N 1
ATOM 2556 C CA . HIS B 1 26 ? 10.742 4.701 29.409 1 83.24 26 HIS B CA 1
ATOM 2557 C C . HIS B 1 26 ? 10.787 5.065 30.889 1 83.24 26 HIS B C 1
ATOM 2559 O O . HIS B 1 26 ? 11.739 5.7 31.348 1 83.24 26 HIS B O 1
ATOM 2565 N N . ILE B 1 27 ? 9.764 4.696 31.55 1 86.4 27 ILE B N 1
ATOM 2566 C CA . ILE B 1 27 ? 9.709 4.864 32.998 1 86.4 27 ILE B CA 1
ATOM 2567 C C . ILE B 1 27 ? 9.205 3.577 33.649 1 86.4 27 ILE B C 1
ATOM 2569 O O . ILE B 1 27 ? 8.667 2.7 32.969 1 86.4 27 ILE B O 1
ATOM 2573 N N . ALA B 1 28 ? 9.502 3.446 34.873 1 90.58 28 ALA B N 1
ATOM 2574 C CA . ALA B 1 28 ? 9.045 2.266 35.602 1 90.58 28 ALA B CA 1
ATOM 2575 C C . ALA B 1 28 ? 7.53 2.284 35.781 1 90.58 28 ALA B C 1
ATOM 2577 O O . ALA B 1 28 ? 6.94 3.339 36.026 1 90.58 28 ALA B O 1
ATOM 2578 N N . GLN B 1 29 ? 6.971 1.115 35.658 1 91.19 29 GLN B N 1
ATOM 2579 C CA . GLN B 1 29 ? 5.52 0.977 35.716 1 91.19 29 GLN B CA 1
ATOM 2580 C C . GLN B 1 29 ? 4.969 1.507 37.037 1 91.19 29 GLN B C 1
ATOM 2582 O O . GLN B 1 29 ? 3.957 2.21 37.056 1 91.19 29 GLN B O 1
ATOM 2587 N N . PRO B 1 30 ? 5.617 1.299 38.227 1 92.12 30 PRO B N 1
ATOM 2588 C CA . PRO B 1 30 ? 5.073 1.848 39.471 1 92.12 30 PRO B CA 1
ATOM 2589 C C . PRO B 1 30 ? 5.038 3.375 39.476 1 92.12 30 PRO B C 1
ATOM 2591 O O . PRO B 1 30 ? 4.108 3.973 40.024 1 92.12 30 PRO B O 1
ATOM 2594 N N . ALA B 1 31 ? 6.031 3.96 38.864 1 90.83 31 ALA B N 1
ATOM 2595 C CA . ALA B 1 31 ? 6.078 5.417 38.773 1 90.83 31 ALA B CA 1
ATOM 2596 C C . ALA B 1 31 ? 4.926 5.951 37.927 1 90.83 31 ALA B C 1
ATOM 2598 O O . ALA B 1 31 ? 4.287 6.941 38.291 1 90.83 31 ALA B O 1
ATOM 2599 N N . LEU B 1 32 ? 4.711 5.26 36.812 1 93.08 32 LEU B N 1
ATOM 2600 C CA . LEU B 1 32 ? 3.614 5.67 35.942 1 93.08 32 LEU B CA 1
ATOM 2601 C C . LEU B 1 32 ? 2.269 5.48 36.635 1 93.08 32 LEU B C 1
ATOM 2603 O O . LEU B 1 32 ? 1.381 6.328 36.519 1 93.08 32 LEU B O 1
ATOM 2607 N N . SER B 1 33 ? 2.136 4.362 37.354 1 92.79 33 SER B N 1
ATOM 2608 C CA . SER B 1 33 ? 0.916 4.09 38.107 1 92.79 33 SER B CA 1
ATOM 2609 C C . SER B 1 33 ? 0.659 5.169 39.154 1 92.79 33 SER B C 1
ATOM 2611 O O . SER B 1 33 ? -0.478 5.612 39.331 1 92.79 33 SER B O 1
ATOM 2613 N N . ARG B 1 34 ? 1.683 5.575 39.765 1 91.73 34 ARG B N 1
ATOM 2614 C CA . ARG B 1 34 ? 1.578 6.633 40.765 1 91.73 34 ARG B CA 1
ATOM 2615 C C . ARG B 1 34 ? 1.128 7.944 40.129 1 91.73 34 ARG B C 1
ATOM 2617 O O . ARG B 1 34 ? 0.321 8.675 40.707 1 91.73 34 ARG B O 1
ATOM 2624 N N . GLN B 1 35 ? 1.671 8.248 39.011 1 91.21 35 GLN B N 1
ATOM 2625 C CA . GLN B 1 35 ? 1.294 9.466 38.302 1 91.21 35 GLN B CA 1
ATOM 2626 C C . GLN B 1 35 ? -0.2 9.482 37.991 1 91.21 35 GLN B C 1
ATOM 2628 O O . GLN B 1 35 ? -0.864 10.507 38.162 1 91.21 35 GLN B O 1
ATOM 2633 N N . VAL B 1 36 ? -0.676 8.348 37.563 1 93 36 VAL B N 1
ATOM 2634 C CA . VAL B 1 36 ? -2.092 8.235 37.232 1 93 36 VAL B CA 1
ATOM 2635 C C . VAL B 1 36 ? -2.934 8.409 38.494 1 93 36 VAL B C 1
ATOM 2637 O O . VAL B 1 36 ? -3.937 9.126 38.485 1 93 36 VAL B O 1
ATOM 2640 N N . ARG B 1 37 ? -2.511 7.749 39.528 1 91.91 37 ARG B N 1
ATOM 2641 C CA . ARG B 1 37 ? -3.226 7.838 40.797 1 91.91 37 ARG B CA 1
ATOM 2642 C C . ARG B 1 37 ? -3.243 9.272 41.316 1 91.91 37 ARG B C 1
ATOM 2644 O O . ARG B 1 37 ? -4.269 9.747 41.808 1 91.91 37 ARG B O 1
ATOM 2651 N N . MET B 1 38 ? -2.108 9.898 41.225 1 91.13 38 MET B N 1
ATOM 2652 C CA . MET B 1 38 ? -2.005 11.279 41.69 1 91.13 38 MET B CA 1
ATOM 2653 C C . MET B 1 38 ? -2.937 12.191 40.899 1 91.13 38 MET B C 1
ATOM 2655 O O . MET B 1 38 ? -3.58 13.073 41.47 1 91.13 38 MET B O 1
ATOM 2659 N N . LEU B 1 39 ? -2.959 11.984 39.607 1 92.22 39 LEU B N 1
ATOM 2660 C CA . LEU B 1 39 ? -3.847 12.772 38.76 1 92.22 39 LEU B CA 1
ATOM 2661 C C . LEU B 1 39 ? -5.308 12.506 39.106 1 92.22 39 LEU B C 1
ATOM 2663 O O . LEU B 1 39 ? -6.115 13.435 39.168 1 92.22 39 LEU B O 1
ATOM 2667 N N . GLU B 1 40 ? -5.658 11.266 39.342 1 94.09 40 GLU B N 1
ATOM 2668 C CA . GLU B 1 40 ? -7.019 10.898 39.72 1 94.09 40 GLU B CA 1
ATOM 2669 C C . GLU B 1 40 ? -7.397 11.493 41.073 1 94.09 40 GLU B C 1
ATOM 2671 O O . GLU B 1 40 ? -8.521 11.965 41.258 1 94.09 40 GLU B O 1
ATOM 2676 N N . GLU B 1 41 ? -6.451 11.434 41.98 1 92.46 41 GLU B N 1
ATOM 2677 C CA . GLU B 1 41 ? -6.677 12.017 43.299 1 92.46 41 GLU B CA 1
ATOM 2678 C C . GLU B 1 41 ? -6.927 13.519 43.202 1 92.46 41 GLU B C 1
ATOM 2680 O O . GLU B 1 41 ? -7.814 14.051 43.873 1 92.46 41 GLU B O 1
ATOM 2685 N N . GLU B 1 42 ? -6.166 14.136 42.406 1 91.63 42 GLU B N 1
ATOM 2686 C CA . GLU B 1 42 ? -6.316 15.576 42.216 1 91.63 42 GLU B CA 1
ATOM 2687 C C . GLU B 1 42 ? -7.67 15.913 41.598 1 91.63 42 GLU B C 1
ATOM 2689 O O . GLU B 1 42 ? -8.295 16.909 41.966 1 91.63 42 GLU B O 1
ATOM 2694 N N . LEU B 1 43 ? -8.105 15.094 40.659 1 92.11 43 LEU B N 1
ATOM 2695 C CA . LEU B 1 43 ? -9.335 15.357 39.92 1 92.11 43 LEU B CA 1
ATOM 2696 C C . LEU B 1 43 ? -10.551 14.856 40.693 1 92.11 43 LEU B C 1
ATOM 2698 O O . LEU B 1 43 ? -11.679 15.27 40.418 1 92.11 43 LEU B O 1
ATOM 2702 N N . GLY B 1 44 ? -10.336 13.914 41.59 1 93.31 44 GLY B N 1
ATOM 2703 C CA . GLY B 1 44 ? -11.394 13.433 42.464 1 93.31 44 GLY B CA 1
ATOM 2704 C C . GLY B 1 44 ? -12.214 12.314 41.848 1 93.31 44 GLY B C 1
ATOM 2705 O O . GLY B 1 44 ? -13.297 11.989 42.34 1 93.31 44 GLY B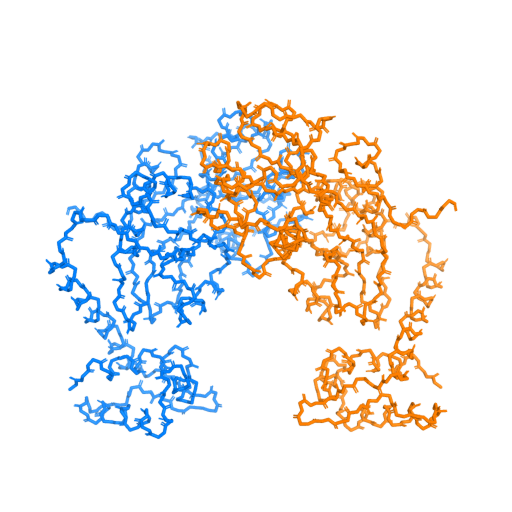 O 1
ATOM 2706 N N . PHE B 1 45 ? -11.761 11.878 40.71 1 93.32 45 PHE B N 1
ATOM 2707 C CA . PHE B 1 45 ? -12.434 10.753 40.071 1 93.32 45 PHE B CA 1
ATOM 2708 C C . PHE B 1 45 ? -11.437 9.885 39.314 1 93.32 45 PHE B C 1
ATOM 2710 O O . PHE B 1 45 ? -10.321 10.32 39.024 1 93.32 45 PHE B O 1
ATOM 2717 N N . ALA B 1 46 ? -11.872 8.687 39.092 1 93.95 46 ALA B N 1
ATOM 2718 C CA . ALA B 1 46 ? -11.032 7.739 38.363 1 93.95 46 ALA B CA 1
ATOM 2719 C C . ALA B 1 46 ? -11.013 8.059 36.871 1 93.95 46 ALA B C 1
ATOM 2721 O O . ALA B 1 46 ? -12.059 8.313 36.27 1 93.95 46 ALA B O 1
ATOM 2722 N N . LEU B 1 47 ? -9.821 8.084 36.355 1 94.48 47 LEU B N 1
ATOM 2723 C CA . LEU B 1 47 ? -9.661 8.312 34.923 1 94.48 47 LEU B CA 1
ATOM 2724 C C . LEU B 1 47 ? -9.814 7.009 34.145 1 94.48 47 LEU B C 1
ATOM 2726 O O . LEU B 1 47 ? -10.271 7.016 32.999 1 94.48 47 LEU B O 1
ATOM 2730 N N . PHE B 1 48 ? -9.404 5.897 34.83 1 94.89 48 PHE B N 1
ATOM 2731 C CA . PHE B 1 48 ? -9.411 4.598 34.168 1 94.89 48 PHE B CA 1
ATOM 2732 C C . PHE B 1 48 ? -10.18 3.573 34.993 1 94.89 48 PHE B C 1
ATOM 2734 O O . PHE B 1 48 ? -10.178 3.633 36.224 1 94.89 48 PHE B O 1
ATOM 2741 N N . LEU B 1 49 ? -10.836 2.689 34.245 1 92.31 49 LEU B N 1
ATOM 2742 C CA . LEU B 1 49 ? -11.429 1.481 34.81 1 92.31 49 LEU B CA 1
ATOM 2743 C C . LEU B 1 49 ? -10.582 0.256 34.485 1 92.31 49 LEU B C 1
ATOM 2745 O O . LEU B 1 49 ? -10.082 0.121 33.365 1 92.31 49 LEU B O 1
ATOM 2749 N N . ARG B 1 50 ? -10.31 -0.477 35.587 1 84.14 50 ARG B N 1
ATOM 2750 C CA . ARG B 1 50 ? -9.505 -1.68 35.404 1 84.14 50 ARG B CA 1
ATOM 2751 C C . ARG B 1 50 ? -10.388 -2.898 35.153 1 84.14 50 ARG B C 1
ATOM 2753 O O . ARG B 1 50 ? -11.4 -3.088 35.832 1 84.14 50 ARG B O 1
ATOM 2760 N N . HIS B 1 51 ? -10.206 -3.546 33.982 1 77.9 51 HIS B N 1
ATOM 2761 C CA . HIS B 1 51 ? -10.899 -4.799 33.706 1 77.9 51 HIS B CA 1
ATOM 2762 C C . HIS B 1 51 ? -9.934 -5.861 33.19 1 77.9 51 HIS B C 1
ATOM 2764 O O . HIS B 1 51 ? -8.735 -5.605 33.061 1 77.9 51 HIS B O 1
ATOM 2770 N N . GLY B 1 52 ? -10.332 -7.187 33.14 1 69.56 52 GLY B N 1
ATOM 2771 C CA . GLY B 1 52 ? -9.548 -8.315 32.665 1 69.56 52 GLY B CA 1
ATOM 2772 C C . GLY B 1 52 ? -8.799 -8.022 31.379 1 69.56 52 GLY B C 1
ATOM 2773 O O . GLY B 1 52 ? -7.753 -8.618 31.114 1 69.56 52 GLY B O 1
ATOM 2774 N N . ARG B 1 53 ? -9.209 -7.01 30.695 1 66.99 53 ARG B N 1
ATOM 2775 C CA . ARG B 1 53 ? -8.65 -6.747 29.373 1 66.99 53 ARG B CA 1
ATOM 2776 C C . ARG B 1 53 ? -7.642 -5.604 29.422 1 66.99 53 ARG B C 1
ATOM 2778 O O . ARG B 1 53 ? -7.048 -5.249 28.401 1 66.99 53 ARG B O 1
ATOM 2785 N N . GLY B 1 54 ? -7.59 -4.988 30.672 1 84.51 54 GLY B N 1
ATOM 2786 C CA . GLY B 1 54 ? -6.64 -3.893 30.789 1 84.51 54 GLY B CA 1
ATOM 2787 C C . GLY B 1 54 ? -7.259 -2.622 31.339 1 84.51 54 GLY B C 1
ATOM 2788 O O . GLY B 1 54 ? -8.122 -2.675 32.218 1 84.51 54 GLY B O 1
ATOM 2789 N N . MET B 1 55 ? -6.689 -1.395 30.998 1 88.99 55 MET B N 1
ATOM 2790 C CA . MET B 1 55 ? -7.107 -0.067 31.439 1 88.99 55 MET B CA 1
ATOM 2791 C C . MET B 1 55 ? -8.003 0.595 30.398 1 88.99 55 MET B C 1
ATOM 2793 O O . MET B 1 55 ? -7.605 0.758 29.243 1 88.99 55 MET B O 1
ATOM 2797 N N . VAL B 1 56 ? -9.261 0.901 30.775 1 91.35 56 VAL B N 1
ATOM 2798 C CA . VAL B 1 56 ? -10.165 1.627 29.889 1 91.35 56 VAL B CA 1
ATOM 2799 C C . VAL B 1 56 ? -10.553 2.96 30.525 1 91.35 56 VAL B C 1
ATOM 2801 O O . VAL B 1 56 ? -10.772 3.036 31.737 1 91.35 56 VAL B O 1
ATOM 2804 N N . LEU B 1 57 ? -10.692 3.964 29.665 1 91.01 57 LEU B N 1
ATOM 2805 C CA . LEU B 1 57 ? -11.05 5.287 30.165 1 91.01 57 LEU B CA 1
ATOM 2806 C C . LEU B 1 57 ? -12.449 5.279 30.77 1 91.01 57 LEU B C 1
ATOM 2808 O O . LEU B 1 57 ? -13.365 4.663 30.22 1 91.01 57 LEU B O 1
ATOM 2812 N N . SER B 1 58 ? -12.611 5.899 31.917 1 92.12 58 SER B N 1
ATOM 2813 C CA . SER B 1 58 ? -13.941 6.249 32.406 1 92.12 58 SER B CA 1
ATOM 2814 C C . SER B 1 58 ? -14.574 7.344 31.553 1 92.12 58 SER B C 1
ATOM 2816 O O . SER B 1 58 ? -13.911 7.928 30.692 1 92.12 58 SER B O 1
ATOM 2818 N N . GLU B 1 59 ? -15.858 7.587 31.758 1 90.64 59 GLU B N 1
ATOM 2819 C CA . GLU B 1 59 ? -16.524 8.672 31.043 1 90.64 59 GLU B CA 1
ATOM 2820 C C . GLU B 1 59 ? -15.859 10.015 31.335 1 90.64 59 GLU B C 1
ATOM 2822 O O . GLU B 1 59 ? -15.646 10.819 30.425 1 90.64 59 GLU B O 1
ATOM 2827 N N . GLN B 1 60 ? -15.546 10.186 32.543 1 91.69 60 GLN B N 1
ATOM 2828 C CA . GLN B 1 60 ? -14.842 11.405 32.927 1 91.69 60 GLN B CA 1
ATOM 2829 C C . GLN B 1 60 ? -13.419 11.415 32.374 1 91.69 60 GLN B C 1
ATOM 2831 O O . GLN B 1 60 ? -12.899 12.469 32.004 1 91.69 60 GLN B O 1
ATOM 2836 N N . GLY B 1 61 ? -12.871 10.261 32.322 1 92.36 61 GLY B N 1
ATOM 2837 C CA . GLY B 1 61 ? -11.542 10.138 31.746 1 92.36 61 GLY B CA 1
ATOM 2838 C C . GLY B 1 61 ? -11.481 10.559 30.29 1 92.36 61 GLY B C 1
ATOM 2839 O O . GLY B 1 61 ? -10.514 11.19 29.861 1 92.36 61 GLY B O 1
ATOM 2840 N N . LYS B 1 62 ? -12.516 10.297 29.576 1 90.59 62 LYS B N 1
ATOM 2841 C CA . LYS B 1 62 ? -12.606 10.689 28.173 1 90.59 62 LYS B CA 1
ATOM 2842 C C . LYS B 1 62 ? -12.592 12.208 28.025 1 90.59 62 LYS B C 1
ATOM 2844 O O . LYS B 1 62 ? -11.934 12.743 27.131 1 90.59 62 LYS B O 1
ATOM 2849 N N . GLU B 1 63 ? -13.264 12.847 28.895 1 89.23 63 GLU B N 1
ATOM 2850 C CA . GLU B 1 63 ? -13.317 14.306 28.875 1 89.23 63 GLU B CA 1
ATOM 2851 C C . GLU B 1 63 ? -11.958 14.912 29.212 1 89.23 63 GLU B C 1
ATOM 2853 O O . GLU B 1 63 ? -11.518 15.863 28.562 1 89.23 63 GLU B O 1
ATOM 2858 N N . VAL B 1 64 ? -11.368 14.322 30.182 1 90.45 64 VAL B N 1
ATOM 2859 C CA . VAL B 1 64 ? -10.067 14.834 30.599 1 90.45 64 VAL B CA 1
ATOM 2860 C C . VAL B 1 64 ? -9.043 14.613 29.488 1 90.45 64 VAL B C 1
ATOM 2862 O O . VAL B 1 64 ? -8.199 15.474 29.233 1 90.45 64 VAL B O 1
ATOM 2865 N N . LEU B 1 65 ? -9.166 13.46 28.869 1 90.2 65 LEU B N 1
ATOM 2866 C CA . LEU B 1 65 ? -8.262 13.172 27.761 1 90.2 65 LEU B CA 1
ATOM 2867 C C . LEU B 1 65 ? -8.4 14.22 26.661 1 90.2 65 LEU B C 1
ATOM 2869 O O . LEU B 1 65 ? -7.398 14.709 26.134 1 90.2 65 LEU B O 1
ATOM 2873 N N . ALA B 1 66 ? -9.581 14.617 26.363 1 85.72 66 ALA B N 1
ATOM 2874 C CA . ALA B 1 66 ? -9.826 15.627 25.338 1 85.72 66 ALA B CA 1
ATOM 2875 C C . ALA B 1 66 ? -9.163 16.952 25.704 1 85.72 66 ALA B C 1
ATOM 2877 O O . ALA B 1 66 ? -8.554 17.604 24.853 1 85.72 66 ALA B O 1
ATOM 2878 N N . HIS B 1 67 ? -9.277 17.268 26.928 1 86.74 67 HIS B N 1
ATOM 2879 C CA . HIS B 1 67 ? -8.657 18.498 27.409 1 86.74 67 HIS B CA 1
ATOM 2880 C C . HIS B 1 67 ? -7.136 18.389 27.397 1 86.74 67 HIS B C 1
ATOM 2882 O O . HIS B 1 67 ? -6.444 19.343 27.036 1 86.74 67 HIS B O 1
ATOM 2888 N N . ALA B 1 68 ? -6.662 17.268 27.822 1 87.33 68 ALA B N 1
ATOM 2889 C CA . ALA B 1 68 ? -5.216 17.062 27.85 1 87.33 68 ALA B CA 1
ATOM 2890 C C . ALA B 1 68 ? -4.609 17.246 26.462 1 87.33 68 ALA B C 1
ATOM 2892 O O . ALA B 1 68 ? -3.585 17.916 26.309 1 87.33 68 ALA B O 1
ATOM 2893 N N . VAL B 1 69 ? -5.28 16.724 25.541 1 85.22 69 VAL B N 1
ATOM 2894 C CA . VAL B 1 69 ? -4.821 16.83 24.16 1 85.22 69 VAL B CA 1
ATOM 2895 C C . VAL B 1 69 ? -4.805 18.296 23.731 1 85.22 69 VAL B C 1
ATOM 2897 O O . VAL B 1 69 ? -3.841 18.759 23.117 1 85.22 69 VAL B O 1
ATOM 2900 N N . ARG B 1 70 ? -5.789 19.023 24.088 1 82.04 70 ARG B N 1
ATOM 2901 C CA . ARG B 1 70 ? -5.871 20.436 23.733 1 82.04 70 ARG B CA 1
ATOM 2902 C C . ARG B 1 70 ? -4.77 21.239 24.419 1 82.04 70 ARG B C 1
ATOM 2904 O O . ARG B 1 70 ? -4.176 22.132 23.813 1 82.04 70 ARG B O 1
ATOM 2911 N N . VAL B 1 71 ? -4.574 20.939 25.581 1 82.47 71 VAL B N 1
ATOM 2912 C CA . VAL B 1 71 ? -3.554 21.644 26.349 1 82.47 71 VAL B CA 1
ATOM 2913 C C . VAL B 1 71 ? -2.185 21.437 25.704 1 82.47 71 VAL B C 1
ATOM 2915 O O . VAL B 1 71 ? -1.439 22.397 25.496 1 82.47 71 VAL B O 1
ATOM 2918 N N . LEU B 1 72 ? -1.894 20.271 25.426 1 82.55 72 LEU B N 1
ATOM 2919 C CA . LEU B 1 72 ? -0.592 19.996 24.828 1 82.55 72 LEU B CA 1
ATOM 2920 C C . LEU B 1 72 ? -0.474 20.653 23.456 1 82.55 72 LEU B C 1
ATOM 2922 O O . LEU B 1 72 ? 0.604 21.115 23.075 1 82.55 72 LEU B O 1
ATOM 2926 N N . ALA B 1 73 ? -1.562 20.72 22.768 1 79.46 73 ALA B N 1
ATOM 2927 C CA . ALA B 1 73 ? -1.579 21.423 21.488 1 79.46 73 ALA B CA 1
ATOM 2928 C C . ALA B 1 73 ? -1.262 22.904 21.671 1 79.46 73 ALA B C 1
ATOM 2930 O O . ALA B 1 73 ? -0.514 23.487 20.882 1 79.46 73 ALA B O 1
ATOM 2931 N N . GLU B 1 74 ? -1.833 23.44 22.676 1 78.51 74 GLU B N 1
ATOM 2932 C CA . GLU B 1 74 ? -1.596 24.853 22.96 1 78.51 74 GLU B CA 1
ATOM 2933 C C . GLU B 1 74 ? -0.144 25.1 23.358 1 78.51 74 GLU B C 1
ATOM 2935 O O . GLU B 1 74 ? 0.438 26.125 22.998 1 78.51 74 GLU B O 1
ATOM 2940 N N . ILE B 1 75 ? 0.368 24.258 24.027 1 75.86 75 ILE B N 1
ATOM 2941 C CA . ILE B 1 75 ? 1.773 24.361 24.405 1 75.86 75 ILE B CA 1
ATOM 2942 C C . ILE B 1 75 ? 2.646 24.356 23.152 1 75.86 75 ILE B C 1
ATOM 2944 O O . ILE B 1 75 ? 3.595 25.137 23.046 1 75.86 75 ILE B O 1
ATOM 2948 N N . ASP B 1 76 ? 2.315 23.55 22.308 1 73.7 76 ASP B N 1
ATOM 2949 C CA . ASP B 1 76 ? 3.04 23.489 21.042 1 73.7 76 ASP B CA 1
ATOM 2950 C C . ASP B 1 76 ? 2.941 24.814 20.289 1 73.7 76 ASP B C 1
ATOM 2952 O O . ASP B 1 76 ? 3.921 25.275 19.701 1 73.7 76 ASP B O 1
ATOM 2956 N N . GLU B 1 77 ? 1.78 25.365 20.328 1 71.23 77 GLU B N 1
ATOM 2957 C CA . GLU B 1 77 ? 1.575 26.641 19.649 1 71.23 77 GLU B CA 1
ATOM 2958 C C . GLU B 1 77 ? 2.417 27.745 20.282 1 71.23 77 GLU B C 1
ATOM 2960 O O . GLU B 1 77 ? 2.953 28.604 19.58 1 71.23 77 GLU B O 1
ATOM 2965 N N . ILE B 1 78 ? 2.501 27.719 21.498 1 70.15 78 ILE B N 1
ATOM 2966 C CA . ILE B 1 78 ? 3.329 28.683 22.214 1 70.15 78 ILE B CA 1
ATOM 2967 C C . ILE B 1 78 ? 4.784 28.546 21.769 1 70.15 78 ILE B C 1
ATOM 2969 O O . ILE B 1 78 ? 5.451 29.545 21.491 1 70.15 78 ILE B O 1
ATOM 2973 N N . ARG B 1 79 ? 5.207 27.381 21.672 1 68.27 79 ARG B N 1
ATOM 2974 C CA . ARG B 1 79 ? 6.576 27.115 21.244 1 68.27 79 ARG B CA 1
ATOM 2975 C C . ARG B 1 79 ? 6.802 27.58 19.809 1 68.27 79 ARG B C 1
ATOM 2977 O O . ARG B 1 79 ? 7.867 28.106 19.481 1 68.27 79 ARG B O 1
ATOM 2984 N N . ALA B 1 80 ? 5.812 27.428 19.024 1 65.63 80 ALA B N 1
ATOM 2985 C CA . ALA B 1 80 ? 5.893 27.807 17.615 1 65.63 80 ALA B CA 1
ATOM 2986 C C . ALA B 1 80 ? 5.99 29.322 17.46 1 65.63 80 ALA B C 1
ATOM 2988 O O . ALA B 1 80 ? 6.598 29.817 16.508 1 65.63 80 ALA B O 1
ATOM 2989 N N . THR B 1 81 ? 5.342 30.033 18.276 1 62.74 81 THR B N 1
ATOM 2990 C CA . THR B 1 81 ? 5.381 31.49 18.221 1 62.74 81 THR B CA 1
ATOM 2991 C C . THR B 1 81 ? 6.772 32.008 18.578 1 62.74 81 THR B C 1
ATOM 2993 O O . THR B 1 81 ? 7.151 33.111 18.178 1 62.74 81 THR B O 1
ATOM 2996 N N . ALA B 1 82 ? 7.485 31.313 19.336 1 61.19 82 ALA B N 1
ATOM 2997 C CA . ALA B 1 82 ? 8.793 31.758 19.81 1 61.19 82 ALA B CA 1
ATOM 2998 C C . ALA B 1 82 ? 9.882 31.442 18.79 1 61.19 82 ALA B C 1
ATOM 3000 O O . ALA B 1 82 ? 11.007 31.935 18.901 1 61.19 82 ALA B O 1
ATOM 3001 N N . THR B 1 83 ? 9.674 30.633 17.851 1 58.87 83 THR B N 1
ATOM 3002 C CA . THR B 1 83 ? 10.737 30.179 16.961 1 58.87 83 THR B CA 1
ATOM 3003 C C . THR B 1 83 ? 10.812 31.058 15.716 1 58.87 83 THR B C 1
ATOM 3005 O O . THR B 1 83 ? 9.789 31.357 15.097 1 58.87 83 THR B O 1
ATOM 3008 N N . PRO B 1 84 ? 11.872 31.727 15.478 1 57.04 84 PRO B N 1
ATOM 3009 C CA . PRO B 1 84 ? 12.021 32.535 14.264 1 57.04 84 PRO B CA 1
ATOM 3010 C C . PRO B 1 84 ? 11.646 31.77 12.997 1 57.04 84 PRO B C 1
ATOM 3012 O O . PRO B 1 84 ? 12.045 30.615 12.828 1 57.04 84 PRO B O 1
ATOM 3015 N N . ALA B 1 85 ? 10.497 32.077 12.325 1 56.2 85 ALA B N 1
ATOM 3016 C CA . ALA B 1 85 ? 9.762 31.456 11.227 1 56.2 85 ALA B CA 1
ATOM 3017 C C . ALA B 1 85 ? 10.678 31.183 10.038 1 56.2 85 ALA B C 1
ATOM 3019 O O . ALA B 1 85 ? 10.508 30.188 9.33 1 56.2 85 ALA B O 1
ATOM 3020 N N . ASP B 1 86 ? 11.693 32.052 9.741 1 62.09 86 ASP B N 1
ATOM 3021 C CA . ASP B 1 86 ? 12.108 32.134 8.344 1 62.09 86 ASP B CA 1
ATOM 3022 C C . ASP B 1 86 ? 13.359 31.296 8.093 1 62.09 86 ASP B C 1
ATOM 3024 O O . ASP B 1 86 ? 13.836 31.207 6.959 1 62.09 86 ASP B O 1
ATOM 3028 N N . ALA B 1 87 ? 13.97 30.712 9.089 1 71.22 87 ALA B N 1
ATOM 3029 C CA . ALA B 1 87 ? 15.219 30.062 8.702 1 71.22 87 ALA B CA 1
ATOM 3030 C C . ALA B 1 87 ? 14.961 28.666 8.142 1 71.22 87 ALA B C 1
ATOM 3032 O O . ALA B 1 87 ? 14.081 27.95 8.625 1 71.22 87 ALA B O 1
ATOM 3033 N N . PRO B 1 88 ? 15.719 28.398 7.067 1 76.98 88 PRO B N 1
ATOM 3034 C CA . PRO B 1 88 ? 15.593 27.047 6.515 1 76.98 88 PRO B CA 1
ATOM 3035 C C . PRO B 1 88 ? 15.805 25.958 7.564 1 76.98 88 PRO B C 1
ATOM 3037 O O . PRO B 1 88 ? 16.704 26.07 8.402 1 76.98 88 PRO B O 1
ATOM 3040 N N . LEU B 1 89 ? 14.915 25.081 7.518 1 84.87 89 LEU B N 1
ATOM 3041 C CA . LEU B 1 89 ? 14.951 23.982 8.478 1 84.87 89 LEU B CA 1
ATOM 3042 C C . LEU B 1 89 ? 15.752 22.807 7.928 1 84.87 89 LEU B C 1
ATOM 3044 O O . LEU B 1 89 ? 15.822 22.612 6.713 1 84.87 89 LEU B O 1
ATOM 3048 N N . THR B 1 90 ? 16.428 22.224 8.807 1 84.02 90 THR B N 1
ATOM 3049 C CA . THR B 1 90 ? 17.151 21 8.482 1 84.02 90 THR B CA 1
ATOM 3050 C C . THR B 1 90 ? 16.624 19.826 9.302 1 84.02 90 THR B C 1
ATOM 3052 O O . THR B 1 90 ? 15.84 20.015 10.234 1 84.02 90 THR B O 1
ATOM 3055 N N . GLY B 1 91 ? 16.945 18.609 8.832 1 90.53 91 GLY B N 1
ATOM 3056 C CA . GLY B 1 91 ? 16.514 17.418 9.545 1 90.53 91 GLY B CA 1
ATOM 3057 C C . GLY B 1 91 ? 15.632 16.509 8.71 1 90.53 91 GLY B C 1
ATOM 3058 O O . GLY B 1 91 ? 15.583 16.637 7.485 1 90.53 91 GLY B O 1
ATOM 3059 N N . GLU B 1 92 ? 15.025 15.572 9.482 1 93.28 92 GLU B N 1
ATOM 3060 C CA . GLU B 1 92 ? 14.193 14.576 8.814 1 93.28 92 GLU B CA 1
ATOM 3061 C C . GLU B 1 92 ? 12.743 14.665 9.282 1 93.28 92 GLU B C 1
ATOM 3063 O O . GLU B 1 92 ? 12.479 14.945 10.453 1 93.28 92 GLU B O 1
ATOM 3068 N N . ILE B 1 93 ? 11.867 14.528 8.356 1 95.58 93 ILE B N 1
ATOM 3069 C CA . ILE B 1 93 ? 10.446 14.486 8.686 1 95.58 93 ILE B CA 1
ATOM 3070 C C . ILE B 1 93 ? 9.797 13.274 8.021 1 95.58 93 ILE B C 1
ATOM 3072 O O . ILE B 1 93 ? 10.06 12.986 6.851 1 95.58 93 ILE B O 1
ATOM 3076 N N . ALA B 1 94 ? 9.022 12.545 8.775 1 97.11 94 ALA B N 1
ATOM 3077 C CA . ALA B 1 94 ? 8.269 11.394 8.282 1 97.11 94 ALA B CA 1
ATOM 3078 C C . ALA B 1 94 ? 6.775 11.699 8.224 1 97.11 94 ALA B C 1
ATOM 3080 O O . ALA B 1 94 ? 6.167 12.047 9.239 1 97.11 94 ALA B O 1
ATOM 3081 N N . ILE B 1 95 ? 6.213 11.57 7.046 1 97.79 95 ILE B N 1
ATOM 3082 C CA . ILE B 1 95 ? 4.811 11.905 6.822 1 97.79 95 ILE B CA 1
ATOM 3083 C C . ILE B 1 95 ? 4.044 10.657 6.39 1 97.79 95 ILE B C 1
ATOM 3085 O O . ILE B 1 95 ? 4.41 10.004 5.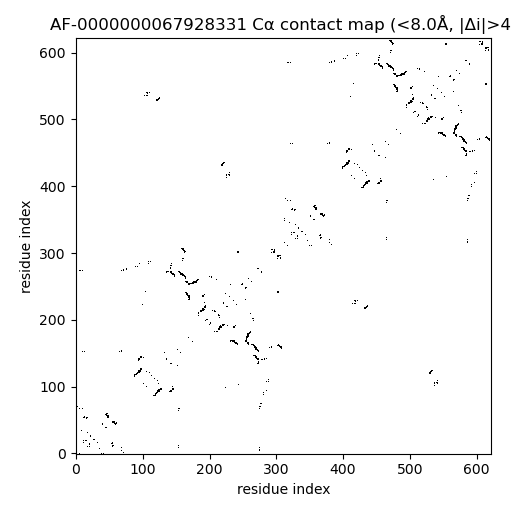41 1 97.79 95 ILE B O 1
ATOM 3089 N N . GLY B 1 96 ? 2.978 10.343 7.161 1 97.16 96 GLY B N 1
ATOM 3090 C CA . GLY B 1 96 ? 2.134 9.199 6.859 1 97.16 96 GLY B CA 1
ATOM 3091 C C . GLY B 1 96 ? 0.893 9.565 6.066 1 97.16 96 GLY B C 1
ATOM 3092 O O . GLY B 1 96 ? 0.152 10.474 6.448 1 97.16 96 GLY B O 1
ATOM 3093 N N . LEU B 1 97 ? 0.669 8.807 4.988 1 97.1 97 LEU B N 1
ATOM 3094 C CA . LEU B 1 97 ? -0.454 9.073 4.097 1 97.1 97 LEU B CA 1
ATOM 3095 C C . LEU B 1 97 ? -1.131 7.775 3.672 1 97.1 97 LEU B C 1
ATOM 3097 O O . LEU B 1 97 ? -0.456 6.785 3.378 1 97.1 97 LEU B O 1
ATOM 3101 N N . PRO B 1 98 ? -2.498 7.771 3.652 1 95.01 98 PRO B N 1
ATOM 3102 C CA . PRO B 1 98 ? -3.116 6.664 2.92 1 95.01 98 PRO B CA 1
ATOM 3103 C C . PRO B 1 98 ? -2.727 6.642 1.444 1 95.01 98 PRO B C 1
ATOM 3105 O O . PRO B 1 98 ? -2.34 7.673 0.888 1 95.01 98 PRO B O 1
ATOM 3108 N N . PRO B 1 99 ? -2.913 5.534 0.751 1 93.41 99 PRO B N 1
ATOM 3109 C CA . PRO B 1 99 ? -2.395 5.389 -0.612 1 93.41 99 PRO B CA 1
ATOM 3110 C C . PRO B 1 99 ? -2.975 6.422 -1.576 1 93.41 99 PRO B C 1
ATOM 3112 O O . PRO B 1 99 ? -2.229 7.061 -2.323 1 93.41 99 PRO B O 1
ATOM 3115 N N . THR B 1 100 ? -4.273 6.662 -1.577 1 95.56 100 THR B N 1
ATOM 3116 C CA . THR B 1 100 ? -4.867 7.612 -2.511 1 95.56 100 THR B CA 1
ATOM 3117 C C . THR B 1 100 ? -4.397 9.032 -2.21 1 95.56 100 THR B C 1
ATOM 3119 O O . THR B 1 100 ? -4.148 9.817 -3.128 1 95.56 100 THR B O 1
ATOM 3122 N N . VAL B 1 101 ? -4.219 9.34 -0.921 1 96.81 101 VAL B N 1
ATOM 3123 C CA . VAL B 1 101 ? -3.771 10.673 -0.53 1 96.81 101 VAL B CA 1
ATOM 3124 C C . VAL B 1 101 ? -2.308 10.863 -0.923 1 96.81 101 VAL B C 1
ATOM 3126 O O . VAL B 1 101 ? -1.915 11.942 -1.373 1 96.81 101 VAL B O 1
ATOM 3129 N N . ALA B 1 102 ? -1.538 9.855 -0.724 1 96.72 102 ALA B N 1
ATOM 3130 C CA . ALA B 1 102 ? -0.135 9.92 -1.124 1 96.72 102 ALA B CA 1
ATOM 3131 C C . ALA B 1 102 ? -0.001 10.296 -2.596 1 96.72 102 ALA B C 1
ATOM 3133 O O . ALA B 1 102 ? 0.824 11.14 -2.956 1 96.72 102 ALA B O 1
ATOM 3134 N N . ASP B 1 103 ? -0.825 9.741 -3.442 1 95.54 103 ASP B N 1
ATOM 3135 C CA . ASP B 1 103 ? -0.754 9.991 -4.878 1 95.54 103 ASP B CA 1
ATOM 3136 C C . ASP B 1 103 ? -1.19 11.416 -5.209 1 95.54 103 ASP B C 1
ATOM 3138 O O . ASP B 1 103 ? -0.873 11.935 -6.282 1 95.54 103 ASP B O 1
ATOM 3142 N N . ILE B 1 104 ? -1.885 12.02 -4.279 1 96.47 104 ILE B N 1
ATOM 3143 C CA . ILE B 1 104 ? -2.402 13.365 -4.506 1 96.47 104 ILE B CA 1
ATOM 3144 C C . ILE B 1 104 ? -1.402 14.397 -3.988 1 96.47 104 ILE B C 1
ATOM 3146 O O . ILE B 1 104 ? -1.112 15.385 -4.667 1 96.47 104 ILE B O 1
ATOM 3150 N N . ILE B 1 105 ? -0.811 14.114 -2.845 1 96.9 105 ILE B N 1
ATOM 3151 C CA . ILE B 1 105 ? -0.202 15.226 -2.124 1 96.9 105 ILE B CA 1
ATOM 3152 C C . ILE B 1 105 ? 1.32 15.111 -2.188 1 96.9 105 ILE B C 1
ATOM 3154 O O . ILE B 1 105 ? 2.035 16.066 -1.876 1 96.9 105 ILE B O 1
ATOM 3158 N N . SER B 1 106 ? 1.896 13.988 -2.53 1 97.42 106 SER B N 1
ATOM 3159 C CA . SER B 1 106 ? 3.334 13.781 -2.402 1 97.42 106 SER B CA 1
ATOM 3160 C C . SER B 1 106 ? 4.113 14.751 -3.285 1 97.42 106 SER B C 1
ATOM 3162 O O . SER B 1 106 ? 5.121 15.317 -2.856 1 97.42 106 SER B O 1
ATOM 3164 N N . LEU B 1 107 ? 3.644 14.984 -4.53 1 96.95 107 LEU B N 1
ATOM 3165 C CA . LEU B 1 107 ? 4.348 15.874 -5.447 1 96.95 107 LEU B CA 1
ATOM 3166 C C . LEU B 1 107 ? 4.307 17.314 -4.946 1 96.95 107 LEU B C 1
ATOM 3168 O O . LEU B 1 107 ? 5.348 17.961 -4.816 1 96.95 107 LEU B O 1
ATOM 3172 N N . PRO B 1 108 ? 3.127 17.809 -4.589 1 97.39 108 PRO B N 1
ATOM 3173 C CA . PRO B 1 108 ? 3.118 19.176 -4.062 1 97.39 108 PRO B CA 1
ATOM 3174 C C . PRO B 1 108 ? 3.914 19.314 -2.766 1 97.39 108 PRO B C 1
ATOM 3176 O O . PRO B 1 108 ? 4.507 20.365 -2.511 1 97.39 108 PRO B O 1
ATOM 3179 N N . LEU B 1 109 ? 3.877 18.31 -1.959 1 96.99 109 LEU B N 1
ATOM 3180 C CA . LEU B 1 109 ? 4.639 18.341 -0.715 1 96.99 109 LEU B CA 1
ATOM 3181 C C . LEU B 1 109 ? 6.137 18.406 -0.997 1 96.99 109 LEU B C 1
ATOM 3183 O O . LEU B 1 109 ? 6.853 19.204 -0.388 1 96.99 109 LEU B O 1
ATOM 3187 N N . ALA B 1 110 ? 6.6 17.556 -1.873 1 97.05 110 ALA B N 1
ATOM 3188 C CA . ALA B 1 110 ? 8.01 17.558 -2.253 1 97.05 110 ALA B CA 1
ATOM 3189 C C . ALA B 1 110 ? 8.422 18.91 -2.827 1 97.05 110 ALA B C 1
ATOM 3191 O O . ALA B 1 110 ? 9.499 19.422 -2.513 1 97.05 110 ALA B O 1
ATOM 3192 N N . ALA B 1 111 ? 7.593 19.49 -3.641 1 96.85 111 ALA B N 1
ATOM 3193 C CA . ALA B 1 111 ? 7.869 20.797 -4.233 1 96.85 111 ALA B CA 1
ATOM 3194 C C . ALA B 1 111 ? 7.96 21.877 -3.159 1 96.85 111 ALA B C 1
ATOM 3196 O O . ALA B 1 111 ? 8.859 22.721 -3.192 1 96.85 111 ALA B O 1
ATOM 3197 N N . ALA B 1 112 ? 7.039 21.831 -2.231 1 96.56 112 ALA B N 1
ATOM 3198 C CA . ALA B 1 112 ? 7.024 22.816 -1.153 1 96.56 112 ALA B CA 1
ATOM 3199 C C . ALA B 1 112 ? 8.299 22.736 -0.318 1 96.56 112 ALA B C 1
ATOM 3201 O O . ALA B 1 112 ? 8.912 23.761 -0.01 1 96.56 112 ALA B O 1
ATOM 3202 N N . PHE B 1 113 ? 8.709 21.557 0.058 1 95.44 113 PHE B N 1
ATOM 3203 C CA . PHE B 1 113 ? 9.919 21.373 0.849 1 95.44 113 PHE B CA 1
ATOM 3204 C C . PHE B 1 113 ? 11.156 21.755 0.044 1 95.44 113 PHE B C 1
ATOM 3206 O O . PHE B 1 113 ? 12.081 22.375 0.573 1 95.44 113 PHE B O 1
ATOM 3213 N N . GLY B 1 114 ? 11.173 21.311 -1.214 1 93.69 114 GLY B N 1
ATOM 3214 C CA . GLY B 1 114 ? 12.29 21.667 -2.073 1 93.69 114 GLY B CA 1
ATOM 3215 C C . GLY B 1 114 ? 12.523 23.163 -2.162 1 93.69 114 GLY B C 1
ATOM 3216 O O . GLY B 1 114 ? 13.668 23.617 -2.213 1 93.69 114 GLY B O 1
ATOM 3217 N N . LYS B 1 115 ? 11.486 23.929 -2.167 1 93.88 115 LYS B N 1
ATOM 3218 C CA . LYS B 1 115 ? 11.557 25.383 -2.285 1 93.88 115 LYS B CA 1
ATOM 3219 C C . LYS B 1 115 ? 11.885 26.028 -0.942 1 93.88 115 LYS B C 1
ATOM 3221 O O . LYS B 1 115 ? 12.792 26.858 -0.851 1 93.88 115 LYS B O 1
ATOM 3226 N N . ALA B 1 116 ? 11.239 25.622 0.093 1 93.68 116 ALA B N 1
ATOM 3227 C CA . ALA B 1 116 ? 11.315 26.325 1.372 1 93.68 116 ALA B CA 1
ATOM 3228 C C . ALA B 1 116 ? 12.433 25.759 2.243 1 93.68 116 ALA B C 1
ATOM 3230 O O . ALA B 1 116 ? 13.071 26.495 2.999 1 93.68 116 ALA B O 1
ATOM 3231 N N . HIS B 1 117 ? 12.65 24.449 2.164 1 93.7 117 HIS B N 1
ATOM 3232 C CA . HIS B 1 117 ? 13.608 23.78 3.038 1 93.7 117 HIS B CA 1
ATOM 3233 C C . HIS B 1 117 ? 14.383 22.704 2.285 1 93.7 117 HIS B C 1
ATOM 3235 O O . HIS B 1 117 ? 14.289 21.52 2.614 1 93.7 117 HIS B O 1
ATOM 3241 N N . PRO B 1 118 ? 15.221 23.087 1.43 1 90.87 118 PRO B N 1
ATOM 3242 C CA . PRO B 1 118 ? 15.898 22.146 0.534 1 90.87 118 PRO B CA 1
ATOM 3243 C C . PRO B 1 118 ? 16.812 21.175 1.279 1 90.87 118 PRO B C 1
ATOM 3245 O O . PRO B 1 118 ? 17.186 20.133 0.736 1 90.87 118 PRO B O 1
ATOM 3248 N N . LYS B 1 119 ? 17.134 21.453 2.456 1 90.16 119 LYS B N 1
ATOM 3249 C CA . LYS B 1 119 ? 18.051 20.595 3.201 1 90.16 119 LYS B CA 1
ATOM 3250 C C . LYS B 1 119 ? 17.288 19.596 4.066 1 90.16 119 LYS B C 1
ATOM 3252 O O . LYS B 1 119 ? 17.891 18.725 4.696 1 90.16 119 LYS B O 1
ATOM 3257 N N . ALA B 1 120 ? 16.009 19.706 4.103 1 93.02 120 ALA B N 1
ATOM 3258 C CA . ALA B 1 120 ? 15.192 18.751 4.846 1 93.02 120 ALA B CA 1
ATOM 3259 C C . ALA B 1 120 ? 15.083 17.424 4.1 1 93.02 120 ALA B C 1
ATOM 3261 O O . ALA B 1 120 ? 14.994 17.402 2.87 1 93.02 120 ALA B O 1
ATOM 3262 N N . LYS B 1 121 ? 15.118 16.345 4.824 1 93.07 121 LYS B N 1
ATOM 3263 C CA . LYS B 1 121 ? 14.901 15.014 4.265 1 93.07 121 LYS B CA 1
ATOM 3264 C C . LYS B 1 121 ? 13.467 14.546 4.497 1 93.07 121 LYS B C 1
ATOM 3266 O O . LYS B 1 121 ? 13.013 14.466 5.64 1 93.07 121 LYS B O 1
ATOM 3271 N N . LEU B 1 122 ? 12.842 14.265 3.438 1 96.21 122 LEU B N 1
ATOM 3272 C CA . LEU B 1 122 ? 11.433 13.891 3.49 1 96.21 122 LEU B CA 1
ATOM 3273 C C . LEU B 1 122 ? 11.267 12.379 3.383 1 96.21 122 LEU B C 1
ATOM 3275 O O . LEU B 1 122 ? 11.814 11.753 2.471 1 96.21 122 LEU B O 1
ATOM 3279 N N . ARG B 1 123 ? 10.599 11.836 4.306 1 96.95 123 ARG B N 1
ATOM 3280 C CA . ARG B 1 123 ? 10.171 10.442 4.254 1 96.95 123 ARG B CA 1
ATOM 3281 C C . ARG B 1 123 ? 8.653 10.339 4.151 1 96.95 123 ARG B C 1
ATOM 3283 O O . ARG B 1 123 ? 7.934 10.754 5.062 1 96.95 123 ARG B O 1
ATOM 3290 N N . LEU B 1 124 ? 8.189 9.803 3.057 1 97.19 124 LEU B N 1
ATOM 3291 C CA . LEU B 1 124 ? 6.766 9.605 2.805 1 97.19 124 LEU B CA 1
ATOM 3292 C C . LEU B 1 124 ? 6.385 8.137 2.963 1 97.19 124 LEU B C 1
ATOM 3294 O O . LEU B 1 124 ? 6.901 7.277 2.245 1 97.19 124 LEU B O 1
ATOM 3298 N N . VAL B 1 125 ? 5.466 7.921 3.842 1 94.19 125 VAL B N 1
ATOM 3299 C CA . VAL B 1 125 ? 5.054 6.553 4.139 1 94.19 125 VAL B CA 1
ATOM 3300 C C . VAL B 1 125 ? 3.573 6.378 3.814 1 94.19 125 VAL B C 1
ATOM 3302 O O . VAL B 1 125 ? 2.739 7.185 4.231 1 94.19 125 VAL B O 1
ATOM 3305 N N . SER B 1 126 ? 3.311 5.357 3.052 1 92.96 126 SER B N 1
ATOM 3306 C CA . SER B 1 126 ? 1.925 5.077 2.693 1 92.96 126 SER B CA 1
ATOM 3307 C C . SER B 1 126 ? 1.43 3.796 3.356 1 92.96 126 SER B C 1
ATOM 3309 O O . SER B 1 126 ? 2.066 2.746 3.243 1 92.96 126 SER B O 1
ATOM 3311 N N . ALA B 1 127 ? 0.379 3.879 4.051 1 89.68 127 ALA B N 1
ATOM 3312 C CA . ALA B 1 127 ? -0.238 2.735 4.718 1 89.68 127 ALA B CA 1
ATOM 3313 C C . ALA B 1 127 ? -1.696 3.023 5.065 1 89.68 127 ALA B C 1
ATOM 3315 O O . ALA B 1 127 ? -2.2 4.116 4.797 1 89.68 127 ALA B O 1
ATOM 3316 N N . TYR B 1 128 ? -2.307 1.997 5.566 1 87.11 128 TYR B N 1
ATOM 3317 C CA . TYR B 1 128 ? -3.691 2.169 5.994 1 87.11 128 TYR B CA 1
ATOM 3318 C C . TYR B 1 128 ? -3.758 2.79 7.384 1 87.11 128 TYR B C 1
ATOM 3320 O O . TYR B 1 128 ? -2.772 2.779 8.124 1 87.11 128 TYR B O 1
ATOM 3328 N N . THR B 1 129 ? -4.862 3.234 7.687 1 87.68 129 THR B N 1
ATOM 3329 C CA . THR B 1 129 ? -5.065 4.06 8.872 1 87.68 129 THR B CA 1
ATOM 3330 C C . THR B 1 129 ? -4.568 3.342 10.124 1 87.68 129 THR B C 1
ATOM 3332 O O . THR B 1 129 ? -3.918 3.949 10.977 1 87.68 129 THR B O 1
ATOM 3335 N N . GLY B 1 130 ? -4.893 2.085 10.316 1 84.61 130 GLY B N 1
ATOM 3336 C CA . GLY B 1 130 ? -4.458 1.355 11.496 1 84.61 130 GLY B CA 1
ATOM 3337 C C . GLY B 1 130 ? -2.953 1.371 11.686 1 84.61 130 GLY B C 1
ATOM 3338 O O . GLY B 1 130 ? -2.465 1.539 12.806 1 84.61 130 GLY B O 1
ATOM 3339 N N . TYR B 1 131 ? -2.244 1.247 10.677 1 84.77 131 TYR B N 1
ATOM 3340 C CA . TYR B 1 131 ? -0.786 1.257 10.732 1 84.77 131 TYR B CA 1
ATOM 3341 C C . TYR B 1 131 ? -0.261 2.663 11 1 84.77 131 TYR B C 1
ATOM 3343 O O . TYR B 1 131 ? 0.643 2.849 11.818 1 84.77 131 TYR B O 1
ATOM 3351 N N . LEU B 1 132 ? -0.845 3.579 10.338 1 91.72 132 LEU B N 1
ATOM 3352 C CA . LEU B 1 132 ? -0.412 4.963 10.495 1 91.72 132 LEU B CA 1
ATOM 3353 C C . LEU B 1 132 ? -0.615 5.437 11.93 1 91.72 132 LEU B C 1
ATOM 3355 O O . LEU B 1 132 ? 0.227 6.153 12.477 1 91.72 132 LEU B O 1
ATOM 3359 N N . LEU B 1 133 ? -1.709 5.005 12.51 1 88.78 133 LEU B N 1
ATOM 3360 C CA . LEU B 1 133 ? -1.976 5.338 13.905 1 88.78 133 LEU B CA 1
ATOM 3361 C C . LEU B 1 133 ? -0.895 4.767 14.817 1 88.78 133 LEU B C 1
ATOM 3363 O O . LEU B 1 133 ? -0.37 5.472 15.681 1 88.78 133 LEU B O 1
ATOM 3367 N N . ASP B 1 134 ? -0.618 3.556 14.6 1 85.16 134 ASP B N 1
ATOM 3368 C CA . ASP B 1 134 ? 0.405 2.885 15.396 1 85.16 134 ASP B CA 1
ATOM 3369 C C . ASP B 1 134 ? 1.758 3.578 15.248 1 85.16 134 ASP B C 1
ATOM 3371 O O . ASP B 1 134 ? 2.454 3.81 16.239 1 85.16 134 ASP B O 1
ATOM 3375 N N . TRP B 1 135 ? 2.113 3.966 14.061 1 89.86 135 TRP B N 1
ATOM 3376 C CA . TRP B 1 135 ? 3.408 4.58 13.786 1 89.86 135 TRP B CA 1
ATOM 3377 C C . TRP B 1 135 ? 3.478 5.988 14.366 1 89.86 135 TRP B C 1
ATOM 3379 O O . TRP B 1 135 ? 4.542 6.437 14.797 1 89.86 135 TRP B O 1
ATOM 3389 N N . LEU B 1 136 ? 2.355 6.676 14.352 1 90.43 136 LEU B N 1
ATOM 3390 C CA . LEU B 1 136 ? 2.288 7.987 14.987 1 90.43 136 LEU B CA 1
ATOM 3391 C C . LEU B 1 136 ? 2.553 7.88 16.485 1 90.43 136 LEU B C 1
ATOM 3393 O O . LEU B 1 136 ? 3.321 8.668 17.042 1 90.43 136 LEU B O 1
ATOM 3397 N N . HIS B 1 137 ? 2.015 6.898 17.051 1 83.09 137 HIS B N 1
ATOM 3398 C CA . HIS B 1 137 ? 2.152 6.709 18.49 1 83.09 137 HIS B CA 1
ATOM 3399 C C . HIS B 1 137 ? 3.579 6.32 18.862 1 83.09 137 HIS B C 1
ATOM 3401 O O . HIS B 1 137 ? 4.085 6.727 19.91 1 83.09 137 HIS B O 1
ATOM 3407 N N . ARG B 1 138 ? 4.181 5.575 18.008 1 82.65 138 ARG B N 1
ATOM 3408 C CA . ARG B 1 138 ? 5.526 5.085 18.289 1 82.65 138 ARG B CA 1
ATOM 3409 C C . ARG B 1 138 ? 6.579 6.111 17.886 1 82.65 138 ARG B C 1
ATOM 3411 O O . ARG B 1 138 ? 7.774 5.899 18.099 1 82.65 138 ARG B O 1
ATOM 3418 N N . GLY B 1 139 ? 6.128 7.137 17.301 1 87.23 139 GLY B N 1
ATOM 3419 C CA . GLY B 1 139 ? 7.053 8.187 16.905 1 87.23 139 GLY B CA 1
ATOM 3420 C C . GLY B 1 139 ? 7.798 7.874 15.621 1 87.23 139 GLY B C 1
ATOM 3421 O O . GLY B 1 139 ? 8.843 8.467 15.344 1 87.23 139 GLY B O 1
ATOM 3422 N N . GLU B 1 140 ? 7.26 6.965 14.892 1 91.02 140 GLU B N 1
ATOM 3423 C CA . GLU B 1 140 ? 7.885 6.571 13.633 1 91.02 140 GLU B CA 1
ATOM 3424 C C . GLU B 1 140 ? 7.502 7.524 12.505 1 91.02 140 GLU B C 1
ATOM 3426 O O . GLU B 1 140 ? 8.175 7.575 11.473 1 91.02 140 GLU B O 1
ATOM 3431 N N . ILE B 1 141 ? 6.384 8.206 12.686 1 95 141 ILE B N 1
ATOM 3432 C CA . ILE B 1 141 ? 6.011 9.301 11.797 1 95 141 ILE B CA 1
ATOM 3433 C C . ILE B 1 141 ? 5.62 10.525 12.622 1 95 141 ILE B C 1
ATOM 3435 O O . ILE B 1 141 ? 5.236 10.399 13.787 1 95 141 ILE B O 1
ATOM 3439 N N . ASP B 1 142 ? 5.746 11.69 11.978 1 95.91 142 ASP B N 1
ATOM 3440 C CA . ASP B 1 142 ? 5.625 12.958 12.69 1 95.91 142 ASP B CA 1
ATOM 3441 C C . ASP B 1 142 ? 4.248 13.582 12.473 1 95.91 142 ASP B C 1
ATOM 3443 O O . ASP B 1 142 ? 3.791 14.39 13.284 1 95.91 142 ASP B O 1
ATOM 3447 N N . VAL B 1 143 ? 3.654 13.289 11.386 1 96.36 143 VAL B N 1
ATOM 3448 C CA . VAL B 1 143 ? 2.345 13.792 10.982 1 96.36 143 VAL B CA 1
ATOM 3449 C C . VAL B 1 143 ? 1.702 12.824 9.992 1 96.36 143 VAL B C 1
ATOM 3451 O O . VAL B 1 143 ? 2.4 12.106 9.274 1 96.36 143 VAL B O 1
ATOM 3454 N N . ALA B 1 144 ? 0.364 12.8 10.037 1 96.79 144 ALA B N 1
ATOM 3455 C CA . ALA B 1 144 ? -0.309 11.877 9.126 1 96.79 144 ALA B CA 1
ATOM 3456 C C . ALA B 1 144 ? -1.654 12.437 8.673 1 96.79 144 ALA B C 1
ATOM 3458 O O . ALA B 1 144 ? -2.272 13.235 9.382 1 96.79 144 ALA B O 1
ATOM 3459 N N . VAL B 1 145 ? -2.005 12.098 7.496 1 96.81 145 VAL B N 1
ATOM 3460 C CA . VAL B 1 145 ? -3.402 12.194 7.087 1 96.81 145 VAL B CA 1
ATOM 3461 C C . VAL B 1 145 ? -4.098 10.852 7.304 1 96.81 145 VAL B C 1
ATOM 3463 O O . VAL B 1 145 ? -3.569 9.803 6.926 1 96.81 145 VAL B O 1
ATOM 3466 N N . LEU B 1 146 ? -5.251 10.86 7.951 1 95.29 146 LEU B N 1
ATOM 3467 C CA . LEU B 1 146 ? -6 9.646 8.259 1 95.29 146 LEU B CA 1
ATOM 3468 C C . LEU B 1 146 ? -7.436 9.752 7.758 1 95.29 146 LEU B C 1
ATOM 3470 O O . LEU B 1 146 ? -7.97 10.855 7.618 1 95.29 146 LEU B O 1
ATOM 3474 N N . TYR B 1 147 ? -7.902 8.497 7.405 1 92.45 147 TYR B N 1
ATOM 3475 C CA . TYR B 1 147 ? -9.344 8.417 7.199 1 92.45 147 TYR B CA 1
ATOM 3476 C C . TYR B 1 147 ? -10.075 8.244 8.525 1 92.45 147 TYR B C 1
ATOM 3478 O O . TYR B 1 147 ? -9.898 7.235 9.212 1 92.45 147 TYR B O 1
ATOM 3486 N N . ASP B 1 148 ? -10.872 9.211 9.071 1 74.26 148 ASP B N 1
ATOM 3487 C CA . ASP B 1 148 ? -11.669 9.38 10.283 1 74.26 148 ASP B CA 1
ATOM 3488 C C . ASP B 1 148 ? -11.371 8.276 11.294 1 74.26 148 ASP B C 1
ATOM 3490 O O . ASP B 1 148 ? -12.082 7.27 11.35 1 74.26 148 ASP B O 1
ATOM 3494 N N . PRO B 1 149 ? -10.195 8.253 11.95 1 63.95 149 PRO B N 1
ATOM 3495 C CA . PRO B 1 149 ? -10.022 7.138 12.884 1 63.95 149 PRO B CA 1
ATOM 3496 C C . PRO B 1 149 ? -10.838 7.308 14.163 1 63.95 149 PRO B C 1
ATOM 3498 O O . PRO B 1 149 ? -10.761 8.352 14.815 1 63.95 149 PRO B O 1
ATOM 3501 N N . ARG B 1 150 ? -12.004 6.612 14.247 1 61.87 150 ARG B N 1
ATOM 3502 C CA . ARG B 1 150 ? -12.715 6.606 15.521 1 61.87 150 ARG B CA 1
ATOM 3503 C C . ARG B 1 150 ? -11.743 6.489 16.69 1 61.87 150 ARG B C 1
ATOM 3505 O O . ARG B 1 150 ? -12.069 6.87 17.816 1 61.87 150 ARG B O 1
ATOM 3512 N N . MET B 1 151 ? -10.622 6.079 16.379 1 60.68 151 MET B N 1
ATOM 3513 C CA . MET B 1 151 ? -9.718 5.738 17.474 1 60.68 151 MET B CA 1
ATOM 3514 C C . MET B 1 151 ? -8.655 6.816 17.658 1 60.68 151 MET B C 1
ATOM 3516 O O . MET B 1 151 ? -7.716 6.642 18.437 1 60.68 151 MET B O 1
ATOM 3520 N N . ALA B 1 152 ? -8.821 7.967 17.103 1 65.61 152 ALA B N 1
ATOM 3521 C CA . ALA B 1 152 ? -7.758 8.967 17.164 1 65.61 152 ALA B CA 1
ATOM 3522 C C . ALA B 1 152 ? -7.939 9.888 18.367 1 65.61 152 ALA B C 1
ATOM 3524 O O . ALA B 1 152 ? -7.578 11.066 18.315 1 65.61 152 ALA B O 1
ATOM 3525 N N . ARG B 1 153 ? -8.46 9.342 19.366 1 70.45 153 ARG B N 1
ATOM 3526 C CA . ARG B 1 153 ? -8.786 10.222 20.484 1 70.45 153 ARG B CA 1
ATOM 3527 C C . ARG B 1 153 ? -7.524 10.684 21.204 1 70.45 153 ARG B C 1
ATOM 3529 O O . ARG B 1 153 ? -7.517 11.738 21.843 1 70.45 153 ARG B O 1
ATOM 3536 N N . SER B 1 154 ? -6.529 9.958 21.026 1 78.49 154 SER B N 1
ATOM 3537 C CA . SER B 1 154 ? -5.298 10.301 21.73 1 78.49 154 SER B CA 1
ATOM 3538 C C . SER B 1 154 ? -4.349 11.088 20.833 1 78.49 154 SER B C 1
ATOM 3540 O O . SER B 1 154 ? -3.171 11.252 21.158 1 78.49 154 SER B O 1
ATOM 3542 N N . LEU B 1 155 ? -4.929 11.564 19.738 1 85.93 155 LEU B N 1
ATOM 3543 C CA . LEU B 1 155 ? -4.127 12.359 18.814 1 85.93 155 LEU B CA 1
ATOM 3544 C C . LEU B 1 155 ? -4.648 13.79 18.735 1 85.93 155 LEU B C 1
ATOM 3546 O O . LEU B 1 155 ? -5.813 14.049 19.043 1 85.93 155 LEU B O 1
ATOM 3550 N N . ARG B 1 156 ? -3.767 14.692 18.452 1 87.48 156 ARG B N 1
ATOM 3551 C CA . ARG B 1 156 ? -4.201 16.017 18.021 1 87.48 156 ARG B CA 1
ATOM 3552 C C . ARG B 1 156 ? -4.617 16.006 16.554 1 87.48 156 ARG B C 1
ATOM 3554 O O . ARG B 1 156 ? -3.816 15.67 15.678 1 87.48 156 ARG B O 1
ATOM 3561 N N . THR B 1 157 ? -5.817 16.303 16.373 1 89.3 157 THR B N 1
ATOM 3562 C CA . THR B 1 157 ? -6.324 16.18 15.01 1 89.3 157 THR B CA 1
ATOM 3563 C C . THR B 1 157 ? -6.925 17.5 14.535 1 89.3 157 THR B C 1
ATOM 3565 O O . THR B 1 157 ? -7.376 18.31 15.347 1 89.3 157 THR B O 1
ATOM 3568 N N . ARG B 1 158 ? -6.843 17.747 13.247 1 89.5 158 ARG B N 1
ATOM 3569 C CA . ARG B 1 158 ? -7.522 18.833 12.546 1 89.5 158 ARG B CA 1
ATOM 3570 C C . ARG B 1 158 ? -8.302 18.307 11.346 1 89.5 158 ARG B C 1
ATOM 3572 O O . ARG B 1 158 ? -7.761 17.56 10.527 1 89.5 158 ARG B O 1
ATOM 3579 N N . PRO B 1 159 ? -9.579 18.698 11.341 1 92.9 159 PRO B N 1
ATOM 3580 C CA . PRO B 1 159 ? -10.318 18.297 10.142 1 92.9 159 PRO B CA 1
ATOM 3581 C C . PRO B 1 159 ? -9.709 18.856 8.859 1 92.9 159 PRO B C 1
ATOM 3583 O O . PRO B 1 159 ? -9.233 19.994 8.841 1 92.9 159 PRO B O 1
ATOM 3586 N N . LEU B 1 160 ? -9.738 18.149 7.822 1 95.8 160 LEU B N 1
ATOM 3587 C CA . LEU B 1 160 ? -9.124 18.562 6.565 1 95.8 160 LEU B CA 1
ATOM 3588 C C . LEU B 1 160 ? -10.163 18.632 5.451 1 95.8 160 LEU B C 1
ATOM 3590 O O . LEU B 1 160 ? -10.384 19.696 4.868 1 95.8 160 LEU B O 1
ATOM 3594 N N . LEU B 1 161 ? -10.86 17.507 5.207 1 96.61 161 LEU B N 1
ATOM 3595 C CA . LEU B 1 161 ? -11.689 17.423 4.009 1 96.61 161 LEU B CA 1
ATOM 3596 C C . LEU B 1 161 ? -12.759 16.347 4.163 1 96.61 161 LEU B C 1
ATOM 3598 O O . LEU B 1 161 ? -12.485 15.264 4.686 1 96.61 161 LEU B O 1
ATOM 3602 N N . LEU B 1 162 ? -13.971 16.641 3.863 1 96.9 162 LEU B N 1
ATOM 3603 C CA . LEU B 1 162 ? -14.985 15.638 3.558 1 96.9 162 LEU B CA 1
ATOM 3604 C C . LEU B 1 162 ? -14.992 15.308 2.069 1 96.9 162 LEU B C 1
ATOM 3606 O O . LEU B 1 162 ? -15.485 16.094 1.257 1 96.9 162 LEU B O 1
ATOM 3610 N N . GLU B 1 163 ? -14.483 14.152 1.721 1 97.49 163 GLU B N 1
ATOM 3611 C CA . GLU B 1 163 ? -14.192 13.792 0.337 1 97.49 163 GLU B CA 1
ATOM 3612 C C . GLU B 1 163 ? -15.34 12.999 -0.28 1 97.49 163 GLU B C 1
ATOM 3614 O O . GLU B 1 163 ? -15.84 12.048 0.324 1 97.49 163 GLU B O 1
ATOM 3619 N N . ASN B 1 164 ? -15.74 13.355 -1.483 1 97.53 164 ASN B N 1
ATOM 3620 C CA . ASN B 1 164 ? -16.774 12.632 -2.218 1 97.53 164 ASN B CA 1
ATOM 3621 C C . ASN B 1 164 ? -16.198 11.429 -2.958 1 97.53 164 ASN B C 1
ATOM 3623 O O . ASN B 1 164 ? -15.085 11.493 -3.485 1 97.53 164 ASN B O 1
ATOM 3627 N N . LEU B 1 165 ? -16.983 10.395 -2.962 1 98.13 165 LEU B N 1
ATOM 3628 C CA . LEU B 1 165 ? -16.636 9.231 -3.769 1 98.13 165 LEU B CA 1
ATOM 3629 C C . LEU B 1 165 ? -17.479 9.179 -5.039 1 98.13 165 LEU B C 1
ATOM 3631 O O . LEU B 1 165 ? -18.644 9.584 -5.033 1 98.13 165 LEU B O 1
ATOM 3635 N N . PHE B 1 166 ? -16.961 8.646 -6.11 1 98.71 166 PHE B N 1
ATOM 3636 C CA . PHE B 1 166 ? -17.549 8.643 -7.444 1 98.71 166 PHE B CA 1
ATOM 3637 C C . PHE B 1 166 ? -17.705 7.22 -7.964 1 98.71 166 PHE B C 1
ATOM 3639 O O . PHE B 1 166 ? -16.937 6.33 -7.593 1 98.71 166 PHE B O 1
ATOM 3646 N N . LEU B 1 167 ? -18.706 7.026 -8.765 1 98.83 167 LEU B N 1
ATOM 3647 C CA . LEU B 1 167 ? -18.783 5.839 -9.608 1 98.83 167 LEU B CA 1
ATOM 3648 C C . LEU B 1 167 ? -17.819 5.945 -10.785 1 98.83 167 LEU B C 1
ATOM 3650 O O . LEU B 1 167 ? -17.864 6.915 -11.545 1 98.83 167 LEU B O 1
ATOM 3654 N N . ILE B 1 168 ? -16.951 5.018 -10.932 1 98.81 168 ILE B N 1
ATOM 3655 C CA . ILE B 1 168 ? -15.938 5.045 -11.982 1 98.81 168 ILE B CA 1
ATOM 3656 C C . ILE B 1 168 ? -16.217 3.939 -12.997 1 98.81 168 ILE B C 1
ATOM 3658 O O . ILE B 1 168 ? -16.472 2.792 -12.62 1 98.81 168 ILE B O 1
ATOM 3662 N N . GLY B 1 169 ? -16.242 4.254 -14.248 1 98.53 169 GLY B N 1
ATOM 3663 C CA . GLY B 1 169 ? -16.468 3.303 -15.324 1 98.53 169 GLY B CA 1
ATOM 3664 C C . GLY B 1 169 ? -15.444 3.407 -16.438 1 98.53 169 GLY B C 1
ATOM 3665 O O . GLY B 1 169 ? -14.606 4.311 -16.435 1 98.53 169 GLY B O 1
ATOM 3666 N N . PRO B 1 170 ? -15.459 2.428 -17.318 1 98.14 170 PRO B N 1
ATOM 3667 C CA . PRO B 1 170 ? -14.581 2.478 -18.489 1 98.14 170 PRO B CA 1
ATOM 3668 C C . PRO B 1 170 ? -14.895 3.654 -19.412 1 98.14 170 PRO B C 1
ATOM 3670 O O . PRO B 1 170 ? -15.886 4.359 -19.204 1 98.14 170 PRO B O 1
ATOM 3673 N N . PRO B 1 171 ? -14.032 3.892 -20.379 1 96.92 171 PRO B N 1
ATOM 3674 C CA . PRO B 1 171 ? -14.19 5.066 -21.241 1 96.92 171 PRO B CA 1
ATOM 3675 C C . PRO B 1 171 ? -15.554 5.115 -21.926 1 96.92 171 PRO B C 1
ATOM 3677 O O . PRO B 1 171 ? -16.084 6.2 -22.179 1 96.92 171 PRO B O 1
ATOM 3680 N N . ASP B 1 172 ? -16.205 3.989 -22.103 1 96.6 172 ASP B N 1
ATOM 3681 C CA . ASP B 1 172 ? -17.429 3.955 -22.898 1 96.6 172 ASP B CA 1
ATOM 3682 C C . ASP B 1 172 ? -18.663 3.874 -22.002 1 96.6 172 ASP B C 1
ATOM 3684 O O . ASP B 1 172 ? -19.785 3.731 -22.493 1 96.6 172 ASP B O 1
ATOM 3688 N N . ALA B 1 173 ? -18.492 4.004 -20.716 1 96.21 173 ALA B N 1
ATOM 3689 C CA . ALA B 1 173 ? -19.625 3.907 -19.8 1 96.21 173 ALA B CA 1
ATOM 3690 C C . ALA B 1 173 ? -20.503 5.153 -19.88 1 96.21 173 ALA B C 1
ATOM 3692 O O . ALA B 1 173 ? -21.649 5.143 -19.425 1 96.21 173 ALA B O 1
ATOM 3693 N N . GLY B 1 174 ? -19.965 6.254 -20.356 1 94.74 174 GLY B N 1
ATOM 3694 C CA . GLY B 1 174 ? -20.743 7.464 -20.564 1 94.74 174 GLY B CA 1
ATOM 3695 C C . GLY B 1 174 ? -20.961 8.26 -19.292 1 94.74 174 GLY B C 1
ATOM 3696 O O . GLY B 1 174 ? -21.858 9.104 -19.226 1 94.74 174 GLY B O 1
ATOM 3697 N N . PHE B 1 175 ? -20.202 8.05 -18.258 1 97.55 175 PHE B N 1
ATOM 3698 C CA . PHE B 1 175 ? -20.313 8.82 -17.025 1 97.55 175 PHE B CA 1
ATOM 3699 C C . PHE B 1 175 ? -19.718 10.212 -17.201 1 97.55 175 PHE B C 1
ATOM 3701 O O . PHE B 1 175 ? -18.869 10.425 -18.07 1 97.55 175 PHE B O 1
ATOM 3708 N N . SER B 1 176 ? -20.261 11.118 -16.402 1 96.73 176 SER B N 1
ATOM 3709 C CA . SER B 1 176 ? -19.794 12.5 -16.361 1 96.73 176 SER B CA 1
ATOM 3710 C C . SER B 1 176 ? -19.708 13.012 -14.928 1 96.73 176 SER B C 1
ATOM 3712 O O . SER B 1 176 ? -20.578 12.719 -14.105 1 96.73 176 SER B O 1
ATOM 3714 N N . THR B 1 177 ? -18.715 13.825 -14.686 1 95.46 177 THR B N 1
ATOM 3715 C CA . THR B 1 177 ? -18.497 14.324 -13.333 1 95.46 177 THR B CA 1
ATOM 3716 C C . THR B 1 177 ? -19.574 15.335 -12.95 1 95.46 177 THR B C 1
ATOM 3718 O O . THR B 1 177 ? -19.712 15.689 -11.777 1 95.46 177 THR B O 1
ATOM 3721 N N . VAL B 1 178 ? -20.459 15.756 -13.938 1 93.96 178 VAL B N 1
ATOM 3722 C CA . VAL B 1 178 ? -21.461 16.773 -13.632 1 93.96 178 VAL B CA 1
ATOM 3723 C C . VAL B 1 178 ? -22.857 16.157 -13.688 1 93.96 178 VAL B C 1
ATOM 3725 O O . VAL B 1 178 ? -23.856 16.849 -13.484 1 93.96 178 VAL B O 1
ATOM 3728 N N . ARG B 1 179 ? -22.985 14.907 -14.02 1 97.09 179 ARG B N 1
ATOM 3729 C CA . ARG B 1 179 ? -24.259 14.195 -14.008 1 97.09 179 ARG B CA 1
ATOM 3730 C C . ARG B 1 179 ? -24.271 13.111 -12.936 1 97.09 179 ARG B C 1
ATOM 3732 O O . ARG B 1 179 ? -23.665 12.052 -13.109 1 97.09 179 ARG B O 1
ATOM 3739 N N . ALA B 1 180 ? -25.026 13.278 -12.002 1 98.08 180 ALA B N 1
ATOM 3740 C CA . ALA B 1 180 ? -25.066 12.378 -10.853 1 98.08 180 ALA B CA 1
ATOM 3741 C C . ALA B 1 180 ? -25.849 11.109 -11.178 1 98.08 180 ALA B C 1
ATOM 3743 O O . ALA B 1 180 ? -26.71 11.113 -12.061 1 98.08 180 ALA B O 1
ATOM 3744 N N . VAL B 1 181 ? -25.494 10.059 -10.529 1 97.99 181 VAL B N 1
ATOM 3745 C CA . VAL B 1 181 ? -26.172 8.769 -10.613 1 97.99 181 VAL B CA 1
ATOM 3746 C C . VAL B 1 181 ? -26.659 8.35 -9.228 1 97.99 181 VAL B C 1
ATOM 3748 O O . VAL B 1 181 ? -25.931 8.479 -8.241 1 97.99 181 VAL B O 1
ATOM 3751 N N . PRO B 1 182 ? -27.947 7.931 -9.151 1 98.46 182 PRO B N 1
ATOM 3752 C CA . PRO B 1 182 ? -28.406 7.423 -7.857 1 98.46 182 PRO B CA 1
ATOM 3753 C C . PRO B 1 182 ? -27.66 6.165 -7.417 1 98.46 182 PRO B C 1
ATOM 3755 O O . PRO B 1 182 ? -27.366 5.298 -8.243 1 98.46 182 PRO B O 1
ATOM 3758 N N . PHE B 1 183 ? -27.394 6.097 -6.157 1 98.69 183 PHE B N 1
ATOM 3759 C CA . PHE B 1 183 ? -26.673 4.947 -5.626 1 98.69 183 PHE B CA 1
ATOM 3760 C C . PHE B 1 183 ? -27.43 3.655 -5.911 1 98.69 183 PHE B C 1
ATOM 3762 O O . PHE B 1 183 ? -26.822 2.63 -6.226 1 98.69 183 PHE B O 1
ATOM 3769 N N . ALA B 1 184 ? -28.713 3.666 -5.856 1 98.19 184 ALA B N 1
ATOM 3770 C CA . ALA B 1 184 ? -29.571 2.499 -6.043 1 98.19 184 ALA B CA 1
ATOM 3771 C C . ALA B 1 184 ? -29.389 1.902 -7.436 1 98.19 184 ALA B C 1
ATOM 3773 O O . ALA B 1 184 ? -29.678 0.723 -7.655 1 98.19 184 ALA B O 1
ATOM 3774 N N . SER B 1 185 ? -28.925 2.734 -8.351 1 97.2 185 SER B N 1
ATOM 3775 C CA . SER B 1 185 ? -28.743 2.284 -9.728 1 97.2 185 SER B CA 1
ATOM 3776 C C . SER B 1 185 ? -27.626 1.25 -9.828 1 97.2 185 SER B C 1
ATOM 3778 O O . SER B 1 185 ? -27.472 0.593 -10.86 1 97.2 185 SER B O 1
ATOM 3780 N N . LEU B 1 186 ? -26.871 1.025 -8.765 1 97.99 186 LEU B N 1
ATOM 3781 C CA . LEU B 1 186 ? -25.776 0.061 -8.752 1 97.99 186 LEU B CA 1
ATOM 3782 C C . LEU B 1 186 ? -26.306 -1.363 -8.626 1 97.99 186 LEU B C 1
ATOM 3784 O O . LEU B 1 186 ? -25.57 -2.326 -8.85 1 97.99 186 LEU B O 1
ATOM 3788 N N . ALA B 1 187 ? -27.564 -1.498 -8.298 1 96.89 187 ALA B N 1
ATOM 3789 C CA . ALA B 1 187 ? -28.16 -2.825 -8.169 1 96.89 187 ALA B CA 1
ATOM 3790 C C . ALA B 1 187 ? -27.992 -3.629 -9.455 1 96.89 187 ALA B C 1
ATOM 3792 O O . ALA B 1 187 ? -28.309 -3.144 -10.543 1 96.89 187 ALA B O 1
ATOM 3793 N N . GLY B 1 188 ? -27.433 -4.789 -9.3 1 93.29 188 GLY B N 1
ATOM 3794 C CA . GLY B 1 188 ? -27.31 -5.684 -10.44 1 93.29 188 GLY B CA 1
ATOM 3795 C C . GLY B 1 188 ? -26.087 -5.401 -11.291 1 93.29 188 GLY B C 1
ATOM 3796 O O . GLY B 1 188 ? -25.815 -6.12 -12.256 1 93.29 188 GLY B O 1
ATOM 3797 N N . LYS B 1 189 ? -25.355 -4.369 -10.922 1 95.02 189 LYS B N 1
ATOM 3798 C CA . LYS B 1 189 ? -24.141 -4.051 -11.667 1 95.02 189 LYS B CA 1
ATOM 3799 C C . LYS B 1 189 ? -22.931 -4.775 -11.082 1 95.02 189 LYS B C 1
ATOM 3801 O O . LYS B 1 189 ? -22.804 -4.895 -9.862 1 95.02 189 LYS B O 1
ATOM 3806 N N . ARG B 1 190 ? -22.118 -5.298 -11.996 1 94.32 190 ARG B N 1
ATOM 3807 C CA . ARG B 1 190 ? -20.884 -5.938 -11.553 1 94.32 190 ARG B CA 1
ATOM 3808 C C . ARG B 1 190 ? -19.876 -4.903 -11.064 1 94.32 190 ARG B C 1
ATOM 3810 O O . ARG B 1 190 ? -19.441 -4.042 -11.831 1 94.32 190 ARG B O 1
ATOM 3817 N N . LEU B 1 191 ? -19.468 -5.043 -9.818 1 97.86 191 LEU B N 1
ATOM 3818 C CA . LEU B 1 191 ? -18.581 -4.06 -9.207 1 97.86 191 LEU B CA 1
ATOM 3819 C C . LEU B 1 191 ? -17.237 -4.688 -8.852 1 97.86 191 LEU B C 1
ATOM 3821 O O . LEU B 1 191 ? -17.151 -5.898 -8.633 1 97.86 191 LEU B O 1
ATOM 3825 N N . LEU B 1 192 ? -16.257 -3.902 -8.907 1 98.23 192 LEU B N 1
ATOM 3826 C CA . LEU B 1 192 ? -14.925 -4.143 -8.363 1 98.23 192 LEU B CA 1
ATOM 3827 C C . LEU B 1 192 ? -14.685 -3.295 -7.118 1 98.23 192 LEU B C 1
ATOM 3829 O O . LEU B 1 192 ? -14.641 -2.066 -7.198 1 98.23 192 LEU B O 1
ATOM 3833 N N . LEU B 1 193 ? -14.537 -3.937 -5.96 1 98.35 193 LEU B N 1
ATOM 3834 C CA . LEU B 1 193 ? -14.479 -3.185 -4.711 1 98.35 193 LEU B CA 1
ATOM 3835 C C . LEU B 1 193 ? -13.38 -3.725 -3.802 1 98.35 193 LEU B C 1
ATOM 3837 O O . LEU B 1 193 ? -12.912 -4.85 -3.987 1 98.35 193 LEU B O 1
ATOM 3841 N N . PRO B 1 194 ? -12.953 -2.889 -2.847 1 96.54 194 PRO B N 1
ATOM 3842 C CA . PRO B 1 194 ? -12.037 -3.42 -1.835 1 96.54 194 PRO B CA 1
ATOM 3843 C C . PRO B 1 194 ? -12.681 -4.493 -0.96 1 96.54 194 PRO B C 1
ATOM 3845 O O . PRO B 1 194 ? -13.896 -4.7 -1.026 1 96.54 194 PRO B O 1
ATOM 3848 N N . SER B 1 195 ? -11.836 -5.105 -0.144 1 92.77 195 SER B N 1
ATOM 3849 C CA . SER B 1 195 ? -12.309 -6.152 0.755 1 92.77 195 SER B CA 1
ATOM 3850 C C . SER B 1 195 ? -13.242 -5.586 1.821 1 92.77 195 SER B C 1
ATOM 3852 O O . SER B 1 195 ? -13.309 -4.37 2.012 1 92.77 195 SER B O 1
ATOM 3854 N N . VAL B 1 196 ? -13.9 -6.375 2.584 1 90.74 196 VAL B N 1
ATOM 3855 C CA . VAL B 1 196 ? -15.022 -6.007 3.441 1 90.74 196 VAL B CA 1
ATOM 3856 C C . VAL B 1 196 ? -14.518 -5.198 4.634 1 90.74 196 VAL B C 1
ATOM 3858 O O . VAL B 1 196 ? -15.261 -4.398 5.208 1 90.74 196 VAL B O 1
ATOM 3861 N N . LYS B 1 197 ? -13.292 -5.354 4.992 1 85.68 197 LYS B N 1
ATOM 3862 C CA . LYS B 1 197 ? -12.788 -4.638 6.161 1 85.68 197 LYS B CA 1
ATOM 3863 C C . LYS B 1 197 ? -12.178 -3.297 5.763 1 85.68 197 LYS B C 1
ATOM 3865 O O . LYS B 1 197 ? -11.843 -2.482 6.624 1 85.68 197 LYS B O 1
ATOM 3870 N N . HIS B 1 198 ? -12.045 -3.085 4.552 1 90.91 198 HIS B N 1
ATOM 3871 C CA . HIS B 1 198 ? -11.501 -1.833 4.037 1 90.91 198 HIS B CA 1
ATOM 3872 C C . HIS B 1 198 ? -12.441 -0.666 4.319 1 90.91 198 HIS B C 1
ATOM 3874 O O . HIS B 1 198 ? -13.659 -0.795 4.169 1 90.91 198 HIS B O 1
ATOM 3880 N N . GLY B 1 199 ? -11.911 0.425 4.703 1 92 199 GLY B N 1
ATOM 3881 C CA . GLY B 1 199 ? -12.697 1.594 5.066 1 92 199 GLY B CA 1
ATOM 3882 C C . GLY B 1 199 ? -13.633 2.049 3.962 1 92 199 GLY B C 1
ATOM 3883 O O . GLY B 1 199 ? -14.787 2.398 4.224 1 92 199 GLY B O 1
ATOM 3884 N N . LEU B 1 200 ? -13.164 2.028 2.788 1 95.11 200 LEU B N 1
ATOM 3885 C CA . LEU B 1 200 ? -13.993 2.453 1.665 1 95.11 200 LEU B CA 1
ATOM 3886 C C . LEU B 1 200 ? -15.139 1.474 1.435 1 95.11 200 LEU B C 1
ATOM 3888 O O . LEU B 1 200 ? -16.258 1.886 1.118 1 95.11 200 LEU B O 1
ATOM 3892 N N . ARG B 1 201 ? -14.884 0.182 1.607 1 96.49 201 ARG B N 1
ATOM 3893 C CA . ARG B 1 201 ? -15.918 -0.837 1.458 1 96.49 201 ARG B CA 1
ATOM 3894 C C . ARG B 1 201 ? -17.029 -0.644 2.485 1 96.49 201 ARG B C 1
ATOM 3896 O O . ARG B 1 201 ? -18.211 -0.787 2.163 1 96.49 201 ARG B O 1
ATOM 3903 N N . ILE B 1 202 ? -16.658 -0.318 3.68 1 95.25 202 ILE B N 1
ATOM 3904 C CA . ILE B 1 202 ? -17.613 -0.092 4.759 1 95.25 202 ILE B CA 1
ATOM 3905 C C . ILE B 1 202 ? -18.564 1.041 4.378 1 95.25 202 ILE B C 1
ATOM 3907 O O . ILE B 1 202 ? -19.776 0.937 4.582 1 95.25 202 ILE B O 1
ATOM 3911 N N . ILE B 1 203 ? -18.056 2.054 3.837 1 97.11 203 ILE B N 1
ATOM 3912 C CA . ILE B 1 203 ? -18.861 3.194 3.41 1 97.11 203 ILE B CA 1
ATOM 3913 C C . ILE B 1 203 ? -19.836 2.758 2.319 1 97.11 203 ILE B C 1
ATOM 3915 O O . ILE B 1 203 ? -21.023 3.086 2.372 1 97.11 203 ILE B O 1
ATOM 3919 N N . VAL B 1 204 ? -19.355 2.014 1.334 1 98.22 204 VAL B N 1
ATOM 3920 C CA . VAL B 1 204 ? -20.164 1.571 0.203 1 98.22 204 VAL B CA 1
ATOM 3921 C C . VAL B 1 204 ? -21.267 0.634 0.693 1 98.22 204 VAL B C 1
ATOM 3923 O O . VAL B 1 204 ? -22.416 0.739 0.259 1 98.22 204 VAL B O 1
ATOM 3926 N N . GLU B 1 205 ? -20.923 -0.229 1.631 1 98.03 205 GLU B N 1
ATOM 3927 C CA . GLU B 1 205 ? -21.903 -1.156 2.189 1 98.03 205 GLU B CA 1
ATOM 3928 C C . GLU B 1 205 ? -22.993 -0.412 2.955 1 98.03 205 GLU B C 1
ATOM 3930 O O . GLU B 1 205 ? -24.165 -0.793 2.905 1 98.03 205 GLU B O 1
ATOM 3935 N N . ARG B 1 206 ? -22.606 0.562 3.699 1 97.71 206 ARG B N 1
ATOM 3936 C CA . ARG B 1 206 ? -23.579 1.364 4.435 1 97.71 206 ARG B CA 1
ATOM 3937 C C . ARG B 1 206 ? -24.57 2.029 3.486 1 97.71 206 ARG B C 1
ATOM 3939 O O . ARG B 1 206 ? -25.776 2.031 3.742 1 97.71 206 ARG B O 1
ATOM 3946 N N . CYS B 1 207 ? -24.046 2.561 2.384 1 98.5 207 CYS B N 1
ATOM 3947 C CA . CYS B 1 207 ? -24.911 3.184 1.389 1 98.5 207 CYS B CA 1
ATOM 3948 C C . CYS B 1 207 ? -25.84 2.157 0.753 1 98.5 207 CYS B C 1
ATOM 3950 O O . CYS B 1 207 ? -27.012 2.444 0.503 1 98.5 207 CYS B O 1
ATOM 3952 N N . ALA B 1 208 ? -25.342 0.993 0.468 1 98.45 208 ALA B N 1
ATOM 3953 C CA . ALA B 1 208 ? -26.156 -0.081 -0.095 1 98.45 208 ALA B CA 1
ATOM 3954 C C . ALA B 1 208 ? -27.286 -0.469 0.854 1 98.45 208 ALA B C 1
ATOM 3956 O O . ALA B 1 208 ? -28.431 -0.638 0.429 1 98.45 208 ALA B O 1
ATOM 3957 N N . ALA B 1 209 ? -26.929 -0.579 2.103 1 98.06 209 ALA B N 1
ATOM 3958 C CA . ALA B 1 209 ? -27.925 -0.91 3.119 1 98.06 209 ALA B CA 1
ATOM 3959 C C . ALA B 1 209 ? -29.01 0.16 3.192 1 98.06 209 ALA B C 1
ATOM 3961 O O . ALA B 1 209 ? -30.198 -0.157 3.281 1 98.06 209 ALA B O 1
ATOM 3962 N N . GLU B 1 210 ? -28.603 1.355 3.152 1 97.9 210 GLU B N 1
ATOM 3963 C CA . GLU B 1 210 ? -29.529 2.482 3.231 1 97.9 210 GLU B CA 1
ATOM 3964 C C . GLU B 1 210 ? -30.491 2.489 2.047 1 97.9 210 GLU B C 1
ATOM 3966 O O . GLU B 1 210 ? -31.632 2.939 2.17 1 97.9 210 GLU B O 1
ATOM 3971 N N . THR B 1 211 ? -30.072 2.005 0.898 1 97.93 211 THR B N 1
ATOM 3972 C CA . THR B 1 211 ? -30.882 2.045 -0.315 1 97.93 211 THR B CA 1
ATOM 3973 C C . THR B 1 211 ? -31.574 0.705 -0.548 1 97.93 211 THR B C 1
ATOM 3975 O O . THR B 1 211 ? -32.348 0.557 -1.496 1 97.93 211 THR B O 1
ATOM 3978 N N . GLY B 1 212 ? -31.257 -0.297 0.209 1 97.55 212 GLY B N 1
ATOM 3979 C CA . GLY B 1 212 ? -31.91 -1.594 0.136 1 97.55 212 GLY B CA 1
ATOM 3980 C C . GLY B 1 212 ? -31.433 -2.437 -1.031 1 97.55 212 GLY B C 1
ATOM 3981 O O . GLY B 1 212 ? -32.198 -3.232 -1.583 1 97.55 212 GLY B O 1
ATOM 3982 N N . ILE B 1 213 ? -30.207 -2.228 -1.484 1 97.73 213 ILE B N 1
ATOM 3983 C CA . ILE B 1 213 ? -29.723 -3.038 -2.596 1 97.73 213 ILE B CA 1
ATOM 3984 C C . ILE B 1 213 ? -28.624 -3.98 -2.109 1 97.73 213 ILE B C 1
ATOM 3986 O O . ILE B 1 213 ? -28.011 -3.741 -1.066 1 97.73 213 ILE B O 1
ATOM 3990 N N . THR B 1 214 ? -28.406 -5.064 -2.884 1 96.82 214 THR B N 1
ATOM 3991 C CA . THR B 1 214 ? -27.277 -5.966 -2.691 1 96.82 214 THR B CA 1
ATOM 3992 C C . THR B 1 214 ? -26.221 -5.75 -3.771 1 96.82 214 THR B C 1
ATOM 3994 O O . THR B 1 214 ? -26.54 -5.717 -4.961 1 96.82 214 THR B O 1
ATOM 3997 N N . LEU B 1 215 ? -25.037 -5.6 -3.353 1 97.14 215 LEU B N 1
ATOM 3998 C CA . LEU B 1 215 ? -23.942 -5.358 -4.285 1 97.14 215 LEU B CA 1
ATOM 3999 C C . LEU B 1 215 ? -23.464 -6.663 -4.913 1 97.14 215 LEU B C 1
ATOM 4001 O O . LEU B 1 215 ? -23.357 -7.684 -4.229 1 97.14 215 LEU B O 1
ATOM 4005 N N . ASP B 1 216 ? -23.258 -6.659 -6.132 1 95.56 216 ASP B N 1
ATOM 4006 C CA . ASP B 1 216 ? -22.629 -7.761 -6.853 1 95.56 216 ASP B CA 1
ATOM 4007 C C . ASP B 1 216 ? -21.14 -7.496 -7.07 1 95.56 216 ASP B C 1
ATOM 4009 O O . ASP B 1 216 ? -20.759 -6.815 -8.024 1 95.56 216 ASP B O 1
ATOM 4013 N N . VAL B 1 217 ? -20.32 -8.126 -6.283 1 95.64 217 VAL B N 1
ATOM 4014 C CA . VAL B 1 217 ? -18.883 -7.876 -6.333 1 95.64 217 VAL B CA 1
ATOM 4015 C C . VAL B 1 217 ? -18.176 -9.056 -6.996 1 95.64 217 VAL B C 1
ATOM 4017 O O . VAL B 1 217 ? -18.076 -10.136 -6.411 1 95.64 217 VAL B O 1
ATOM 4020 N N . GLY B 1 218 ? -17.657 -8.857 -8.13 1 92.6 218 GLY B N 1
ATOM 4021 C CA . GLY B 1 218 ? -17.004 -9.919 -8.878 1 92.6 218 GLY B CA 1
ATOM 4022 C C . GLY B 1 218 ? -15.536 -10.078 -8.53 1 92.6 218 GLY B C 1
ATOM 4023 O O . GLY B 1 218 ? -14.994 -11.183 -8.593 1 92.6 218 GLY B O 1
ATOM 4024 N N . ILE B 1 219 ? -14.909 -8.969 -8.254 1 96.41 219 ILE B N 1
ATOM 4025 C CA . ILE B 1 219 ? -13.497 -8.958 -7.887 1 96.41 219 ILE B CA 1
ATOM 4026 C C . ILE B 1 219 ? -13.28 -8.023 -6.699 1 96.41 219 ILE B C 1
ATOM 4028 O O . ILE B 1 219 ? -13.808 -6.909 -6.673 1 96.41 219 ILE B O 1
ATOM 4032 N N . GLU B 1 220 ? -12.588 -8.498 -5.727 1 97.51 220 GLU B N 1
ATOM 4033 C CA . GLU B 1 220 ? -12.127 -7.673 -4.613 1 97.51 220 GLU B CA 1
ATOM 4034 C C . GLU B 1 220 ? -10.642 -7.35 -4.743 1 97.51 220 GLU B C 1
ATOM 4036 O O . GLU B 1 220 ? -9.826 -8.243 -4.985 1 97.51 220 GLU B O 1
ATOM 4041 N N . ALA B 1 221 ? -10.318 -6.075 -4.673 1 96.82 221 ALA B N 1
ATOM 4042 C CA . ALA B 1 221 ? -8.931 -5.617 -4.67 1 96.82 221 ALA B CA 1
ATOM 4043 C C . ALA B 1 221 ? -8.748 -4.428 -3.73 1 96.82 221 ALA B C 1
ATOM 4045 O O . ALA B 1 221 ? -9.52 -3.468 -3.776 1 96.82 221 ALA B O 1
ATOM 4046 N N . ASP B 1 222 ? -7.669 -4.398 -2.943 1 91.77 222 ASP B N 1
ATOM 4047 C CA . ASP B 1 222 ? -7.493 -3.363 -1.929 1 91.77 222 ASP B CA 1
ATOM 4048 C C . ASP B 1 222 ? -6.633 -2.217 -2.458 1 91.77 222 ASP B C 1
ATOM 4050 O O . ASP B 1 222 ? -6.48 -1.191 -1.793 1 91.77 222 ASP B O 1
ATOM 4054 N N . THR B 1 223 ? -6.099 -2.366 -3.643 1 92.21 223 THR B N 1
ATOM 4055 C CA . THR B 1 223 ? -5.282 -1.321 -4.249 1 92.21 223 THR B CA 1
ATOM 4056 C C . THR B 1 223 ? -6.059 -0.591 -5.34 1 92.21 223 THR B C 1
ATOM 4058 O O . THR B 1 223 ? -6.616 -1.222 -6.241 1 92.21 223 THR B O 1
ATOM 4061 N N . TYR B 1 224 ? -6.06 0.698 -5.242 1 93.76 224 TYR B N 1
ATOM 4062 C CA . TYR B 1 224 ? -6.905 1.418 -6.188 1 93.76 224 TYR B CA 1
ATOM 4063 C C . TYR B 1 224 ? -6.32 1.364 -7.594 1 93.76 224 TYR B C 1
ATOM 4065 O O . TYR B 1 224 ? -7.05 1.476 -8.582 1 93.76 224 TYR B O 1
ATOM 4073 N N . SER B 1 225 ? -4.949 1.24 -7.685 1 94.23 225 SER B N 1
ATOM 4074 C CA . SER B 1 225 ? -4.362 1.133 -9.017 1 94.23 225 SER B CA 1
ATOM 4075 C C . SER B 1 225 ? -4.871 -0.105 -9.747 1 94.23 225 SER B C 1
ATOM 4077 O O . SER B 1 225 ? -5.133 -0.058 -10.951 1 94.23 225 SER B O 1
ATOM 4079 N N . VAL B 1 226 ? -5.025 -1.202 -9.015 1 96.12 226 VAL B N 1
ATOM 4080 C CA . VAL B 1 226 ? -5.551 -2.435 -9.592 1 96.12 226 VAL B CA 1
ATOM 4081 C C . VAL B 1 226 ? -7.011 -2.236 -9.993 1 96.12 226 VAL B C 1
ATOM 4083 O O . VAL B 1 226 ? -7.412 -2.604 -11.1 1 96.12 226 VAL B O 1
ATOM 4086 N N . LEU B 1 227 ? -7.77 -1.651 -9.154 1 97.81 227 LEU B N 1
ATOM 4087 C CA . LEU B 1 227 ? -9.173 -1.391 -9.456 1 97.81 227 LEU B CA 1
ATOM 4088 C C . LEU B 1 227 ? -9.309 -0.529 -10.706 1 97.81 227 LEU B C 1
ATOM 4090 O O . LEU B 1 227 ? -10.113 -0.833 -11.591 1 97.81 227 LEU B O 1
ATOM 4094 N N . LYS B 1 228 ? -8.506 0.499 -10.717 1 96.77 228 LYS B N 1
ATOM 4095 C CA . LYS B 1 228 ? -8.534 1.416 -11.854 1 96.77 228 LYS B CA 1
ATOM 4096 C C . LYS B 1 228 ? -8.23 0.684 -13.158 1 96.77 228 LYS B C 1
ATOM 4098 O O . LYS B 1 228 ? -8.922 0.876 -14.16 1 96.77 228 LYS B O 1
ATOM 4103 N N . ASP B 1 229 ? -7.264 -0.118 -13.175 1 96.17 229 ASP B N 1
ATOM 4104 C CA . ASP B 1 229 ? -6.842 -0.832 -14.376 1 96.17 229 ASP B CA 1
ATOM 4105 C C . ASP B 1 229 ? -7.913 -1.821 -14.832 1 96.17 229 ASP B C 1
ATOM 4107 O O . ASP B 1 229 ? -8.177 -1.949 -16.029 1 96.17 229 ASP B O 1
ATOM 4111 N N . LEU B 1 230 ? -8.463 -2.529 -13.896 1 97.63 230 LEU B N 1
ATOM 4112 C CA . LEU B 1 230 ? -9.514 -3.486 -14.223 1 97.63 230 LEU B CA 1
ATOM 4113 C C . LEU B 1 230 ? -10.73 -2.778 -14.812 1 97.63 230 LEU B C 1
ATOM 4115 O O . LEU B 1 230 ? -11.321 -3.254 -15.783 1 97.63 230 LEU B O 1
ATOM 4119 N N . VAL B 1 231 ? -11.075 -1.622 -14.242 1 98.22 231 VAL B N 1
ATOM 4120 C CA . VAL B 1 231 ? -12.201 -0.842 -14.748 1 98.22 231 VAL B CA 1
ATOM 4121 C C . VAL B 1 231 ? -11.905 -0.37 -16.169 1 98.22 231 VAL B C 1
ATOM 4123 O O . VAL B 1 231 ? -12.742 -0.512 -17.064 1 98.22 231 VAL B O 1
ATOM 4126 N N . ARG B 1 232 ? -10.74 0.169 -16.347 1 97.28 232 ARG B N 1
ATOM 4127 C CA . ARG B 1 232 ? -10.329 0.691 -17.646 1 97.28 232 ARG B CA 1
ATOM 4128 C C . ARG B 1 232 ? -10.454 -0.376 -18.729 1 97.28 232 ARG B C 1
ATOM 4130 O O . ARG B 1 232 ? -10.727 -0.061 -19.889 1 97.28 232 ARG B O 1
ATOM 4137 N N . ASN B 1 233 ? -10.339 -1.606 -18.339 1 96.04 233 ASN B N 1
ATOM 4138 C CA . ASN B 1 233 ? -10.327 -2.701 -19.303 1 96.04 233 ASN B CA 1
ATOM 4139 C C . ASN B 1 233 ? -11.65 -3.462 -19.303 1 96.04 233 ASN B C 1
ATOM 4141 O O . ASN B 1 233 ? -11.71 -4.61 -19.746 1 96.04 233 ASN B O 1
ATOM 4145 N N . GLY B 1 234 ? -12.618 -2.933 -18.723 1 95.08 234 GLY B N 1
ATOM 4146 C CA . GLY B 1 234 ? -13.985 -3.379 -18.938 1 95.08 234 GLY B CA 1
ATOM 4147 C C . GLY B 1 234 ? -14.388 -4.525 -18.03 1 95.08 234 GLY B C 1
ATOM 4148 O O . GLY B 1 234 ? -15.307 -5.283 -18.349 1 95.08 234 GLY B O 1
ATOM 4149 N N . HIS B 1 235 ? -13.751 -4.676 -16.868 1 95.95 235 HIS B N 1
ATOM 4150 C CA . HIS B 1 235 ? -14.077 -5.799 -15.995 1 95.95 235 HIS B CA 1
ATOM 4151 C C . HIS B 1 235 ? -15.193 -5.435 -15.022 1 95.95 235 HIS B C 1
ATOM 4153 O O . HIS B 1 235 ? -15.678 -6.291 -14.279 1 95.95 235 HIS B O 1
ATOM 4159 N N . GLY B 1 236 ? -15.644 -4.233 -14.993 1 96.36 236 GLY B N 1
ATOM 4160 C CA . GLY B 1 236 ? -16.682 -3.742 -14.101 1 96.36 236 GLY B CA 1
ATOM 4161 C C . GLY B 1 236 ? -16.531 -2.271 -13.762 1 96.36 236 GLY B C 1
ATOM 4162 O O . GLY B 1 236 ? -15.787 -1.549 -14.429 1 96.36 236 GLY B O 1
ATOM 4163 N N . TRP B 1 237 ? -17.318 -1.858 -12.799 1 98.28 237 TRP B N 1
ATOM 4164 C CA . TRP B 1 237 ? -17.262 -0.498 -12.274 1 98.28 237 TRP B CA 1
ATOM 4165 C C . TRP B 1 237 ? -16.77 -0.49 -10.831 1 98.28 237 TRP B C 1
ATOM 4167 O O . TRP B 1 237 ? -16.772 -1.527 -10.163 1 98.28 237 TRP B O 1
ATOM 4177 N N . THR B 1 238 ? -16.265 0.621 -10.416 1 98.69 238 THR B N 1
ATOM 4178 C CA . THR B 1 238 ? -15.801 0.723 -9.037 1 98.69 238 THR B CA 1
ATOM 4179 C C . THR B 1 238 ? -16.169 2.079 -8.442 1 98.69 238 THR B C 1
ATOM 4181 O O . TH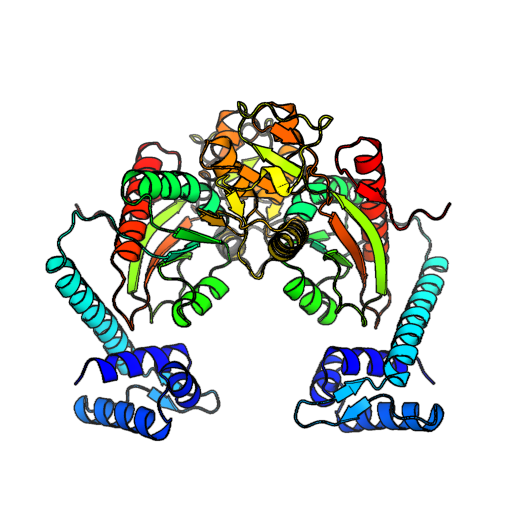R B 1 238 ? -16.812 2.899 -9.102 1 98.69 238 THR B O 1
ATOM 4184 N N . ILE B 1 239 ? -15.966 2.271 -7.127 1 98.68 239 ILE B N 1
ATOM 4185 C CA . ILE B 1 239 ? -16.191 3.511 -6.393 1 98.68 239 ILE B CA 1
ATOM 4186 C C . ILE B 1 239 ? -14.875 4 -5.791 1 98.68 239 ILE B C 1
ATOM 4188 O O . ILE B 1 239 ? -14.229 3.28 -5.026 1 98.68 239 ILE B O 1
ATOM 4192 N N . LEU B 1 240 ? -14.41 5.21 -6.155 1 98.2 240 LEU B N 1
ATOM 4193 C CA . LEU B 1 240 ? -13.138 5.789 -5.735 1 98.2 240 LEU B CA 1
ATOM 4194 C C . LEU B 1 240 ? -13.248 7.304 -5.602 1 98.2 240 LEU B C 1
ATOM 4196 O O . LEU B 1 240 ? -14.171 7.914 -6.146 1 98.2 240 LEU B O 1
ATOM 4200 N N . PRO B 1 241 ? -12.284 7.881 -4.823 1 97.89 241 PRO B N 1
ATOM 4201 C CA . PRO B 1 241 ? -12.179 9.337 -4.934 1 97.89 241 PRO B CA 1
ATOM 4202 C C . PRO B 1 241 ? -11.703 9.791 -6.312 1 97.89 241 PRO B C 1
ATOM 4204 O O . PRO B 1 241 ? -11.004 9.046 -7.004 1 97.89 241 PRO B O 1
ATOM 4207 N N . LEU B 1 242 ? -12.026 10.968 -6.672 1 97.87 242 LEU B N 1
ATOM 4208 C CA . LEU B 1 242 ? -11.728 11.475 -8.007 1 97.87 242 LEU B CA 1
ATOM 4209 C C . LEU B 1 242 ? -10.261 11.874 -8.122 1 97.87 242 LEU B C 1
ATOM 4211 O O . LEU B 1 242 ? -9.615 11.595 -9.135 1 97.87 242 LEU B O 1
ATOM 4215 N N . ALA B 1 243 ? -9.713 12.417 -7.125 1 97.63 243 ALA B N 1
ATOM 4216 C CA . ALA B 1 243 ? -8.452 13.149 -7.205 1 97.63 243 ALA B CA 1
ATOM 4217 C C . ALA B 1 243 ? -7.325 12.247 -7.702 1 97.63 243 ALA B C 1
ATOM 4219 O O . ALA B 1 243 ? -6.586 12.615 -8.618 1 97.63 243 ALA B O 1
ATOM 4220 N N . PRO B 1 244 ? -7.17 11.038 -7.157 1 96.11 244 PRO B N 1
ATOM 4221 C CA . PRO B 1 244 ? -6.032 10.23 -7.602 1 96.11 244 PRO B CA 1
ATOM 4222 C C . PRO B 1 244 ? -6.19 9.726 -9.035 1 96.11 244 PRO B C 1
ATOM 4224 O O . PRO B 1 244 ? -5.223 9.252 -9.636 1 96.11 244 PRO B O 1
ATOM 4227 N N . ILE B 1 245 ? -7.38 9.813 -9.591 1 96.37 245 ILE B N 1
ATOM 4228 C CA . ILE B 1 245 ? -7.584 9.319 -10.949 1 96.37 245 ILE B CA 1
ATOM 4229 C C . ILE B 1 245 ? -8.004 10.471 -11.86 1 96.37 245 ILE B C 1
ATOM 4231 O O . ILE B 1 245 ? -8.479 10.246 -12.975 1 96.37 245 ILE B O 1
ATOM 4235 N N . HIS B 1 246 ? -7.926 11.666 -11.411 1 96.83 246 HIS B N 1
ATOM 4236 C CA . HIS B 1 246 ? -8.375 12.85 -12.137 1 96.83 246 HIS B CA 1
ATOM 4237 C C . HIS B 1 246 ? -7.734 12.925 -13.518 1 96.83 246 HIS B C 1
ATOM 4239 O O . HIS B 1 246 ? -8.409 13.225 -14.505 1 96.83 246 HIS B O 1
ATOM 4245 N N . ALA B 1 247 ? -6.455 12.662 -13.613 1 93.73 247 ALA B N 1
ATOM 4246 C CA . ALA B 1 247 ? -5.74 12.728 -14.885 1 93.73 247 ALA B CA 1
ATOM 4247 C C . ALA B 1 247 ? -6.278 11.695 -15.871 1 93.73 247 ALA B C 1
ATOM 4249 O O . ALA B 1 247 ? -6.362 11.959 -17.073 1 93.73 247 ALA B O 1
ATOM 4250 N N . ASP B 1 248 ? -6.602 10.504 -15.378 1 96.06 248 ASP B N 1
ATOM 4251 C CA . ASP B 1 248 ? -7.159 9.456 -16.227 1 96.06 248 ASP B CA 1
ATOM 4252 C C . ASP B 1 248 ? -8.532 9.855 -16.764 1 96.06 248 ASP B C 1
ATOM 4254 O O . ASP B 1 248 ? -8.855 9.58 -17.922 1 96.06 248 ASP B O 1
ATOM 4258 N N . VAL B 1 249 ? -9.299 10.493 -15.927 1 97.54 249 VAL B N 1
ATOM 4259 C CA . VAL B 1 249 ? -10.625 10.948 -16.332 1 97.54 249 VAL B CA 1
ATOM 4260 C C . VAL B 1 249 ? -10.494 12.073 -17.356 1 97.54 249 VAL B C 1
ATOM 4262 O O . VAL B 1 249 ? -11.175 12.067 -18.384 1 97.54 249 VAL B O 1
ATOM 4265 N N . ALA B 1 250 ? -9.609 12.963 -17.14 1 96.23 250 ALA B N 1
ATOM 4266 C CA . ALA B 1 250 ? -9.379 14.081 -18.051 1 96.23 250 ALA B CA 1
ATOM 4267 C C . ALA B 1 250 ? -8.881 13.591 -19.408 1 96.23 250 ALA B C 1
ATOM 4269 O O . ALA B 1 250 ? -9.203 14.177 -20.444 1 96.23 250 ALA B O 1
ATOM 4270 N N . ALA B 1 251 ? -8.154 12.511 -19.403 1 94.89 251 ALA B N 1
ATOM 4271 C CA . ALA B 1 251 ? -7.57 11.963 -20.625 1 94.89 251 ALA B CA 1
ATOM 4272 C C . ALA B 1 251 ? -8.549 11.027 -21.329 1 94.89 251 ALA B C 1
ATOM 4274 O O . ALA B 1 251 ? -8.24 10.478 -22.389 1 94.89 251 ALA B O 1
ATOM 4275 N N . GLY B 1 252 ? -9.689 10.774 -20.722 1 96.15 252 GLY B N 1
ATOM 4276 C CA . GLY B 1 252 ? -10.708 9.934 -21.33 1 96.15 252 GLY B CA 1
ATOM 4277 C C . GLY B 1 252 ? -10.433 8.451 -21.17 1 96.15 252 GLY B C 1
ATOM 4278 O O . GLY B 1 252 ? -11.038 7.624 -21.856 1 96.15 252 GLY B O 1
ATOM 4279 N N . LEU B 1 253 ? -9.546 8.11 -20.27 1 96.41 253 LEU B N 1
ATOM 4280 C CA . LEU B 1 253 ? -9.202 6.711 -20.04 1 96.41 253 LEU B CA 1
ATOM 4281 C C . LEU B 1 253 ? -10.183 6.062 -19.07 1 96.41 253 LEU B C 1
ATOM 4283 O O . LEU B 1 253 ? -10.291 4.835 -19.018 1 96.41 253 LEU B O 1
ATOM 4287 N N . LEU B 1 254 ? -10.821 6.877 -18.251 1 98.2 254 LEU B N 1
ATOM 4288 C CA . LEU B 1 254 ? -11.892 6.522 -17.326 1 98.2 254 LEU B CA 1
ATOM 4289 C C . LEU B 1 254 ? -13.01 7.558 -17.365 1 98.2 254 LEU B C 1
ATOM 4291 O O . LEU B 1 254 ? -12.8 8.688 -17.811 1 98.2 254 LEU B O 1
ATOM 4295 N N . THR B 1 255 ? -14.148 7.184 -16.97 1 98.59 255 THR B N 1
ATOM 4296 C CA . THR B 1 255 ? -15.242 8.12 -16.739 1 98.59 255 THR B CA 1
ATOM 4297 C C . THR B 1 255 ? -15.717 8.051 -15.291 1 98.59 255 THR B C 1
ATOM 4299 O O . THR B 1 255 ? -15.505 7.045 -14.61 1 98.59 255 THR B O 1
ATOM 4302 N N . ALA B 1 256 ? -16.252 9.118 -14.794 1 98.66 256 ALA B N 1
ATOM 4303 C CA . ALA B 1 256 ? -16.66 9.207 -13.395 1 98.66 256 ALA B CA 1
ATOM 4304 C C . ALA B 1 256 ? -17.986 9.95 -13.257 1 98.66 256 ALA B C 1
ATOM 4306 O O . ALA B 1 256 ? -18.243 10.915 -13.981 1 98.66 256 ALA B O 1
ATOM 4307 N N . ALA B 1 257 ? -18.816 9.523 -12.32 1 98.74 257 ALA B N 1
ATOM 43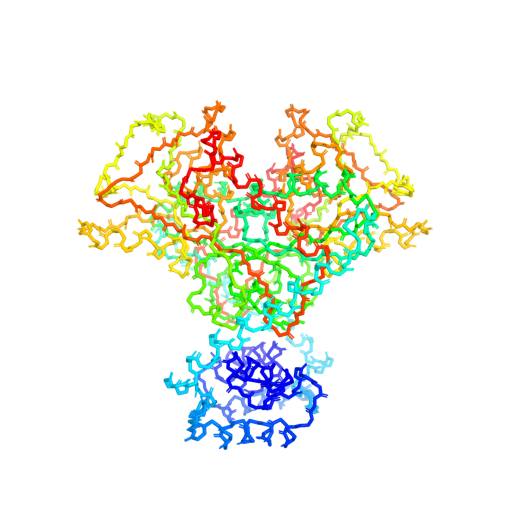08 C CA . ALA B 1 257 ? -20.071 10.194 -11.995 1 98.74 257 ALA B CA 1
ATOM 4309 C C . ALA B 1 257 ? -20.243 10.336 -10.485 1 98.74 257 ALA B C 1
ATOM 4311 O O . ALA B 1 257 ? -19.959 9.401 -9.731 1 98.74 257 ALA B O 1
ATOM 4312 N N . PRO B 1 258 ? -20.693 11.494 -10.013 1 98.37 258 PRO B N 1
ATOM 4313 C CA . PRO B 1 258 ? -21.048 11.58 -8.595 1 98.37 258 PRO B CA 1
ATOM 4314 C C . PRO B 1 258 ? -22.176 10.625 -8.21 1 98.37 258 PRO B C 1
ATOM 4316 O O . PRO B 1 258 ? -23.114 10.427 -8.986 1 98.37 258 PRO B O 1
ATOM 4319 N N . LEU B 1 259 ? -22.025 10.019 -7.109 1 98.58 259 LEU B N 1
ATOM 4320 C CA . LEU B 1 259 ? -23.102 9.221 -6.534 1 98.58 259 LEU B CA 1
ATOM 4321 C C . LEU B 1 259 ? -23.951 10.057 -5.582 1 98.58 259 LEU B C 1
ATOM 4323 O O . LEU B 1 259 ? -23.419 10.857 -4.81 1 98.58 259 LEU B O 1
ATOM 4327 N N . ILE B 1 260 ? -25.3 9.789 -5.657 1 98.05 260 ILE B N 1
ATOM 4328 C CA . ILE B 1 260 ? -26.205 10.538 -4.792 1 98.05 260 ILE B CA 1
ATOM 4329 C C . ILE B 1 260 ? -27.267 9.601 -4.221 1 98.05 260 ILE B C 1
ATOM 4331 O O . ILE B 1 260 ? -27.448 8.484 -4.713 1 98.05 260 ILE B O 1
ATOM 4335 N N . ASP B 1 261 ? -27.888 9.975 -3.158 1 97.33 261 ASP B N 1
ATOM 4336 C CA . ASP B 1 261 ? -29.041 9.33 -2.538 1 97.33 261 ASP B CA 1
ATOM 4337 C C . ASP B 1 261 ? -28.734 7.876 -2.187 1 97.33 261 ASP B C 1
ATOM 4339 O O . ASP B 1 261 ? -29.464 6.968 -2.591 1 97.33 261 ASP B O 1
ATOM 4343 N N . PRO B 1 262 ? -27.683 7.836 -1.363 1 98.02 262 PRO B N 1
ATOM 4344 C CA . PRO B 1 262 ? -26.917 8.849 -0.633 1 98.02 262 PRO B CA 1
ATOM 4345 C C . PRO B 1 262 ? -25.581 9.172 -1.297 1 98.02 262 PRO B C 1
ATOM 4347 O O . PRO B 1 262 ? -25.17 8.481 -2.233 1 98.02 262 PRO B O 1
ATOM 4350 N N . VAL B 1 263 ? -25.001 10.231 -0.844 1 97.75 263 VAL B N 1
ATOM 4351 C CA . VAL B 1 263 ? -23.649 10.588 -1.261 1 97.75 263 VAL B CA 1
ATOM 4352 C C . VAL B 1 263 ? -22.629 9.878 -0.374 1 97.75 263 VAL B C 1
ATOM 4354 O O . VAL B 1 263 ? -22.547 10.147 0.826 1 97.75 263 VAL B O 1
ATOM 4357 N N . PRO B 1 264 ? -21.885 8.936 -0.936 1 98.09 264 PRO B N 1
ATOM 4358 C CA . PRO B 1 264 ? -20.808 8.377 -0.116 1 98.09 264 PRO B CA 1
ATOM 4359 C C . PRO B 1 264 ? -19.657 9.357 0.094 1 98.09 264 PRO B C 1
ATOM 4361 O O . PRO B 1 264 ? -19.15 9.937 -0.87 1 98.09 264 PRO B O 1
ATOM 4364 N N . VAL B 1 265 ? -19.262 9.483 1.352 1 96.75 265 VAL B N 1
ATOM 4365 C CA . VAL B 1 265 ? -18.202 10.427 1.691 1 96.75 265 VAL B CA 1
ATOM 4366 C C . VAL B 1 265 ? -17.242 9.788 2.692 1 96.75 265 VAL B C 1
ATOM 4368 O O . VAL B 1 265 ? -17.608 8.848 3.4 1 96.75 265 VAL B O 1
ATOM 4371 N N . ARG B 1 266 ? -16.063 10.256 2.708 1 95.31 266 ARG B N 1
ATOM 4372 C CA . ARG B 1 266 ? -15.121 9.889 3.76 1 95.31 266 ARG B CA 1
ATOM 4373 C C . ARG B 1 266 ? -14.392 11.117 4.296 1 95.31 266 ARG B C 1
ATOM 4375 O O . ARG B 1 266 ? -14.151 12.073 3.557 1 95.31 266 ARG B O 1
ATOM 4382 N N . ARG B 1 267 ? -14.109 11.097 5.514 1 94.71 267 ARG B N 1
ATOM 4383 C CA . ARG B 1 267 ? -13.515 12.229 6.219 1 94.71 267 ARG B CA 1
ATOM 4384 C C . ARG B 1 267 ? -12.004 12.064 6.345 1 94.71 267 ARG B C 1
ATOM 4386 O O . ARG B 1 267 ? -11.521 11 6.74 1 94.71 267 ARG B O 1
ATOM 4393 N N . LEU B 1 268 ? -11.318 13.108 6.012 1 95.9 268 LEU B N 1
ATOM 4394 C CA . LEU B 1 268 ? -9.872 13.179 6.196 1 95.9 268 LEU B CA 1
ATOM 4395 C C . LEU B 1 268 ? -9.515 14.126 7.336 1 95.9 268 LEU B C 1
ATOM 4397 O O . LEU B 1 268 ? -10.102 15.203 7.461 1 95.9 268 LEU B O 1
ATOM 4401 N N . ILE B 1 269 ? -8.544 13.676 8.059 1 94.96 269 ILE B N 1
ATOM 4402 C CA . ILE B 1 269 ? -8.054 14.521 9.142 1 94.96 269 ILE B CA 1
ATOM 4403 C C . ILE B 1 269 ? -6.528 14.571 9.108 1 94.96 269 ILE B C 1
ATOM 4405 O O . ILE B 1 269 ? -5.88 13.626 8.652 1 94.96 269 ILE B O 1
ATOM 4409 N N . LEU B 1 270 ? -6.033 15.66 9.505 1 95.2 270 LEU B N 1
ATOM 4410 C CA . LEU B 1 270 ? -4.613 15.815 9.797 1 95.2 270 LEU B CA 1
ATOM 4411 C C . LEU B 1 270 ? -4.32 15.492 11.258 1 95.2 270 LEU B C 1
ATOM 4413 O O . LEU B 1 270 ? -4.996 15.998 12.158 1 95.2 270 LEU B O 1
ATOM 4417 N N . ALA B 1 271 ? -3.344 14.617 11.503 1 94.31 271 ALA B N 1
ATOM 4418 C CA . ALA B 1 271 ? -3.123 14.121 12.859 1 94.31 271 ALA B CA 1
ATOM 4419 C C . ALA B 1 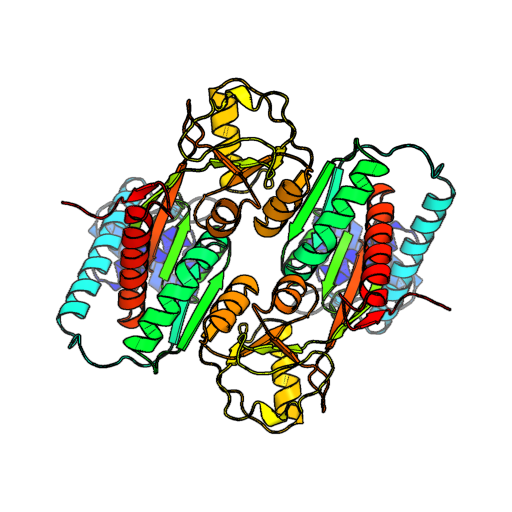271 ? -1.663 14.285 13.273 1 94.31 271 ALA B C 1
ATOM 4421 O O . ALA B 1 271 ? -0.755 14.065 12.468 1 94.31 271 ALA B O 1
ATOM 4422 N N . TYR B 1 272 ? -1.474 14.673 14.514 1 92.28 272 TYR B N 1
ATOM 4423 C CA . TYR B 1 272 ? -0.187 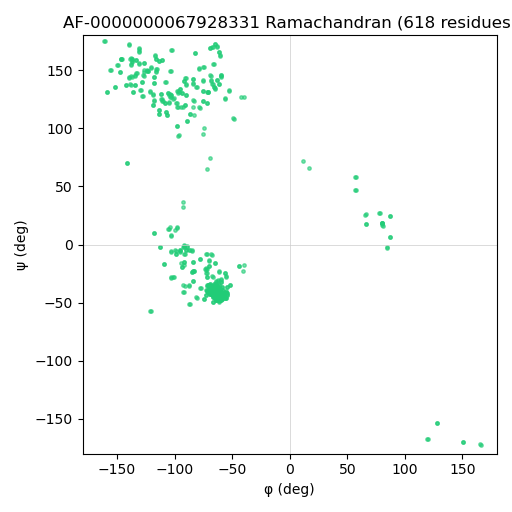14.783 15.191 1 92.28 272 TYR B CA 1
ATOM 4424 C C . TYR B 1 272 ? -0.189 13.999 16.498 1 92.28 272 TYR B C 1
ATOM 4426 O O . TYR B 1 272 ? -1.245 13.781 17.096 1 92.28 272 TYR B O 1
ATOM 4434 N N . PRO B 1 273 ? 1.022 13.63 16.902 1 87.07 273 PRO B N 1
ATOM 4435 C CA . PRO B 1 273 ? 1.057 13.107 18.271 1 87.07 273 PRO B CA 1
ATOM 4436 C C . PRO B 1 273 ? 0.58 14.126 19.303 1 87.07 273 PRO B C 1
ATOM 4438 O O . PRO B 1 273 ? 0.849 15.322 19.166 1 87.07 273 PRO B O 1
ATOM 4441 N N . ALA B 1 274 ? -0.07 13.62 20.326 1 81.92 274 ALA B N 1
ATOM 4442 C CA . ALA B 1 274 ? -0.612 14.514 21.345 1 81.92 274 ALA B CA 1
ATOM 4443 C C . ALA B 1 274 ? 0.367 14.682 22.504 1 81.92 274 ALA B C 1
ATOM 4445 O O . ALA B 1 274 ? 0.271 15.643 23.272 1 81.92 274 ALA B O 1
ATOM 4446 N N . ASP B 1 275 ? 1.247 13.78 22.6 1 77.9 275 ASP B N 1
ATOM 4447 C CA . ASP B 1 275 ? 2.078 13.723 23.798 1 77.9 275 ASP B CA 1
ATOM 4448 C C . ASP B 1 275 ? 3.367 14.52 23.612 1 77.9 275 ASP B C 1
ATOM 4450 O O . ASP B 1 275 ? 4.201 14.584 24.517 1 77.9 275 ASP B O 1
ATOM 4454 N N . ARG B 1 276 ? 3.568 15.095 22.443 1 79.68 276 ARG B N 1
ATOM 4455 C CA . ARG B 1 276 ? 4.765 15.886 22.177 1 79.68 276 ARG B CA 1
ATOM 4456 C C . ARG B 1 276 ? 4.477 16.992 21.168 1 79.68 276 ARG B C 1
ATOM 4458 O O . ARG B 1 276 ? 3.551 16.879 20.362 1 79.68 276 ARG B O 1
ATOM 4465 N N . PRO B 1 277 ? 5.28 17.989 21.289 1 78.66 277 PRO B N 1
ATOM 4466 C CA . PRO B 1 277 ? 5.091 19.073 20.322 1 78.66 277 PRO B CA 1
ATOM 4467 C C . PRO B 1 277 ? 5.473 18.667 18.9 1 78.66 277 PRO B C 1
ATOM 4469 O O . PRO B 1 277 ? 6.425 17.907 18.706 1 78.66 277 PRO B O 1
ATOM 4472 N N . ALA B 1 278 ? 4.727 19.219 18.001 1 85.98 278 ALA B N 1
ATOM 4473 C CA . ALA B 1 278 ? 5.109 19.039 16.602 1 85.98 278 ALA B CA 1
ATOM 4474 C C . ALA B 1 278 ? 6.37 19.832 16.271 1 85.98 278 ALA B C 1
ATOM 4476 O O . ALA B 1 278 ? 6.488 21.004 16.637 1 85.98 278 ALA B O 1
ATOM 4477 N N . SER B 1 279 ? 7.307 19.205 15.657 1 87.13 279 SER B N 1
ATOM 4478 C CA . SER B 1 279 ? 8.491 19.919 15.193 1 87.13 279 SER B CA 1
ATOM 4479 C C . SER B 1 279 ? 8.126 20.991 14.171 1 87.13 279 SER B C 1
ATOM 4481 O O . SER B 1 279 ? 7.017 20.991 13.634 1 87.13 279 SER B O 1
ATOM 4483 N N . ARG B 1 280 ? 8.995 21.876 13.886 1 88.91 280 ARG B N 1
ATOM 4484 C CA . ARG B 1 280 ? 8.772 22.907 12.878 1 88.91 280 ARG B CA 1
ATOM 4485 C C . ARG B 1 280 ? 8.557 22.289 11.5 1 88.91 280 ARG B C 1
ATOM 4487 O O . ARG B 1 280 ? 7.716 22.757 10.729 1 88.91 280 ARG B O 1
ATOM 4494 N N . LEU B 1 281 ? 9.298 21.239 11.214 1 93.33 281 LEU B N 1
ATOM 4495 C CA . LEU B 1 281 ? 9.135 20.545 9.942 1 93.33 281 LEU B CA 1
ATOM 4496 C C . LEU B 1 281 ? 7.757 19.899 9.847 1 93.33 281 LEU B C 1
ATOM 4498 O O . LEU B 1 281 ? 7.128 19.92 8.787 1 93.33 281 LEU B O 1
ATOM 4502 N N . ALA B 1 282 ? 7.304 19.374 10.95 1 94.46 282 ALA B N 1
ATOM 4503 C CA . ALA B 1 282 ? 5.983 18.75 10.971 1 94.46 282 ALA B CA 1
ATOM 4504 C C . ALA B 1 282 ? 4.884 19.787 10.761 1 94.46 282 ALA B C 1
ATOM 4506 O O . ALA B 1 282 ? 3.919 19.54 10.033 1 94.46 282 ALA B O 1
ATOM 4507 N N . ARG B 1 283 ? 5.036 20.892 11.362 1 92.47 283 ARG B N 1
ATOM 4508 C CA . ARG B 1 283 ? 4.064 21.968 11.199 1 92.47 283 ARG B CA 1
ATOM 4509 C C . ARG B 1 283 ? 4.05 22.48 9.763 1 92.47 283 ARG B C 1
ATOM 4511 O O . ARG B 1 283 ? 2.983 22.741 9.202 1 92.47 283 ARG B O 1
ATOM 4518 N N . PHE B 1 284 ? 5.206 22.629 9.236 1 94.43 284 PHE B N 1
ATOM 4519 C CA . PHE B 1 284 ? 5.294 23.048 7.843 1 94.43 284 PHE B CA 1
ATOM 4520 C C . PHE B 1 284 ? 4.611 22.037 6.929 1 94.43 284 PHE B C 1
ATOM 4522 O O . PHE B 1 284 ? 3.875 22.416 6.016 1 94.43 284 PHE B O 1
ATOM 4529 N N . ALA B 1 285 ? 4.858 20.745 7.175 1 97.01 285 ALA B N 1
ATOM 4530 C CA . ALA B 1 285 ? 4.228 19.689 6.387 1 97.01 285 ALA B CA 1
ATOM 4531 C C . ALA B 1 285 ? 2.707 19.77 6.477 1 97.01 285 ALA B C 1
ATOM 4533 O O . ALA B 1 285 ? 2.012 19.674 5.462 1 97.01 285 ALA B O 1
ATOM 4534 N N . GLY B 1 286 ? 2.239 19.921 7.724 1 96.56 286 GLY B N 1
ATOM 4535 C CA . GLY B 1 286 ? 0.802 20.056 7.907 1 96.56 286 GLY B CA 1
ATOM 4536 C C . GLY B 1 286 ? 0.21 21.221 7.137 1 96.56 286 GLY B C 1
ATOM 4537 O O . GLY B 1 286 ? -0.837 21.083 6.5 1 96.56 286 GLY B O 1
ATOM 4538 N N . GLN B 1 287 ? 0.86 22.34 7.197 1 95.14 287 GLN B N 1
ATOM 4539 C CA . GLN B 1 287 ? 0.396 23.523 6.481 1 95.14 287 GLN B CA 1
ATOM 4540 C C . GLN B 1 287 ? 0.412 23.295 4.973 1 95.14 287 GLN B C 1
ATOM 4542 O O . GLN B 1 287 ? -0.521 23.688 4.27 1 95.14 287 GLN B O 1
ATOM 4547 N N . ALA B 1 288 ? 1.448 22.682 4.499 1 97.18 288 ALA B N 1
ATOM 4548 C CA . ALA B 1 288 ? 1.559 22.395 3.071 1 97.18 288 ALA B CA 1
ATOM 4549 C C . ALA B 1 288 ? 0.443 21.462 2.61 1 97.18 288 ALA B C 1
ATOM 4551 O O . ALA B 1 288 ? -0.096 21.623 1.513 1 97.18 288 ALA B O 1
ATOM 4552 N N . ILE B 1 289 ? 0.113 20.498 3.402 1 98.17 289 ILE B N 1
ATOM 4553 C CA . ILE B 1 289 ? -0.96 19.558 3.094 1 98.17 289 ILE B CA 1
ATOM 4554 C C . ILE B 1 289 ? -2.294 20.298 3.037 1 98.17 289 ILE B C 1
ATOM 4556 O O . ILE B 1 289 ? -3.076 20.11 2.103 1 98.17 289 ILE B O 1
ATOM 4560 N N . GLU B 1 290 ? -2.522 21.123 3.994 1 97.49 290 GLU B N 1
ATOM 4561 C CA . GLU B 1 290 ? -3.756 21.902 4.035 1 97.49 290 GLU B CA 1
ATOM 4562 C C . GLU B 1 290 ? -3.867 22.826 2.826 1 97.49 290 GLU B C 1
ATOM 4564 O O . GLU B 1 290 ? -4.934 22.936 2.218 1 97.49 290 GLU B O 1
ATOM 4569 N N . ASP B 1 291 ? -2.788 23.517 2.511 1 97.28 291 ASP B N 1
ATOM 4570 C CA . ASP B 1 291 ? -2.768 24.413 1.359 1 97.28 291 ASP B CA 1
ATOM 4571 C C . ASP B 1 291 ? -3.033 23.649 0.063 1 97.28 291 ASP B C 1
ATOM 4573 O O . ASP B 1 291 ? -3.749 24.135 -0.815 1 97.28 291 ASP B O 1
ATOM 4577 N N . THR B 1 292 ? -2.458 22.478 -0.02 1 97.73 292 THR B N 1
ATOM 4578 C CA . THR B 1 292 ? -2.654 21.649 -1.203 1 97.73 292 THR B CA 1
ATOM 4579 C C . THR B 1 292 ? -4.113 21.219 -1.327 1 97.73 292 THR B C 1
ATOM 4581 O O . THR B 1 292 ? -4.692 21.272 -2.414 1 97.73 292 THR B O 1
ATOM 4584 N N . ALA B 1 293 ? -4.67 20.762 -0.21 1 97.88 293 ALA B N 1
ATOM 4585 C CA . ALA B 1 293 ? -6.077 20.369 -0.22 1 97.88 293 ALA B CA 1
ATOM 4586 C C . ALA B 1 293 ? -6.966 21.527 -0.663 1 97.88 293 ALA B C 1
ATOM 4588 O O . ALA B 1 293 ? -7.858 21.349 -1.496 1 97.88 293 ALA B O 1
ATOM 4589 N N . ARG B 1 294 ? -6.718 22.69 -0.128 1 97.7 294 ARG B N 1
ATOM 4590 C CA . ARG B 1 294 ? -7.496 23.871 -0.487 1 97.7 294 ARG B CA 1
ATOM 4591 C C . ARG B 1 294 ? -7.389 24.164 -1.98 1 97.7 294 ARG B C 1
ATOM 4593 O O . ARG B 1 294 ? -8.399 24.403 -2.645 1 97.7 294 ARG B O 1
ATOM 4600 N N . ASP B 1 295 ? -6.221 24.161 -2.486 1 97.83 295 ASP B N 1
ATOM 4601 C CA . ASP B 1 295 ? -5.974 24.451 -3.895 1 97.83 295 ASP B CA 1
ATOM 4602 C C . ASP B 1 295 ? -6.695 23.451 -4.796 1 97.83 295 ASP B C 1
ATOM 4604 O O . ASP B 1 295 ? -7.35 23.84 -5.765 1 97.83 295 ASP B O 1
ATOM 4608 N N . LEU B 1 296 ? -6.594 22.195 -4.456 1 97.65 296 LEU B N 1
ATOM 4609 C CA . LEU B 1 296 ? -7.147 21.15 -5.31 1 97.65 296 LEU B CA 1
ATOM 4610 C C . LEU B 1 296 ? -8.671 21.147 -5.248 1 97.65 296 LEU B C 1
ATOM 4612 O O . LEU B 1 296 ? -9.336 20.842 -6.24 1 97.65 296 LEU B O 1
ATOM 4616 N N . VAL B 1 297 ? -9.195 21.446 -4.076 1 97.68 297 VAL B N 1
ATOM 4617 C CA . VAL B 1 297 ? -10.646 21.565 -3.965 1 97.68 297 VAL B CA 1
ATOM 4618 C C . VAL B 1 297 ? -11.134 22.741 -4.807 1 97.68 297 VAL B C 1
ATOM 4620 O O . VAL B 1 297 ? -12.13 22.627 -5.525 1 97.68 297 VAL B O 1
ATOM 4623 N N . GLU B 1 298 ? -10.463 23.866 -4.732 1 97.19 298 GLU B N 1
ATOM 4624 C CA . GLU B 1 298 ? -10.822 25.053 -5.502 1 97.19 298 GLU B CA 1
ATOM 4625 C C . GLU B 1 298 ? -10.781 24.772 -7.001 1 97.19 298 GLU B C 1
ATOM 4627 O O . GLU B 1 298 ? -11.588 25.312 -7.761 1 97.19 298 GLU B O 1
ATOM 4632 N N . ARG B 1 299 ? -9.933 23.872 -7.416 1 96.6 299 ARG B N 1
ATOM 4633 C CA . ARG B 1 299 ? -9.773 23.536 -8.827 1 96.6 299 ARG B CA 1
ATOM 4634 C C . ARG B 1 299 ? -10.688 22.382 -9.222 1 96.6 299 ARG B C 1
ATOM 4636 O O . ARG B 1 299 ? -10.653 21.917 -10.363 1 96.6 299 ARG B O 1
ATOM 4643 N N . ALA B 1 300 ? -11.444 21.861 -8.299 1 95.03 300 ALA B N 1
ATOM 4644 C CA . ALA B 1 300 ? -12.41 20.786 -8.509 1 95.03 300 ALA B CA 1
ATOM 4645 C C . ALA B 1 300 ? -11.709 19.488 -8.898 1 95.03 300 ALA B C 1
ATOM 4647 O O . ALA B 1 300 ? -12.26 18.678 -9.648 1 95.03 300 ALA B O 1
ATOM 4648 N N . VAL B 1 301 ? -10.483 19.395 -8.48 1 96.5 301 VAL B N 1
ATOM 4649 C CA . VAL B 1 301 ? -9.725 18.166 -8.689 1 96.5 301 VAL B CA 1
ATOM 4650 C C . VAL B 1 301 ? -9.984 17.197 -7.539 1 96.5 301 VAL B C 1
ATOM 4652 O O . VAL B 1 301 ? -10.259 16.016 -7.764 1 96.5 301 VAL B O 1
ATOM 4655 N N . TRP B 1 302 ? -9.821 17.717 -6.329 1 97.34 302 TRP B N 1
ATOM 4656 C CA . TRP B 1 302 ? -10.168 16.993 -5.111 1 97.34 302 TRP B CA 1
ATOM 4657 C C . TRP B 1 302 ? -11.557 17.387 -4.621 1 97.34 302 TRP B C 1
ATOM 4659 O O . TRP B 1 302 ? -11.702 18.329 -3.839 1 97.34 302 TRP B O 1
ATOM 4669 N N . VAL B 1 303 ? -12.573 16.629 -4.994 1 97.3 303 VAL B N 1
ATOM 4670 C CA . VAL B 1 303 ? -13.961 17.04 -4.809 1 97.3 303 VAL B CA 1
ATOM 4671 C C . VAL B 1 303 ? -14.414 16.703 -3.39 1 97.3 303 VAL B C 1
ATOM 4673 O O . VAL B 1 303 ? -14.334 15.549 -2.963 1 97.3 303 VAL B O 1
ATOM 4676 N N . GLY B 1 304 ? -14.835 17.617 -2.766 1 96.14 304 GLY B N 1
ATOM 4677 C CA . GLY B 1 304 ? -15.273 17.514 -1.383 1 96.14 304 GLY B CA 1
ATOM 4678 C C . GLY B 1 304 ? -15.438 18.863 -0.708 1 96.14 304 GLY B C 1
ATOM 4679 O O . GLY B 1 304 ? -15.506 19.895 -1.379 1 96.14 304 GLY B O 1
ATOM 4680 N N . GLN B 1 305 ? -15.669 18.86 0.582 1 96.16 305 GLN B N 1
ATOM 4681 C CA . GLN B 1 305 ? -15.831 20.052 1.408 1 96.16 305 GLN B CA 1
ATOM 4682 C C . GLN B 1 305 ? -14.659 20.218 2.37 1 96.16 305 GLN B C 1
ATOM 4684 O O . GLN B 1 305 ? -14.364 19.318 3.159 1 96.16 305 GLN B O 1
ATOM 4689 N N . LEU B 1 306 ? -14.001 21.33 2.307 1 96.04 306 LEU B N 1
ATOM 4690 C CA . LEU B 1 306 ? -12.954 21.614 3.282 1 96.04 306 LEU B CA 1
ATOM 4691 C C . LEU B 1 306 ? -13.54 21.753 4.683 1 96.04 306 LEU B C 1
ATOM 4693 O O . LEU B 1 306 ? -14.594 22.368 4.862 1 96.04 306 LEU B O 1
ATOM 4697 N N . LEU B 1 307 ? -13.012 21.18 5.738 1 90.71 307 LEU B N 1
ATOM 4698 C CA . LEU B 1 307 ? -13.547 21.184 7.095 1 90.71 307 LEU B CA 1
ATOM 4699 C C . LEU B 1 307 ? -12.789 22.171 7.976 1 90.71 307 LEU B C 1
ATOM 4701 O O . LEU B 1 307 ? -13.308 22.621 9 1 90.71 307 LEU B O 1
ATOM 4705 N N . GLY B 1 308 ? -11.63 22.57 7.938 1 72.99 308 GLY B N 1
ATOM 4706 C CA . GLY B 1 308 ? -10.874 23.451 8.815 1 72.99 308 GLY B CA 1
ATOM 4707 C C . GLY B 1 308 ? -10.926 24.905 8.388 1 72.99 308 GLY B C 1
ATOM 4708 O O . GLY B 1 308 ? -10.411 25.781 9.085 1 72.99 308 GLY B O 1
ATOM 4709 N N . SER B 1 309 ? -11.274 25.37 7.218 1 52.57 309 SER B N 1
ATOM 4710 C CA . SER B 1 309 ? -11.236 26.793 6.898 1 52.57 309 SER B CA 1
ATOM 4711 C C . SER B 1 309 ? -12.344 27.552 7.62 1 52.57 309 SER B C 1
ATOM 4713 O O . SER B 1 309 ? -13.523 27.397 7.296 1 52.57 309 SER B O 1
ATOM 4715 N N . ALA B 1 310 ? -12.407 27.672 8.898 1 43.32 310 ALA B N 1
ATOM 4716 C CA . ALA B 1 310 ? -13.296 28.688 9.453 1 43.32 310 ALA B CA 1
ATOM 4717 C C . ALA B 1 310 ? -13.206 29.989 8.661 1 43.32 310 ALA B C 1
ATOM 4719 O O . ALA B 1 310 ? -12.112 30.427 8.298 1 43.32 310 ALA B O 1
ATOM 4720 N N . PRO B 1 311 ? -14.373 30.441 8.238 1 36.7 311 PRO B N 1
ATOM 4721 C CA . PRO B 1 311 ? -14.356 31.821 7.749 1 36.7 311 PRO B CA 1
ATOM 4722 C C . PRO B 1 311 ? -13.558 32.757 8.654 1 36.7 311 PRO B C 1
ATOM 4724 O O . PRO B 1 311 ? -13.42 32.495 9.852 1 36.7 311 PRO B O 1
#

Secondary structure (DSSP, 8-state):
--HHHHHHHHHHHHHS-HHHHHHHHTS-HHHHHHHHHHHHHHHTS-SEEEETTEEEE-HHHHHHHHHHHHHHHHHHHHHHHHS-S-SPP-EEEEEEE-HHHHHHHHHHHHHHHHHH-TTEEEEEEE--HHHHHHHHHHTS-SEEEEE--TTGGGEEEEEEEEEEEEEEE-GGG--BTTB-EEGGGGTT-EEEE--TTSHHHHHHHHHHHHHT---EEEEEES-HHHHHHHHHTTS-BEEEESGGGHHHHHTTSSEEEEEESS--EEEEEEEEESSSPPPHHHHHHHHHHHHHHHHHHHTTSS-EEESS---/--HHHHHHHHHHHHHS-HHHHHHHHTS-HHHHHHHHHHHHHHHTS-SEEEETTEEEE-HHHHHHHHHHHHHHHHHHHHHHHHS-S-SPP-EEEEEEE-HHHHHHHHHHHHHHHHHH-TTEEEEEEE--HHHHHHHHHHTS-SEEEEE--TTGGGEEEEEEEEEEEEEEE-GGG--BTTB-EEGGGGTT-EEEE--TTSHHHHHHHHHHHHHT---EEEEEES-HHHHHHHHHTTS-BEEEESGGGHHHHHTTSSEEEEEESS--EEEEEEEEESSSPPPHHHHHHHHHHHHHHHHHHHTTSS-EEESS---

Sequence (622 aa):
MELSQLRTLIHVAELGSLSKAADRLHIAQPALSRQVRMLEEELGFALFLRHGRGMVLSEQGKEVLAHAVRVLAEIDEIRATATPADAPLTGEIAIGLPPTVADIISLPLAAAFGKAHPKAKLRLVSAYTGYLLDWLHRGEIDVAVLYDPRMARSLRTRPLLLENLFLIGPPDAGFSTVRAVPFASLAGKRLLLPSVKHGLRIIVERCAAETGITLDVGIEADTYSVLKDLVRNGHGWTILPLAPIHADVAAGLLTAAPLIDPVPVRRLILAYPADRPASRLARFAGQAIEDTARDLVERAVWVGQLLGSAPMELSQLRTLIHVAELGSLSKAADRLHIAQPALSRQVRMLEEELGFALFLRHGRGMVLSEQGKEVLAHAVRVLAEIDEIRATATPADAPLTGEIAIGLPPTVADIISLPLAAAFGKAHPKAKLRLVSAYTGYLLDWLHRGEIDVAVLYDPRMARSLRTRPLLLENLFLIGPPDAGFSTVRAVPFASLAGKRLLLPSVKHGLRIIVERCAAETGITLDVGIEADTYSVLKDLVRNGHGWTILPLAPIHADVAAGLLTAAPLIDPVPVRRLILAYPADRPASRLARFAGQAIEDTARDLVERAVWVGQLLGSAP

Solvent-accessible surface area (backbone atoms only — not comparable to full-atom values): 32300 Å² total; per-residue (Å²): 140,50,74,65,47,44,32,49,50,41,38,28,60,68,61,24,23,63,60,59,27,12,61,73,69,70,46,56,42,70,59,50,51,47,45,52,50,52,51,21,61,72,69,72,45,64,41,59,42,83,51,100,86,34,42,40,65,28,76,63,20,50,54,49,45,52,49,38,34,49,49,40,49,49,52,31,49,55,54,56,71,70,46,82,81,81,64,68,49,69,51,78,44,31,39,30,22,31,62,62,52,35,65,57,44,49,58,61,47,53,52,51,37,56,70,64,22,63,66,36,33,43,33,43,42,66,43,54,52,73,56,44,54,54,32,32,73,72,61,70,26,52,31,31,48,36,64,64,57,87,76,47,68,57,35,37,70,40,56,45,31,41,32,43,36,22,42,34,29,19,55,83,65,72,48,35,79,86,48,71,39,56,44,62,70,47,50,82,39,55,28,38,40,41,44,77,84,36,72,68,30,46,47,54,49,51,48,29,59,76,58,71,46,64,81,39,69,52,35,29,34,68,43,66,69,50,46,49,53,34,16,49,69,66,73,30,29,34,75,43,58,47,43,66,45,40,68,42,39,75,69,52,52,27,20,34,16,34,36,31,77,55,62,50,64,50,43,34,27,38,38,32,50,29,74,50,64,70,50,71,65,40,49,51,51,52,50,49,51,52,54,48,52,52,52,32,34,75,68,62,44,40,48,54,43,74,59,55,77,70,128,141,51,72,66,47,45,34,49,50,41,39,27,61,68,62,23,24,64,59,59,26,11,61,72,69,70,46,56,42,70,61,50,50,47,44,52,48,52,52,22,60,74,70,71,45,64,41,58,40,83,52,101,86,34,42,40,65,28,78,62,21,51,54,50,45,52,48,40,32,50,50,40,51,50,51,32,51,55,54,55,72,70,45,81,80,81,62,69,48,71,52,76,44,32,39,30,23,31,63,63,52,35,64,58,44,48,56,60,47,51,52,50,38,55,70,63,20,65,66,37,33,43,33,43,40,65,44,55,52,76,56,44,51,52,32,33,73,71,62,71,26,53,32,31,47,36,65,64,57,89,76,46,70,59,35,37,70,40,56,45,31,42,33,43,35,22,42,34,29,18,53,84,65,72,48,33,78,86,49,72,40,57,45,61,70,46,50,81,39,55,27,37,39,41,45,78,84,36,72,68,30,45,48,53,50,52,49,30,58,75,56,72,46,65,82,39,67,51,34,28,35,70,43,65,70,48,46,51,53,34,17,49,69,66,74,30,29,35,74,43,60,47,44,67,44,40,68,42,38,74,70,51,51,27,20,33,16,36,35,30,76,57,63,49,64,50,43,34,27,40,36,32,51,29,73,50,64,71,50,72,64,40,50,49,49,52,50,49,52,51,52,48,51,52,52,33,34,75,67,62,43,39,48,55,44,75,59,55,77,69,130

Nearest PDB structures (foldseek):
  6g1d-assembly1_C  TM=5.997E-01  e=3.971E-24  Corynebacterium glutamicum
  5y2v-assembly1_C  TM=6.531E-01  e=6.511E-22  Synechocystis sp. PCC 6803 substr. Kazusa
  5z49-assembly1_A  TM=8.529E-01  e=9.776E-17  Synechococcus elongatus PCC 7942 = FACHB-805
  1ixc-assembly1_B-2  TM=5.571E-01  e=1.169E-20  Cupriavidus necator
  7d98-assembly1_Q  TM=5.625E-01  e=1.067E-19  Cupriavidus necator

Foldseek 3Di:
DDLVLLLLLLQCQQVLALCRSCVLVVHDSVVSVVSQVVVCVVVVHHQWDQDPVHTHGDPVVLVVNLVSLVVLAVVLVVVVVPDDQQDADAEEAEEEEAPLLCLQQVVLLVVLCCVRHVRYHYHYHHDAQVVVLVCQSSVVHFKYKHWPPPSCSSWDKAWFWWFFKKKKAALPPPAAAVAEDELLVQAPFEEEEADCPDPQNVLNVVLCVLNVGDHHYDHHDNDVVVRLVCRLVPVGMYMGTQQSCVVCCVVSSMHIHAYPPPTRIITMMMIGRSSHHRDSVRVSSVVSSNVSSVVCCVVVNRPTDTDRPDD/DDLVLLLLLLQCQQVLALCRSCVLVVHDSVVSVVSQVVVCVVVVHHQWDQDPVHTHGDPVVLVVNLVSLVVLAVVLVVVVVPDDQQDADAEEAEEEEAPLLCLQQVVLLVVLCCVRHVRYHYHYHHDAQVVVLVCQSSVVHFKYKHWPPPSCSSWDKAWFWWFFKKKKAALPPPAAAVAEDELLVQAPFEEEEADCPDPQNVLNVVLCVLNVGDHHYDHHDNDVVVRLVCRLVPVGMYMGTQQSCVVCCVVSSMHIHAYPPPTRIITMMMIGRSSHHRDSVRVSSVVSSRVSSVVCCVVVNGPTDTDRPDD